Protein AF-A0A1Y3S0V5-F1 (afdb_monomer)

Secondary structure (DSSP, 8-state):
-TTHHHHHHHHHHHSSSSSSSS-------------------EEEEEEEEES------SSSSPPPEEEEE-TTS-EEEEEE-STTSBPBPSEEEEEEEEE-SSSEEEEE----EE-SGGGB-GGGHHHHHHH-SEEBPPEEEEEE--EEEEEEEEEES-HHHHTT-TT--STT-EEEEE-TTS-EEEEEE--TTSEEEEEEEESSSEEEEEEEEPPTTBPPPPPEEEE--TT-EEEEEEEEPBPEEE--EEEEEEETTS---TT-----TT--STT-EEEEEEES----SSHHHHHHHTPPPSEEEEEE--TTSEEESSTTTEEEESPPPB-TTS-BEEESEEEEEEEEEPPTTB---TT--EEEEESSS--TT-----PPEEEEPBP----EEE-B-TTT--B-TT-EEEEE-TTT--EEEEE--TTSEEE--TTTS-TTSSTTTTGGGGG--SPP-GGGS-TT------B-TTSPBPP-

Foldseek 3Di:
DVVVVVVVVVVVVPVVVVVPPPPPDDPPPPPPPPPDDFLDKDKDKWWKDWDACWDPDADDDDFTWIFIQDPVRDTDIWTFDPPPFAAFDTGIFMWIFHDPPPFTFIKTPRKDKDQDLVGGDPVCSVVCVVPPIGIHTIITDDTDFFKFKEKEAEAEPCCVQAPPQLQDFLWFFKKFKAFPVGHTQDIWTADRRNITDIRIDGAPGKIKIFRPGGGGQWDGFDIDIGHGHGHYYDYYYTYTYGFWAFQFWQAAEAAQLDDDDPPFSDDPFPFFLWFFKKKKFWASAPPDPDDVVVVVVVDGGPWMWIFTADRRNITTPDPVGTPDIDDADADPVRGGIGGFGKMKMATPGGGPQWDGPRVDMDIFGFPPPRDPPDGRDDHDYHHIYGDDDKDKDFDADPPPRQGDFLDWDWDARPRPRDTAIAGAHPRRMAIQDCVQANCPACNSVQRVCVPDPDDDDSVPDDNNHHYDDAQDPVRDRRDD

Structure (mmCIF, N/CA/C/O backbone):
data_AF-A0A1Y3S0V5-F1
#
_entry.id   AF-A0A1Y3S0V5-F1
#
loop_
_atom_site.group_PDB
_atom_site.id
_atom_site.type_symbol
_atom_site.label_atom_id
_atom_site.label_alt_id
_atom_site.label_comp_id
_atom_site.label_asym_id
_atom_site.label_entity_id
_atom_site.label_seq_id
_atom_site.pdbx_PDB_ins_code
_atom_site.Cartn_x
_atom_site.Cartn_y
_atom_site.Cartn_z
_atom_site.occupancy
_atom_site.B_iso_or_equiv
_atom_site.auth_seq_id
_atom_site.auth_comp_id
_atom_site.auth_asym_id
_atom_site.auth_atom_id
_atom_site.pdbx_PDB_model_num
ATOM 1 N N . MET A 1 1 ? 12.636 31.249 -19.283 1.00 47.34 1 MET A N 1
ATOM 2 C CA . MET A 1 1 ? 12.720 31.008 -17.821 1.00 47.34 1 MET A CA 1
ATOM 3 C C . MET A 1 1 ? 11.529 31.541 -16.997 1.00 47.34 1 MET A C 1
ATOM 5 O O . MET A 1 1 ? 11.170 30.883 -16.032 1.00 47.34 1 MET A O 1
ATOM 9 N N . ASN A 1 2 ? 10.843 32.640 -17.367 1.00 38.97 2 ASN A N 1
ATOM 10 C CA . ASN A 1 2 ? 9.655 33.131 -16.624 1.00 38.97 2 ASN A CA 1
ATOM 11 C C . ASN A 1 2 ? 8.289 32.594 -17.107 1.00 38.97 2 ASN A C 1
ATOM 13 O O . ASN A 1 2 ? 7.343 32.582 -16.328 1.00 38.97 2 ASN A O 1
ATOM 17 N N . HIS A 1 3 ? 8.180 32.067 -18.332 1.00 34.03 3 HIS A N 1
ATOM 18 C CA . HIS A 1 3 ? 6.920 31.490 -18.836 1.00 34.03 3 HIS A CA 1
ATOM 19 C C . HIS A 1 3 ? 6.656 30.033 -18.407 1.00 34.03 3 HIS A C 1
ATOM 21 O O . HIS A 1 3 ? 5.516 29.574 -18.457 1.00 34.03 3 HIS A O 1
ATOM 27 N N . PHE A 1 4 ? 7.680 29.318 -17.928 1.00 41.50 4 PHE A N 1
ATOM 28 C CA . PHE A 1 4 ? 7.567 27.918 -17.494 1.00 41.50 4 PHE A CA 1
ATOM 29 C C . PHE A 1 4 ? 7.048 27.791 -16.050 1.00 41.50 4 PHE A C 1
ATOM 31 O O . PHE A 1 4 ? 6.237 26.916 -15.750 1.00 41.50 4 PHE A O 1
ATOM 38 N N . ARG A 1 5 ? 7.386 28.755 -15.176 1.00 39.03 5 ARG A N 1
ATOM 39 C CA . ARG A 1 5 ? 6.804 28.852 -13.824 1.00 39.03 5 ARG A CA 1
ATOM 40 C C . ARG A 1 5 ? 5.299 29.145 -13.839 1.00 39.03 5 ARG A C 1
ATOM 42 O O . ARG A 1 5 ? 4.613 28.750 -12.904 1.00 39.03 5 ARG A O 1
ATOM 49 N N . GLU A 1 6 ? 4.766 29.779 -14.887 1.00 35.38 6 GLU A N 1
ATOM 50 C CA . GLU A 1 6 ? 3.321 30.022 -15.029 1.00 35.38 6 GLU A CA 1
ATOM 51 C C . GLU A 1 6 ? 2.559 28.855 -15.674 1.00 35.38 6 GLU A C 1
ATOM 53 O O . GLU A 1 6 ? 1.418 28.602 -15.285 1.00 35.38 6 GLU A O 1
ATOM 58 N N . ARG A 1 7 ? 3.164 28.101 -16.606 1.00 36.00 7 ARG A N 1
ATOM 59 C CA . ARG A 1 7 ? 2.504 26.941 -17.238 1.00 36.00 7 ARG A CA 1
ATOM 60 C C . ARG A 1 7 ? 2.435 25.713 -16.329 1.00 36.00 7 ARG A C 1
ATOM 62 O O . ARG A 1 7 ? 1.385 25.083 -16.291 1.00 36.00 7 ARG A O 1
ATOM 69 N N . ILE A 1 8 ? 3.452 25.458 -15.500 1.00 40.28 8 ILE A N 1
ATOM 70 C CA . ILE A 1 8 ? 3.377 24.428 -14.444 1.00 40.28 8 ILE A CA 1
ATOM 71 C C . ILE A 1 8 ? 2.360 24.824 -13.360 1.00 40.28 8 ILE A C 1
ATOM 73 O O . ILE A 1 8 ? 1.658 23.969 -12.827 1.00 40.28 8 ILE A O 1
ATOM 77 N N . ARG A 1 9 ? 2.184 26.126 -13.084 1.00 34.66 9 ARG A N 1
ATOM 78 C CA . ARG A 1 9 ? 1.112 26.607 -12.195 1.00 34.66 9 ARG A CA 1
ATOM 79 C C . ARG A 1 9 ? -0.282 26.408 -12.796 1.00 34.66 9 ARG A C 1
ATOM 81 O O . ARG A 1 9 ? -1.196 26.094 -12.042 1.00 34.66 9 ARG A O 1
ATOM 88 N N . ARG A 1 10 ? -0.438 26.556 -14.121 1.00 35.59 10 ARG A N 1
ATOM 89 C CA . ARG A 1 10 ? -1.715 26.386 -14.846 1.00 35.59 10 ARG A CA 1
ATOM 90 C C . ARG A 1 10 ? -2.087 24.923 -15.123 1.00 35.59 10 ARG A C 1
ATOM 92 O O . ARG A 1 10 ? -3.265 24.600 -15.043 1.00 35.59 10 ARG A O 1
ATOM 99 N N . LEU A 1 11 ? -1.122 24.022 -15.332 1.00 32.03 11 LEU A N 1
ATOM 100 C CA . LEU A 1 11 ? -1.386 22.573 -15.357 1.00 32.03 11 LEU A CA 1
ATOM 101 C C . LEU A 1 11 ? -1.684 22.009 -13.958 1.00 32.03 11 LEU A C 1
ATOM 103 O O . LEU A 1 11 ? -2.546 21.146 -13.829 1.00 32.03 11 LEU A O 1
ATOM 107 N N . ARG A 1 12 ? -1.099 22.589 -12.897 1.00 35.31 12 ARG A N 1
ATOM 108 C CA . ARG A 1 12 ? -1.493 22.312 -11.502 1.00 35.31 12 ARG A CA 1
ATOM 109 C C . ARG A 1 12 ? -2.873 22.858 -11.111 1.00 35.31 12 ARG A C 1
ATOM 111 O O . ARG A 1 12 ? -3.407 22.429 -10.102 1.00 35.31 12 ARG A O 1
ATOM 118 N N . THR A 1 13 ? -3.466 23.778 -11.880 1.00 31.78 13 THR A N 1
ATOM 119 C CA . THR A 1 13 ? -4.830 24.296 -11.620 1.00 31.78 13 THR A CA 1
ATOM 120 C C . THR A 1 13 ? -5.899 23.734 -12.563 1.00 31.78 13 THR A C 1
ATOM 122 O O . THR A 1 13 ? -7.074 23.789 -12.220 1.00 31.78 13 THR A O 1
ATOM 125 N N . GLY A 1 14 ? -5.524 23.160 -13.712 1.00 32.72 14 GLY A N 1
ATOM 126 C CA . GLY A 1 14 ? -6.469 22.595 -14.687 1.00 32.72 14 GLY A CA 1
ATOM 127 C C . GLY A 1 14 ? -6.912 21.157 -14.399 1.00 32.72 14 GLY A C 1
ATOM 128 O O . GLY A 1 14 ? -8.069 20.830 -14.638 1.00 32.72 14 GLY A O 1
ATOM 129 N N . LEU A 1 15 ? -6.037 20.316 -13.832 1.00 30.81 15 LEU A N 1
ATOM 130 C CA . LEU A 1 15 ? -6.380 18.933 -13.458 1.00 30.81 15 LEU A CA 1
ATOM 131 C C . LEU A 1 15 ? -6.899 18.810 -12.012 1.00 30.81 15 LEU A C 1
ATOM 133 O O . LEU A 1 15 ? -7.480 17.801 -11.638 1.00 30.81 15 LEU A O 1
ATOM 137 N N . MET A 1 16 ? -6.761 19.876 -11.219 1.00 30.72 16 MET A N 1
ATOM 138 C CA . MET A 1 16 ? -7.326 19.985 -9.868 1.00 30.72 16 MET A CA 1
ATOM 139 C C . MET A 1 16 ? -8.786 20.488 -9.881 1.00 30.72 16 MET A C 1
ATOM 141 O O . MET A 1 16 ? -9.453 20.482 -8.854 1.00 30.72 16 MET A O 1
ATOM 145 N N . ALA A 1 17 ? -9.306 20.912 -11.042 1.00 30.39 17 ALA A N 1
ATOM 146 C CA . ALA A 1 17 ? -10.642 21.497 -11.184 1.00 30.39 17 ALA A CA 1
ATOM 147 C C . ALA A 1 17 ? -11.727 20.519 -11.683 1.00 30.39 17 ALA A C 1
ATOM 149 O O . ALA A 1 17 ? -12.889 20.910 -11.760 1.00 30.39 17 ALA A O 1
ATOM 150 N N . PHE A 1 18 ? -11.390 19.255 -11.978 1.00 29.31 18 PHE A N 1
ATOM 151 C CA . PHE A 1 18 ? -12.373 18.224 -12.367 1.00 29.31 18 PHE A CA 1
ATOM 152 C C . PHE A 1 18 ? -12.554 17.102 -11.326 1.00 29.31 18 PHE A C 1
ATOM 154 O O . PHE A 1 18 ? -13.269 16.138 -11.565 1.00 29.31 18 PHE A O 1
ATOM 161 N N . LEU A 1 19 ? -11.969 17.272 -10.135 1.00 31.23 19 LEU A N 1
ATOM 162 C CA . LEU A 1 19 ? -12.160 16.406 -8.960 1.00 31.23 19 LEU A CA 1
ATOM 163 C C . LEU A 1 19 ? -12.604 17.194 -7.709 1.00 31.23 19 LEU A C 1
ATOM 165 O O . LEU A 1 19 ? -12.544 16.697 -6.593 1.00 31.23 19 LEU A O 1
ATOM 169 N N . LEU A 1 20 ? -13.096 18.427 -7.899 1.00 28.19 20 LEU A N 1
ATOM 170 C CA . LEU A 1 20 ? -13.577 19.322 -6.831 1.00 28.19 20 LEU A CA 1
ATOM 171 C C . LEU A 1 20 ? -15.035 19.793 -7.018 1.00 28.19 20 LEU A C 1
ATOM 173 O O . LEU A 1 20 ? -15.468 20.747 -6.377 1.00 28.19 20 LEU A O 1
ATOM 177 N N . MET A 1 21 ? -15.828 19.119 -7.860 1.00 29.47 21 MET A N 1
ATOM 178 C CA . MET A 1 21 ? -17.271 19.388 -8.012 1.00 29.47 21 MET A CA 1
ATOM 179 C C . MET A 1 21 ? -18.137 18.127 -7.889 1.00 29.47 21 MET A C 1
ATOM 181 O O . MET A 1 21 ? -19.023 17.885 -8.700 1.00 29.47 21 MET A O 1
ATOM 185 N N . LEU A 1 22 ? -17.901 17.342 -6.839 1.00 31.14 22 LEU A N 1
ATOM 186 C CA . LEU A 1 22 ? -18.881 16.404 -6.272 1.00 31.14 22 LEU A CA 1
ATOM 187 C C . LEU A 1 22 ? -18.573 16.180 -4.781 1.00 31.14 22 LEU A C 1
ATOM 189 O O . LEU A 1 22 ? -18.403 15.073 -4.298 1.00 31.14 22 LEU A O 1
ATOM 193 N N . GLY A 1 23 ? -18.476 17.292 -4.052 1.00 30.05 23 GLY A N 1
ATOM 194 C CA . GLY A 1 23 ? -18.442 17.351 -2.591 1.00 30.05 23 GLY A CA 1
ATOM 195 C C . GLY A 1 23 ? -19.484 18.363 -2.136 1.00 30.05 23 GLY A C 1
ATOM 196 O O . GLY A 1 23 ? -19.168 19.483 -1.747 1.00 30.05 23 GLY A O 1
ATOM 197 N N . SER A 1 24 ? -20.753 18.013 -2.320 1.00 28.77 24 SER A N 1
ATOM 198 C CA . SER A 1 24 ? -21.892 18.793 -1.855 1.00 28.77 24 SER A CA 1
ATOM 199 C C . SER A 1 24 ? -21.811 19.025 -0.347 1.00 28.77 24 SER A C 1
ATOM 201 O O . SER A 1 24 ? -21.759 18.070 0.419 1.00 28.77 24 SER A O 1
ATOM 203 N N . MET A 1 25 ? -21.876 20.299 0.042 1.00 29.70 25 MET A N 1
ATOM 204 C CA . MET A 1 25 ? -22.504 20.787 1.273 1.00 29.70 25 MET A CA 1
ATOM 205 C C . MET A 1 25 ? -22.259 19.947 2.538 1.00 29.70 25 MET A C 1
ATOM 207 O O . MET A 1 25 ? -23.175 19.308 3.042 1.00 29.70 25 MET A O 1
ATOM 211 N N . PHE A 1 26 ? -21.078 20.060 3.137 1.00 31.62 26 PHE A N 1
ATOM 212 C CA . PHE A 1 26 ? -20.977 19.924 4.589 1.00 31.62 26 PHE A CA 1
ATOM 213 C C . PHE A 1 26 ? -20.753 21.312 5.166 1.00 31.62 26 PHE A C 1
ATOM 215 O O . PHE A 1 26 ? -19.669 21.888 5.092 1.00 31.62 26 PHE A O 1
ATOM 222 N N . GLY A 1 27 ? -21.846 21.897 5.658 1.00 27.80 27 GLY A N 1
ATOM 223 C CA . GLY A 1 27 ? -21.779 23.104 6.461 1.00 27.80 27 GLY A CA 1
ATOM 224 C C . GLY A 1 27 ? -20.836 22.858 7.630 1.00 27.80 27 GLY A C 1
ATOM 225 O O . GLY A 1 27 ? -20.934 21.833 8.303 1.00 27.80 27 GLY A O 1
ATOM 226 N N . VAL A 1 28 ? -19.933 23.806 7.866 1.00 29.36 28 VAL A N 1
ATOM 227 C CA . VAL A 1 28 ? -19.189 23.898 9.119 1.00 29.36 28 VAL A CA 1
ATOM 228 C C . VAL A 1 28 ? -20.215 24.230 10.200 1.00 29.36 28 VAL A C 1
ATOM 230 O O . VAL A 1 28 ? -20.447 25.386 10.543 1.00 29.36 28 VAL A O 1
ATOM 233 N N . LEU A 1 29 ? -20.898 23.201 10.693 1.00 27.97 29 LEU A N 1
ATOM 234 C CA . LEU A 1 29 ? -21.467 23.220 12.021 1.00 27.97 29 LEU A CA 1
ATOM 235 C C . LEU A 1 29 ? -20.256 23.209 12.942 1.00 27.97 29 LEU A C 1
ATOM 237 O O . LEU A 1 29 ? -19.687 22.162 13.232 1.00 27.97 29 LEU A O 1
ATOM 241 N N . THR A 1 30 ? -19.840 24.392 13.392 1.00 30.64 30 THR A N 1
ATOM 242 C CA . THR A 1 30 ? -19.266 24.487 14.732 1.00 30.64 30 THR A CA 1
ATOM 243 C C . THR A 1 30 ? -20.182 23.658 15.628 1.00 30.64 30 THR A C 1
ATOM 245 O O . THR A 1 30 ? -21.371 24.004 15.686 1.00 30.64 30 THR A O 1
ATOM 248 N N . PRO A 1 31 ? -19.721 22.579 16.288 1.00 34.09 31 PRO A N 1
ATOM 249 C CA . PRO A 1 31 ? -20.495 22.068 17.392 1.00 34.09 31 PRO A CA 1
ATOM 250 C C . PRO A 1 31 ? -20.567 23.248 18.353 1.00 34.09 31 PRO A C 1
ATOM 252 O O . PRO A 1 31 ? -19.564 23.693 18.912 1.00 34.09 31 PRO A O 1
ATOM 255 N N . ALA A 1 32 ? -21.755 23.842 18.464 1.00 30.84 32 ALA A N 1
ATOM 256 C CA . ALA A 1 32 ? -22.090 24.545 19.678 1.00 30.84 32 ALA A CA 1
ATOM 257 C C . ALA A 1 32 ? -21.688 23.570 20.782 1.00 30.84 32 ALA A C 1
ATOM 259 O O . ALA A 1 32 ? -22.122 22.419 20.730 1.00 30.84 32 ALA A O 1
ATOM 260 N N . MET A 1 33 ? -20.794 23.985 21.686 1.00 35.00 33 MET A N 1
ATOM 261 C CA . MET A 1 33 ? -20.587 23.281 22.945 1.00 35.00 33 MET A CA 1
ATOM 262 C C . MET A 1 33 ? -21.982 23.067 23.511 1.00 35.00 33 MET A C 1
ATOM 264 O O . MET A 1 33 ? -22.621 24.006 23.995 1.00 35.00 33 MET A O 1
ATOM 268 N N . GLN A 1 34 ? -22.501 21.863 23.309 1.00 32.28 34 GLN A N 1
ATOM 269 C CA . GLN A 1 34 ? -23.811 21.507 23.772 1.00 32.28 34 GLN A CA 1
ATOM 270 C C . GLN A 1 34 ? -23.614 21.426 25.269 1.00 32.28 34 GLN A C 1
ATOM 272 O O . GLN A 1 34 ? -22.854 20.593 25.758 1.00 32.28 34 GLN A O 1
ATOM 277 N N . ALA A 1 35 ? -24.179 22.416 25.959 1.00 32.06 35 ALA A N 1
ATOM 278 C CA . ALA A 1 35 ? -24.199 22.478 27.402 1.00 32.06 35 ALA A CA 1
ATOM 279 C C . ALA A 1 35 ? -24.529 21.076 27.918 1.00 32.06 35 ALA A C 1
ATOM 281 O O . ALA A 1 35 ? -25.547 20.503 27.526 1.00 32.06 35 ALA A O 1
ATOM 282 N N . TYR A 1 36 ? -23.595 20.542 28.703 1.00 38.03 36 TYR A N 1
ATOM 283 C CA . TYR A 1 36 ? -23.599 19.210 29.286 1.00 38.03 36 TYR A CA 1
ATOM 284 C C . TYR A 1 36 ? -25.019 18.863 29.756 1.00 38.03 36 TYR A C 1
ATOM 286 O O . TYR A 1 36 ? -25.548 19.482 30.684 1.00 38.03 36 TYR A O 1
ATOM 294 N N . ALA A 1 37 ? -25.675 17.946 29.042 1.00 42.47 37 ALA A N 1
ATOM 295 C CA . ALA A 1 37 ? -26.938 17.385 29.488 1.00 42.47 37 ALA A CA 1
ATOM 296 C C . ALA A 1 37 ? -26.608 16.555 30.729 1.00 42.47 37 ALA A C 1
ATOM 298 O O . ALA A 1 37 ? -25.752 15.680 30.656 1.00 42.47 37 ALA A O 1
ATOM 299 N N . ALA A 1 38 ? -27.214 16.911 31.864 1.00 40.31 38 ALA A N 1
ATOM 300 C CA . ALA A 1 38 ? -26.984 16.280 33.158 1.00 40.31 38 ALA A CA 1
ATOM 301 C C . ALA A 1 38 ? -26.905 14.755 33.017 1.00 40.31 38 ALA A C 1
ATOM 303 O O . ALA A 1 38 ? -27.818 14.175 32.428 1.00 40.31 38 ALA A O 1
ATOM 304 N N . GLU A 1 39 ? -25.841 14.136 33.540 1.00 58.38 39 GLU A N 1
ATOM 305 C CA . GLU A 1 39 ? -25.720 12.676 33.588 1.00 58.38 39 GLU A CA 1
ATOM 306 C C . GLU A 1 39 ? -26.996 12.102 34.218 1.00 58.38 39 GLU A C 1
ATOM 308 O O . GLU A 1 39 ? -27.267 12.357 35.400 1.00 58.38 39 GLU A O 1
ATOM 313 N N . PRO A 1 40 ? -27.852 11.433 33.427 1.00 70.56 40 PRO A N 1
ATOM 314 C CA . PRO A 1 40 ? -29.165 11.054 33.888 1.00 70.56 40 PRO A CA 1
ATOM 315 C C . PRO A 1 40 ? -28.989 9.863 34.815 1.00 70.56 40 PRO A C 1
ATOM 317 O O . PRO A 1 40 ? -28.179 8.972 34.575 1.00 70.56 40 PRO A O 1
ATOM 320 N N . THR A 1 41 ? -29.754 9.869 35.894 1.00 84.06 41 THR A N 1
ATOM 321 C CA . THR A 1 41 ? -29.843 8.762 36.839 1.00 84.06 41 THR A CA 1
ATOM 322 C C . THR A 1 41 ? -29.814 7.399 36.142 1.00 84.06 41 THR A C 1
ATOM 324 O O . THR A 1 41 ? -30.601 7.180 35.216 1.00 84.06 41 THR A O 1
ATOM 327 N N . ILE A 1 42 ? -28.975 6.471 36.599 1.00 89.31 42 ILE A N 1
ATOM 328 C CA . ILE A 1 42 ? -29.029 5.083 36.126 1.00 89.31 42 ILE A CA 1
ATOM 329 C C . ILE A 1 42 ? -30.158 4.342 36.838 1.00 89.31 42 ILE A C 1
ATOM 331 O O . ILE A 1 42 ? -30.484 4.645 37.984 1.00 89.31 42 ILE A O 1
ATOM 335 N N . THR A 1 43 ? -30.766 3.366 36.171 1.00 92.38 43 THR A N 1
ATOM 336 C CA . THR A 1 43 ? -31.769 2.491 36.789 1.00 92.38 43 THR A CA 1
ATOM 337 C C . THR A 1 43 ? -31.518 1.049 36.390 1.00 92.38 43 THR A C 1
ATOM 339 O O . THR A 1 43 ? -30.947 0.781 35.334 1.00 92.38 43 THR A O 1
ATOM 342 N N . GLY A 1 44 ? -31.929 0.114 37.235 1.00 92.81 44 GLY A N 1
ATOM 343 C CA . GLY A 1 44 ? -31.766 -1.309 36.972 1.00 92.81 44 GLY A CA 1
ATOM 344 C C . GLY A 1 44 ? -32.410 -2.146 38.060 1.00 92.81 44 GLY A C 1
ATOM 345 O O . GLY A 1 44 ? -33.230 -1.652 38.828 1.00 92.81 44 GLY A O 1
ATOM 346 N N . THR A 1 45 ? -32.052 -3.423 38.121 1.00 96.31 45 THR A N 1
ATOM 347 C CA . THR A 1 45 ? -32.487 -4.342 39.176 1.00 96.31 45 THR A CA 1
ATOM 348 C C . THR A 1 45 ? -31.259 -4.954 39.830 1.00 96.31 45 THR A C 1
ATOM 350 O O . THR A 1 45 ? -30.376 -5.433 39.127 1.00 96.31 45 THR A O 1
ATOM 353 N N . CYS A 1 46 ? -31.201 -4.933 41.156 1.00 97.12 46 CYS A N 1
ATOM 354 C CA . CYS A 1 46 ? -30.165 -5.590 41.948 1.00 97.12 46 CYS A CA 1
ATOM 355 C C . CYS A 1 46 ? -30.808 -6.621 42.877 1.00 97.12 46 CYS A C 1
ATOM 357 O O . CYS A 1 46 ? -32.007 -6.550 43.159 1.00 97.12 46 CYS A O 1
ATOM 359 N N . HIS A 1 47 ? -30.013 -7.566 43.361 1.00 97.88 47 HIS A N 1
ATOM 360 C CA . HIS A 1 47 ? -30.431 -8.497 44.401 1.00 97.88 47 HIS A CA 1
ATOM 361 C C . HIS A 1 47 ? -29.941 -7.999 45.759 1.00 97.88 47 HIS A C 1
ATOM 363 O O . HIS A 1 47 ? -28.793 -7.571 45.853 1.00 97.88 47 HIS A O 1
ATOM 369 N N . ILE A 1 48 ? -30.780 -8.054 46.793 1.00 96.88 48 ILE A N 1
ATOM 370 C CA . ILE A 1 48 ? -30.350 -7.787 48.170 1.00 96.88 48 ILE A CA 1
ATOM 371 C C . ILE A 1 48 ? -30.572 -9.010 49.056 1.00 96.88 48 ILE A C 1
ATOM 373 O O . ILE A 1 48 ? -31.622 -9.651 48.981 1.00 96.88 48 ILE A O 1
ATOM 377 N N . GLU A 1 49 ? -29.614 -9.274 49.935 1.00 94.69 49 GLU A N 1
ATOM 378 C CA . GLU A 1 49 ? -29.716 -10.216 51.050 1.00 94.69 49 GLU A CA 1
ATOM 379 C C . GLU A 1 49 ? -29.257 -9.518 52.331 1.00 94.69 49 GLU A C 1
ATOM 381 O O . GLU A 1 49 ? -28.415 -8.622 52.287 1.00 94.69 49 GLU A O 1
ATOM 386 N N . VAL A 1 50 ? -29.813 -9.900 53.480 1.00 91.50 50 VAL A N 1
ATOM 387 C CA . VAL A 1 50 ? -29.371 -9.352 54.769 1.00 91.50 50 VAL A CA 1
ATOM 388 C C . VAL A 1 50 ? -27.958 -9.853 55.073 1.00 91.50 50 VAL A C 1
ATOM 390 O O . VAL A 1 50 ? -27.702 -11.053 54.995 1.00 91.50 50 VAL A O 1
ATOM 393 N N . ASP A 1 51 ? -27.064 -8.928 55.421 1.00 88.44 51 ASP A N 1
ATOM 394 C CA . ASP A 1 51 ? -25.676 -9.201 55.814 1.00 88.44 51 ASP A CA 1
ATOM 395 C C . ASP A 1 51 ? -25.562 -9.238 57.348 1.00 88.44 51 ASP A C 1
ATOM 397 O O . ASP A 1 51 ? -25.401 -10.310 57.936 1.00 88.44 51 ASP A O 1
ATOM 401 N N . ASP A 1 52 ? -25.772 -8.095 58.010 1.00 83.69 52 ASP A N 1
ATOM 402 C CA . ASP A 1 52 ? -25.857 -7.973 59.467 1.00 83.69 52 ASP A CA 1
ATOM 403 C C . ASP A 1 52 ? -27.169 -7.280 59.860 1.00 83.69 52 ASP A C 1
ATOM 405 O O . ASP A 1 52 ? -27.557 -6.252 59.306 1.00 83.69 52 ASP A O 1
ATOM 409 N N . LEU A 1 53 ? -27.869 -7.830 60.851 1.00 75.00 53 LEU A N 1
ATOM 410 C CA . LEU A 1 53 ? -29.103 -7.247 61.383 1.00 75.00 53 LEU A CA 1
ATOM 411 C C . LEU A 1 53 ? -28.837 -5.940 62.145 1.00 75.00 53 LEU A C 1
ATOM 413 O O . LEU A 1 53 ? -29.762 -5.142 62.319 1.00 75.00 53 LEU A O 1
ATOM 417 N N . GLY A 1 54 ? -27.593 -5.716 62.581 1.00 68.06 54 GLY A N 1
ATOM 418 C CA . GLY A 1 54 ? -27.227 -4.643 63.496 1.00 68.06 54 GLY A CA 1
ATOM 419 C C . GLY A 1 54 ? -27.761 -4.892 64.913 1.00 68.06 54 GLY A C 1
ATOM 420 O O . GLY A 1 54 ? -28.608 -5.758 65.159 1.00 68.06 54 GLY A O 1
ATOM 421 N N . ALA A 1 55 ? -27.275 -4.135 65.903 1.00 56.16 55 ALA A N 1
ATOM 422 C CA . ALA A 1 55 ? -27.907 -4.145 67.221 1.00 56.16 55 ALA A CA 1
ATOM 423 C C . ALA A 1 55 ? -29.187 -3.307 67.126 1.00 56.16 55 ALA A C 1
ATOM 425 O O . ALA A 1 55 ? -29.140 -2.085 67.039 1.00 56.16 55 ALA A O 1
ATOM 426 N N . ASN A 1 56 ? -30.336 -3.979 67.122 1.00 50.78 56 ASN A N 1
ATOM 427 C CA . ASN A 1 56 ? -31.670 -3.390 67.015 1.00 50.78 56 ASN A CA 1
ATOM 428 C C . ASN A 1 56 ? -32.012 -2.562 68.288 1.00 50.78 56 ASN A C 1
ATOM 430 O O . ASN A 1 56 ? -32.830 -2.964 69.113 1.00 50.78 56 ASN A O 1
ATOM 434 N N . THR A 1 57 ? -31.316 -1.438 68.524 1.00 46.22 57 THR A N 1
ATOM 435 C CA . THR A 1 57 ? -31.391 -0.621 69.756 1.00 46.22 57 THR A CA 1
ATOM 436 C C . THR A 1 57 ? -32.017 0.758 69.559 1.00 46.22 57 THR A C 1
ATOM 438 O O . THR A 1 57 ? -31.690 1.697 70.279 1.00 46.22 57 THR A O 1
ATOM 441 N N . GLY A 1 58 ? -32.966 0.896 68.630 1.00 46.03 58 GLY A N 1
ATOM 442 C CA . GLY A 1 58 ? -33.872 2.048 68.629 1.00 46.03 58 GLY A CA 1
ATOM 443 C C . GLY A 1 58 ? -33.195 3.410 68.425 1.00 46.03 58 GLY A C 1
ATOM 444 O O . GLY A 1 58 ? -33.395 4.321 69.227 1.00 46.03 58 GLY A O 1
ATOM 445 N N . GLY A 1 59 ? -32.459 3.570 67.320 1.00 45.66 59 GLY A N 1
ATOM 446 C CA . GLY A 1 59 ? -32.186 4.895 66.740 1.00 45.66 59 GLY A CA 1
ATOM 447 C C . GLY A 1 59 ? -30.735 5.383 66.728 1.00 45.66 59 GLY A C 1
ATOM 448 O O . GLY A 1 59 ? -30.496 6.506 66.295 1.00 45.66 59 GLY A O 1
ATOM 449 N N . SER A 1 60 ? -29.763 4.577 67.145 1.00 51.16 60 SER A N 1
ATOM 450 C CA . SER A 1 60 ? -28.334 4.846 66.928 1.00 51.16 60 SER A CA 1
ATOM 451 C C . SER A 1 60 ? -27.619 3.535 66.624 1.00 51.16 60 SER A C 1
ATOM 453 O O . SER A 1 60 ? -28.021 2.527 67.201 1.00 51.16 60 SER A O 1
ATOM 455 N N . GLU A 1 61 ? -26.616 3.579 65.737 1.00 56.00 61 GLU A N 1
ATOM 456 C CA . GLU A 1 61 ? -25.739 2.473 65.304 1.00 56.00 61 GLU A CA 1
ATOM 457 C C . GLU A 1 61 ? -25.653 1.270 66.265 1.00 56.00 61 GLU A C 1
ATOM 459 O O . GLU A 1 61 ? -25.504 1.468 67.478 1.00 56.00 61 GLU A O 1
ATOM 464 N N . PRO A 1 62 ? -25.657 0.026 65.740 1.00 57.16 62 PRO A N 1
ATOM 465 C CA . PRO A 1 62 ? -25.390 -0.361 64.346 1.00 57.16 62 PRO A CA 1
ATOM 466 C C . PRO A 1 62 ? -26.650 -0.483 63.472 1.00 57.16 62 PRO A C 1
ATOM 468 O O . PRO A 1 62 ? -27.677 -0.991 63.919 1.00 57.16 62 PRO A O 1
ATOM 471 N N . TYR A 1 63 ? -26.546 -0.037 62.218 1.00 71.88 63 TYR A N 1
ATOM 472 C CA . TYR A 1 63 ? -27.578 -0.181 61.185 1.00 71.88 63 TYR A CA 1
ATOM 473 C C . TYR A 1 63 ? -27.653 -1.621 60.659 1.00 71.88 63 TYR A C 1
ATOM 475 O O . TYR A 1 63 ? -26.672 -2.357 60.732 1.00 71.88 63 TYR A O 1
ATOM 483 N N . THR A 1 64 ? -28.801 -2.007 60.097 1.00 85.00 64 THR A N 1
ATOM 484 C CA . THR A 1 64 ? -28.901 -3.233 59.295 1.00 85.00 64 THR A CA 1
ATOM 485 C C . THR A 1 64 ? -28.132 -3.038 57.987 1.00 85.00 64 THR A C 1
ATOM 487 O O . THR A 1 64 ? -28.361 -2.046 57.285 1.00 85.00 64 THR A O 1
ATOM 490 N N . THR A 1 65 ? -27.251 -3.979 57.653 1.00 90.25 65 THR A N 1
ATOM 491 C CA . THR A 1 65 ? -26.497 -4.012 56.396 1.00 90.25 65 THR A CA 1
ATOM 492 C C . THR A 1 65 ? -27.021 -5.101 55.465 1.00 90.25 65 THR A C 1
ATOM 494 O O . THR A 1 65 ? -27.631 -6.088 55.886 1.00 90.25 65 THR A O 1
ATOM 497 N N . PHE A 1 66 ? -26.785 -4.915 54.170 1.00 93.38 66 PHE A N 1
ATOM 498 C CA . PHE A 1 66 ? -27.230 -5.808 53.110 1.00 93.38 66 PHE A CA 1
ATOM 499 C C . PHE A 1 66 ? -26.080 -6.104 52.153 1.00 93.38 66 PHE A C 1
ATOM 501 O O . PHE A 1 66 ? -25.372 -5.187 51.734 1.00 93.38 66 PHE A O 1
ATOM 508 N N . PHE A 1 67 ? -25.957 -7.359 51.732 1.00 96.06 67 PHE A N 1
ATOM 509 C CA . PHE A 1 67 ? -25.251 -7.692 50.503 1.00 96.06 67 PHE A CA 1
ATOM 510 C C . PHE A 1 67 ? -26.116 -7.254 49.325 1.00 96.06 67 PHE A C 1
ATOM 512 O O . PHE A 1 67 ? -27.253 -7.700 49.195 1.00 96.06 67 PHE A O 1
ATOM 519 N N . VAL A 1 68 ? -25.586 -6.384 48.470 1.00 97.56 68 VAL A N 1
ATOM 520 C CA . VAL A 1 68 ? -26.255 -5.886 47.268 1.00 97.56 68 VAL A CA 1
ATOM 521 C C . VAL A 1 68 ? -25.500 -6.376 46.041 1.00 97.56 68 VAL A C 1
ATOM 523 O O . VAL A 1 68 ? -24.440 -5.851 45.712 1.00 97.56 68 VAL A O 1
ATOM 526 N N . THR A 1 69 ? -26.037 -7.379 45.353 1.00 97.25 69 THR A N 1
ATOM 527 C CA . THR A 1 69 ? -25.485 -7.871 44.087 1.00 97.25 69 THR A CA 1
ATOM 528 C C . THR A 1 69 ? -26.047 -7.051 42.929 1.00 97.25 69 THR A C 1
ATOM 530 O O . THR A 1 69 ? -27.243 -7.105 42.625 1.00 97.25 69 THR A O 1
ATOM 533 N N . MET A 1 70 ? -25.177 -6.270 42.292 1.00 95.44 70 MET A N 1
ATOM 534 C CA . MET A 1 70 ? -25.497 -5.411 41.152 1.00 95.44 70 MET A CA 1
ATOM 535 C C . MET A 1 70 ? -25.637 -6.229 39.855 1.00 95.44 70 MET A C 1
ATOM 537 O O . MET A 1 70 ? -25.293 -7.413 39.837 1.00 95.44 70 MET A O 1
ATOM 541 N N . PRO A 1 71 ? -26.164 -5.645 38.756 1.00 91.62 71 PRO A N 1
ATOM 542 C CA . PRO A 1 71 ? -26.406 -6.382 37.514 1.00 91.62 71 PRO A CA 1
ATOM 543 C C . PRO A 1 71 ? -25.191 -7.114 36.938 1.00 91.62 71 PRO A C 1
ATOM 545 O O . PRO A 1 71 ? -25.376 -8.086 36.213 1.00 91.62 71 PRO A O 1
ATOM 548 N N . ASP A 1 72 ? -23.975 -6.645 37.216 1.00 89.25 72 ASP A N 1
ATOM 549 C CA . ASP A 1 72 ? -22.709 -7.257 36.784 1.00 89.25 72 ASP A CA 1
ATOM 550 C C . ASP A 1 72 ? -22.211 -8.379 37.705 1.00 89.25 72 ASP A C 1
ATOM 552 O O . ASP A 1 72 ? -21.122 -8.918 37.509 1.00 89.25 72 ASP A O 1
ATOM 556 N N . GLY A 1 73 ? -23.010 -8.751 38.706 1.00 91.00 73 GLY A N 1
ATOM 557 C CA . GLY A 1 73 ? -22.690 -9.796 39.668 1.00 91.00 73 GLY A CA 1
ATOM 558 C C . GLY A 1 73 ? -21.728 -9.355 40.771 1.00 91.00 73 GLY A C 1
ATOM 559 O O . GLY A 1 73 ? -21.440 -10.161 41.656 1.00 91.00 73 GLY A O 1
ATOM 560 N N . GLN A 1 74 ? -21.245 -8.107 40.762 1.00 92.00 74 GLN A N 1
ATOM 561 C CA . GLN A 1 74 ? -20.457 -7.565 41.866 1.00 92.00 74 GLN A CA 1
ATOM 562 C C . GLN A 1 74 ? -21.357 -7.354 43.083 1.00 92.00 74 GLN A C 1
ATOM 564 O O . GLN A 1 74 ? -22.454 -6.801 42.976 1.00 92.00 74 GLN A O 1
ATOM 569 N N . THR A 1 75 ? -20.881 -7.782 44.250 1.00 95.50 75 THR A N 1
ATOM 570 C CA . THR A 1 75 ? -21.595 -7.610 45.516 1.00 95.50 75 THR A CA 1
ATOM 571 C C . THR A 1 75 ? -20.979 -6.470 46.314 1.00 95.50 75 THR A C 1
ATOM 573 O O . THR A 1 75 ? -19.773 -6.441 46.553 1.00 95.50 75 THR A O 1
ATOM 576 N N . TYR A 1 76 ? -21.831 -5.553 46.755 1.00 95.44 76 TYR A N 1
ATOM 577 C CA . TYR A 1 76 ? -21.502 -4.399 47.582 1.00 95.44 76 TYR A CA 1
ATOM 578 C C . TYR A 1 76 ? -22.169 -4.533 48.952 1.00 95.44 76 TYR A C 1
ATOM 580 O O . TYR A 1 76 ? -23.102 -5.316 49.113 1.00 95.44 76 TYR A O 1
ATOM 588 N N . HIS A 1 77 ? -21.717 -3.758 49.935 1.00 93.94 77 HIS A N 1
ATOM 589 C CA . HIS A 1 77 ? -22.412 -3.625 51.215 1.00 93.94 77 HIS A CA 1
ATOM 590 C C . HIS A 1 77 ? -23.231 -2.338 51.198 1.00 93.94 77 HIS A C 1
ATOM 592 O O . HIS A 1 77 ? -22.667 -1.259 51.037 1.00 93.94 77 HIS A O 1
ATOM 598 N N . GLY A 1 78 ? -24.547 -2.464 51.337 1.00 92.88 78 GLY A N 1
ATOM 599 C CA . GLY A 1 78 ? -25.461 -1.342 51.517 1.00 92.88 78 GLY A CA 1
ATOM 600 C C . GLY A 1 78 ? -25.982 -1.271 52.948 1.00 92.88 78 GLY A C 1
ATOM 601 O O . GLY A 1 78 ? -25.994 -2.265 53.670 1.00 92.88 78 GLY A O 1
ATOM 602 N N . GLU A 1 79 ? -26.451 -0.101 53.353 1.00 91.62 79 GLU A N 1
ATOM 603 C CA . GLU A 1 79 ? -27.014 0.153 54.679 1.00 91.62 79 GLU A CA 1
ATOM 604 C C . GLU A 1 79 ? -28.477 0.576 54.579 1.00 91.62 79 GLU A C 1
ATOM 606 O O . GLU A 1 79 ? -28.925 1.115 53.559 1.00 91.62 79 GLU A O 1
ATOM 611 N N . CYS A 1 80 ? -29.231 0.373 55.657 1.00 88.50 80 CYS A N 1
ATOM 612 C CA . CYS A 1 80 ? -30.573 0.918 55.745 1.00 88.50 80 CYS A CA 1
ATOM 613 C C . CYS A 1 80 ? -30.579 2.444 55.871 1.00 88.50 80 CYS A C 1
ATOM 615 O O . CYS A 1 80 ? -29.897 3.022 56.716 1.00 88.50 80 CYS A O 1
ATOM 617 N N . ILE A 1 81 ? -31.413 3.102 55.064 1.00 90.50 81 ILE A N 1
ATOM 618 C CA . ILE A 1 81 ? -31.512 4.574 55.053 1.00 90.50 81 ILE A CA 1
ATOM 619 C C . ILE A 1 81 ? -32.861 5.105 55.563 1.00 90.50 81 ILE A C 1
ATOM 621 O O . ILE A 1 81 ? -32.995 6.294 55.841 1.00 90.50 81 ILE A O 1
ATOM 625 N N . ASP A 1 82 ? -33.862 4.234 55.730 1.00 88.06 82 ASP A N 1
ATOM 626 C CA . ASP A 1 82 ? -35.189 4.581 56.258 1.00 88.06 82 ASP A CA 1
ATOM 627 C C . ASP A 1 82 ? -35.368 4.035 57.687 1.00 88.06 82 ASP A C 1
ATOM 629 O O . ASP A 1 82 ? -36.151 3.110 57.935 1.00 88.06 82 ASP A O 1
ATOM 633 N N . HIS A 1 83 ? -34.613 4.591 58.637 1.00 78.69 83 HIS A N 1
ATOM 634 C CA . HIS A 1 83 ? -34.598 4.127 60.028 1.00 78.69 83 HIS A CA 1
ATOM 635 C C . HIS A 1 83 ? -36.009 4.029 60.641 1.00 78.69 83 HIS A C 1
ATOM 637 O O . HIS A 1 83 ? -36.825 4.944 60.519 1.00 78.69 83 HIS A O 1
ATOM 643 N N . GLY A 1 84 ? -36.283 2.918 61.334 1.00 78.56 84 GLY A N 1
ATOM 644 C CA . GLY A 1 84 ? -37.582 2.635 61.960 1.00 78.56 84 GLY A CA 1
ATOM 645 C C . GLY A 1 84 ? -38.606 1.933 61.057 1.00 78.56 84 GLY A C 1
ATOM 646 O O . GLY A 1 84 ? -39.708 1.650 61.519 1.00 78.56 84 GLY A O 1
ATOM 647 N N . SER A 1 85 ? -38.258 1.641 59.801 1.00 87.75 85 SER A N 1
ATOM 648 C CA . SER A 1 85 ? -39.038 0.773 58.900 1.00 87.75 85 SER A CA 1
ATOM 649 C C . SER A 1 85 ? -38.632 -0.702 59.063 1.00 87.75 85 SER A C 1
ATOM 651 O O . SER A 1 85 ? -37.570 -0.986 59.611 1.00 87.75 85 SER A O 1
ATOM 653 N N . TYR A 1 86 ? -39.429 -1.655 58.573 1.00 91.19 86 TYR A N 1
ATOM 654 C CA . TYR A 1 86 ? -39.093 -3.088 58.639 1.00 91.19 86 TYR A CA 1
ATOM 655 C C . TYR A 1 86 ? -38.016 -3.493 57.632 1.00 91.19 86 TYR A C 1
ATOM 657 O O . TYR A 1 86 ? -37.996 -2.990 56.513 1.00 91.19 86 TYR A O 1
ATOM 665 N N . ILE A 1 87 ? -37.162 -4.454 57.978 1.00 91.50 87 ILE A N 1
ATOM 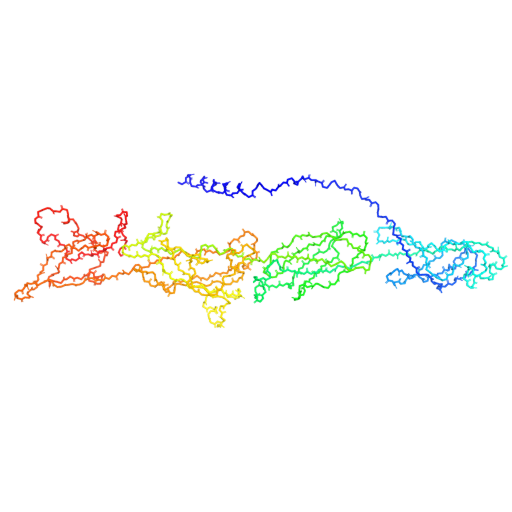666 C CA . ILE A 1 87 ? -36.177 -5.025 57.048 1.00 91.50 87 ILE A CA 1
ATOM 667 C C . ILE A 1 87 ? -36.924 -5.711 55.878 1.00 91.50 87 ILE A C 1
ATOM 669 O O . ILE A 1 87 ? -37.786 -6.564 56.136 1.00 91.50 87 ILE A O 1
ATOM 673 N N . PRO A 1 88 ? -36.646 -5.345 54.608 1.00 93.88 88 PRO A N 1
ATOM 674 C CA . PRO A 1 88 ? -37.271 -5.977 53.447 1.00 93.88 88 PRO A CA 1
ATOM 675 C C . PRO A 1 88 ? -36.868 -7.450 53.322 1.00 93.88 88 PRO A C 1
ATOM 677 O O . PRO A 1 88 ? -35.843 -7.880 53.849 1.00 93.88 88 PRO A O 1
ATOM 680 N N . LEU A 1 89 ? -37.666 -8.233 52.597 1.00 94.88 89 LEU A N 1
ATOM 681 C CA . LEU A 1 89 ? -37.287 -9.596 52.225 1.00 94.88 89 LEU A CA 1
ATOM 682 C C . LEU A 1 89 ? -36.058 -9.589 51.308 1.00 94.88 89 LEU A C 1
ATOM 684 O O . LEU A 1 89 ? -35.902 -8.684 50.486 1.00 94.88 89 LEU A O 1
ATOM 688 N N . ALA A 1 90 ? -35.242 -10.641 51.380 1.00 95.31 90 ALA A N 1
ATOM 689 C CA . ALA A 1 90 ? -34.237 -10.898 50.355 1.00 95.31 90 ALA A CA 1
ATOM 690 C C . ALA A 1 90 ? -34.910 -11.050 48.982 1.00 95.31 90 ALA A C 1
ATOM 692 O O . ALA A 1 90 ? -35.964 -11.686 48.863 1.00 95.31 90 ALA A O 1
ATOM 693 N N . GLY A 1 91 ? -34.332 -10.453 47.944 1.00 96.25 91 GLY A N 1
ATOM 694 C CA . GLY A 1 91 ? -34.981 -10.430 46.640 1.00 96.25 91 GLY A CA 1
ATOM 695 C C . GLY A 1 91 ? -34.406 -9.428 45.655 1.00 96.25 91 GLY A C 1
ATOM 696 O O . GLY A 1 91 ? -33.453 -8.708 45.935 1.00 96.25 91 GLY A O 1
ATOM 697 N N . ASN A 1 92 ? -35.014 -9.407 44.471 1.00 98.00 92 ASN A N 1
ATOM 698 C CA . ASN A 1 92 ? -34.654 -8.492 43.398 1.00 98.00 92 ASN A CA 1
ATOM 699 C C . ASN A 1 92 ? -35.480 -7.212 43.503 1.00 98.00 92 ASN A C 1
ATOM 701 O O . ASN A 1 92 ? -36.710 -7.272 43.479 1.00 98.00 92 ASN A O 1
ATOM 705 N N . TYR A 1 93 ? -34.807 -6.069 43.560 1.00 97.88 93 TYR A N 1
ATOM 706 C CA . TYR A 1 93 ? -35.436 -4.759 43.684 1.00 97.88 93 TYR A CA 1
ATOM 707 C C . TYR A 1 93 ? -34.904 -3.799 42.624 1.00 97.88 93 TYR A C 1
ATOM 709 O O . TYR A 1 93 ? -33.740 -3.904 42.221 1.00 97.88 93 TYR A O 1
ATOM 717 N N . PRO A 1 94 ? -35.737 -2.856 42.151 1.00 97.62 94 PRO A N 1
ATOM 718 C CA . PRO A 1 94 ? -35.245 -1.787 41.309 1.00 97.62 94 PRO A CA 1
ATOM 719 C C . PRO A 1 94 ? -34.279 -0.898 42.097 1.00 97.62 94 PRO A C 1
ATOM 721 O O . PRO A 1 94 ? -34.451 -0.701 43.297 1.00 97.62 94 PRO A O 1
ATOM 724 N N . PHE A 1 95 ? -33.289 -0.326 41.424 1.00 96.75 95 PHE A N 1
ATOM 725 C CA . PHE A 1 95 ? -32.441 0.715 41.996 1.00 96.75 95 PHE A CA 1
ATOM 726 C C . PHE A 1 95 ? -32.430 1.954 41.109 1.00 96.75 95 PHE A C 1
ATOM 728 O O . PHE A 1 95 ? -32.646 1.875 39.896 1.00 96.75 95 PHE A O 1
ATOM 735 N N . THR A 1 96 ? -32.133 3.093 41.724 1.00 95.44 96 THR A N 1
ATOM 736 C CA . THR A 1 96 ? -31.796 4.345 41.048 1.00 95.44 96 THR A CA 1
ATOM 737 C C . THR A 1 96 ? -30.406 4.781 41.489 1.00 95.44 96 THR A C 1
ATOM 739 O O . THR A 1 96 ? -30.115 4.761 42.683 1.00 95.44 96 THR A O 1
ATOM 742 N N . GLY A 1 97 ? -29.557 5.176 40.548 1.00 93.81 97 GLY A N 1
ATOM 743 C CA . GLY A 1 97 ? -28.233 5.721 40.817 1.00 93.81 97 GLY A CA 1
ATOM 744 C C . GLY A 1 97 ? -28.136 7.179 40.400 1.00 93.81 97 GLY A C 1
ATOM 745 O O . GLY A 1 97 ? -28.604 7.523 39.321 1.00 93.81 97 GLY A O 1
ATOM 746 N N . THR A 1 98 ? -27.521 8.033 41.216 1.00 92.44 98 THR A N 1
ATOM 747 C CA . THR A 1 98 ? -27.302 9.456 40.894 1.00 92.44 98 THR A CA 1
ATOM 748 C C . THR A 1 98 ? -25.812 9.749 40.793 1.00 92.44 98 THR A C 1
ATOM 750 O O . THR A 1 98 ? -25.060 9.380 41.688 1.00 92.44 98 THR A O 1
ATOM 753 N N . TRP A 1 99 ? -25.376 10.398 39.712 1.00 88.75 99 TRP A N 1
ATOM 754 C CA . TRP A 1 99 ? -23.962 10.708 39.499 1.00 88.75 99 TRP A CA 1
ATOM 755 C C . TRP A 1 99 ? -23.430 11.671 40.567 1.00 88.75 99 TRP A C 1
ATOM 757 O O . TRP A 1 99 ? -23.991 12.751 40.766 1.00 88.75 99 TRP A O 1
ATOM 767 N N . ASN A 1 100 ? -22.328 11.301 41.221 1.00 87.50 100 ASN A N 1
ATOM 768 C CA . ASN A 1 100 ? -21.683 12.099 42.270 1.00 87.50 100 ASN A CA 1
ATOM 769 C C . ASN A 1 100 ? -20.374 12.778 41.812 1.00 87.50 100 ASN A C 1
ATOM 771 O O . ASN A 1 100 ? -19.721 13.465 42.598 1.00 87.50 100 ASN A O 1
ATOM 775 N N . GLY A 1 101 ? -19.987 12.601 40.542 1.00 81.38 101 GLY A N 1
ATOM 776 C CA . GLY A 1 101 ? -18.736 13.104 39.963 1.00 81.38 101 GLY A CA 1
ATOM 777 C C . GLY A 1 101 ? -17.665 12.035 39.736 1.00 81.38 101 GLY A C 1
ATOM 778 O O . GLY A 1 101 ? -16.731 12.289 38.982 1.00 81.38 101 GLY A O 1
ATOM 779 N N . THR A 1 102 ? -17.775 10.863 40.371 1.00 82.50 102 THR A N 1
ATOM 780 C CA . THR A 1 102 ? -16.829 9.737 40.203 1.00 82.50 102 THR A CA 1
ATOM 781 C C . THR A 1 102 ? -17.538 8.398 39.979 1.00 82.50 102 THR A C 1
ATOM 783 O O . THR A 1 102 ? -17.025 7.546 39.260 1.00 82.50 102 THR A O 1
ATOM 786 N N . SER A 1 103 ? -18.706 8.204 40.589 1.00 89.88 103 SER A N 1
ATOM 787 C CA . SER A 1 103 ? -19.548 7.009 40.480 1.00 89.88 103 SER A CA 1
ATOM 788 C C . SER A 1 103 ? -21.026 7.382 40.666 1.00 89.88 103 SER A C 1
ATOM 790 O O . SER A 1 103 ? -21.370 8.562 40.800 1.00 89.88 103 SER A O 1
ATOM 792 N N . TYR A 1 104 ? -21.922 6.392 40.668 1.00 92.19 104 TYR A N 1
ATOM 793 C CA . TYR A 1 104 ? -23.333 6.599 40.989 1.00 92.19 104 TYR A CA 1
ATOM 794 C C . TYR A 1 104 ? -23.617 6.230 42.445 1.00 92.19 104 TYR A C 1
ATOM 796 O O . TYR A 1 104 ? -23.380 5.093 42.851 1.00 92.19 104 TYR A O 1
ATOM 804 N N . ASP A 1 105 ? -24.175 7.166 43.211 1.00 95.06 105 ASP A N 1
ATOM 805 C CA . ASP A 1 105 ? -24.758 6.898 44.527 1.00 95.06 105 ASP A CA 1
ATOM 806 C C . ASP A 1 105 ? -26.043 6.093 44.338 1.00 95.06 105 ASP A C 1
ATOM 808 O O . ASP A 1 105 ? -26.971 6.571 43.676 1.00 95.06 105 ASP A O 1
ATOM 812 N N . ILE A 1 106 ? -26.103 4.879 44.888 1.00 97.00 106 ILE A N 1
ATOM 813 C CA . ILE A 1 106 ? -27.217 3.956 44.650 1.00 97.00 106 ILE A CA 1
ATOM 814 C C . ILE A 1 106 ? -28.237 4.001 45.785 1.00 97.00 106 ILE A C 1
ATOM 816 O O . ILE A 1 106 ? -27.899 3.931 46.966 1.00 97.00 106 ILE A O 1
ATOM 820 N N . ILE A 1 107 ? -29.509 4.051 45.395 1.00 97.06 107 ILE A N 1
ATOM 821 C CA . ILE A 1 107 ? -30.661 3.777 46.250 1.00 97.06 107 ILE A CA 1
ATOM 822 C C . ILE A 1 107 ? -31.394 2.577 45.662 1.00 97.06 107 ILE A C 1
ATOM 824 O O . ILE A 1 107 ? -31.882 2.627 44.532 1.00 97.06 107 ILE A O 1
ATOM 828 N N . VAL A 1 108 ? -31.485 1.505 46.440 1.00 97.81 108 VAL A N 1
ATOM 829 C CA . VAL A 1 108 ? -32.318 0.345 46.139 1.00 97.81 108 VAL A CA 1
ATOM 830 C C . VAL A 1 108 ? -33.727 0.623 46.651 1.00 97.81 108 VAL A C 1
ATOM 832 O O . VAL A 1 108 ? -33.949 0.833 47.845 1.00 97.81 108 VAL A O 1
ATOM 835 N N . GLU A 1 109 ? -34.696 0.607 45.745 1.00 96.44 109 GLU A N 1
ATOM 836 C CA . GLU A 1 109 ? -36.108 0.877 46.008 1.00 96.44 109 GLU A CA 1
ATOM 837 C C . GLU A 1 109 ? -36.809 -0.374 46.568 1.00 96.44 109 GLU A C 1
ATOM 839 O O . GLU A 1 109 ? -37.771 -0.902 46.009 1.00 96.44 109 GLU A O 1
ATOM 844 N N . SER A 1 110 ? -36.312 -0.857 47.710 1.00 95.25 110 SER A N 1
ATOM 845 C CA . SER A 1 110 ? -36.857 -1.990 48.473 1.00 95.25 110 SER A CA 1
ATOM 846 C C . SER A 1 110 ? -37.954 -1.598 49.463 1.00 95.25 110 SER A C 1
ATOM 848 O O . SER A 1 110 ? -38.344 -2.400 50.313 1.00 95.25 110 SER A O 1
ATOM 850 N N . ARG A 1 111 ? -38.476 -0.371 49.360 1.00 94.75 111 ARG A N 1
ATOM 851 C CA . ARG A 1 111 ? -39.579 0.123 50.187 1.00 94.75 111 ARG A CA 1
ATOM 852 C C . ARG A 1 111 ? -40.923 -0.229 49.572 1.00 94.75 111 ARG A C 1
ATOM 854 O O . ARG A 1 111 ? -41.345 0.344 48.571 1.00 94.75 111 ARG A O 1
ATOM 861 N N . TYR A 1 112 ? -41.637 -1.113 50.246 1.00 95.00 112 TYR A N 1
ATOM 862 C CA . TYR A 1 112 ? -43.015 -1.479 49.956 1.00 95.00 112 TYR A CA 1
ATOM 863 C C . TYR A 1 112 ? -43.816 -1.532 51.259 1.00 95.00 112 TYR A C 1
ATOM 865 O O . TYR A 1 112 ? -43.265 -1.468 52.359 1.00 95.00 112 TYR A O 1
ATOM 873 N N . PHE A 1 113 ? -45.139 -1.563 51.138 1.00 96.25 113 PHE A N 1
ATOM 874 C CA . PHE A 1 113 ? -46.021 -1.705 52.291 1.00 96.25 113 PHE A CA 1
ATOM 875 C C . PHE A 1 113 ? -46.129 -3.187 52.664 1.00 96.25 113 PHE A C 1
ATOM 877 O O . PHE A 1 113 ? -46.558 -3.990 51.838 1.00 96.25 113 PHE A O 1
ATOM 884 N N . ALA A 1 114 ? -45.730 -3.535 53.885 1.00 95.25 114 ALA A N 1
ATOM 885 C CA . ALA A 1 114 ? -45.869 -4.867 54.458 1.00 95.25 114 ALA A CA 1
ATOM 886 C C . ALA A 1 114 ? -47.258 -5.000 55.104 1.00 95.25 114 ALA A C 1
ATOM 888 O O . ALA A 1 114 ? -47.535 -4.392 56.144 1.00 95.25 114 ALA A O 1
ATOM 889 N N . ASP A 1 115 ? -48.134 -5.776 54.466 1.00 95.19 115 ASP A N 1
ATOM 890 C CA . ASP A 1 115 ? -49.531 -5.974 54.876 1.00 95.19 115 ASP A CA 1
ATOM 891 C C . ASP A 1 115 ? -49.663 -7.150 55.859 1.00 95.19 115 ASP A C 1
ATOM 893 O O . ASP A 1 115 ? -50.519 -7.152 56.751 1.00 95.19 115 ASP A O 1
ATOM 897 N N . THR A 1 116 ? -48.763 -8.127 55.730 1.00 95.44 116 THR A N 1
ATOM 898 C CA . THR A 1 116 ? -48.691 -9.366 56.504 1.00 95.44 116 THR A CA 1
ATOM 899 C C . THR A 1 116 ? -47.299 -9.574 57.100 1.00 95.44 116 THR A C 1
ATOM 901 O O . THR A 1 116 ? -46.303 -9.031 56.622 1.00 95.44 116 THR A O 1
ATOM 904 N N . ARG A 1 117 ? -47.204 -10.410 58.142 1.00 93.88 117 ARG A N 1
ATOM 905 C CA . ARG A 1 117 ? -45.912 -10.736 58.773 1.00 93.88 117 ARG A CA 1
ATOM 906 C C . ARG A 1 117 ? -44.960 -11.456 57.812 1.00 93.88 117 ARG A C 1
ATOM 908 O O . ARG A 1 117 ? -43.755 -11.480 58.034 1.00 93.88 117 ARG A O 1
ATOM 915 N N . GLU A 1 118 ? -45.481 -12.091 56.767 1.00 95.75 118 GLU A N 1
ATOM 916 C CA . GLU A 1 118 ? -44.679 -12.762 55.750 1.00 95.75 118 GLU A CA 1
ATOM 917 C C . GLU A 1 118 ? -43.992 -11.782 54.788 1.00 95.75 118 GLU A C 1
ATOM 919 O O . GLU A 1 118 ? -43.028 -12.188 54.144 1.00 95.75 118 GLU A O 1
ATOM 924 N N . ASP A 1 119 ? -44.423 -10.515 54.744 1.00 93.94 119 ASP A N 1
ATOM 925 C CA . ASP A 1 119 ? -43.881 -9.477 53.857 1.00 93.94 119 ASP A CA 1
ATOM 926 C C . ASP A 1 119 ? -42.570 -8.854 54.369 1.00 93.94 119 ASP A C 1
ATOM 928 O O . ASP A 1 119 ? -41.933 -8.085 53.651 1.00 93.94 119 ASP A O 1
ATOM 932 N N . VAL A 1 120 ? -42.148 -9.165 55.596 1.00 92.75 120 VAL A N 1
ATOM 933 C CA . VAL A 1 120 ? -40.893 -8.676 56.189 1.00 92.75 120 VAL A CA 1
ATOM 934 C C . VAL A 1 120 ? -39.883 -9.807 56.344 1.00 92.75 120 VAL A C 1
ATOM 936 O O . VAL A 1 120 ? -40.248 -10.987 56.418 1.00 92.75 120 VAL A O 1
ATOM 939 N N . CYS A 1 121 ? -38.604 -9.438 56.427 1.00 91.69 121 CYS A N 1
ATOM 940 C CA . CYS A 1 121 ? -37.517 -10.358 56.749 1.00 91.69 121 CYS A CA 1
ATOM 941 C C . CYS A 1 121 ? -37.886 -11.255 57.956 1.00 91.69 121 CYS A C 1
ATOM 943 O O . CYS A 1 121 ? -38.470 -10.742 58.920 1.00 91.69 121 CYS A O 1
ATOM 945 N N . PRO A 1 122 ? -37.605 -12.578 57.942 1.00 91.75 122 PRO A N 1
ATOM 946 C CA . PRO A 1 122 ? -37.986 -13.493 59.025 1.00 91.75 122 PRO A CA 1
ATOM 947 C C . PRO A 1 122 ? -37.619 -13.007 60.434 1.00 91.75 122 PRO A C 1
ATOM 949 O O . PRO A 1 122 ? -38.376 -13.226 61.381 1.00 91.75 122 PRO A O 1
ATOM 952 N N . GLU A 1 123 ? -36.495 -12.312 60.547 1.00 87.38 123 GLU A N 1
ATOM 953 C CA . GLU A 1 123 ? -35.930 -11.749 61.767 1.00 87.38 123 GLU A CA 1
ATOM 954 C C . GLU A 1 123 ? -36.733 -10.551 62.311 1.00 87.38 123 GLU A C 1
ATOM 956 O O . GLU A 1 123 ? -36.720 -10.308 63.515 1.00 87.38 123 GLU A O 1
ATOM 961 N N . GLU A 1 124 ? -37.499 -9.852 61.465 1.00 87.75 124 GLU A N 1
ATOM 962 C CA . GLU A 1 124 ? -38.353 -8.708 61.836 1.00 87.75 124 GLU A CA 1
ATOM 963 C C . GLU A 1 124 ? -39.806 -9.091 62.144 1.00 87.75 124 GLU A C 1
ATOM 965 O O . GLU A 1 124 ? -40.594 -8.275 62.628 1.00 87.75 124 GLU A O 1
ATOM 970 N N . ARG A 1 125 ? -40.185 -10.356 61.939 1.00 91.56 125 ARG A N 1
ATOM 971 C CA . ARG A 1 125 ? -41.543 -10.842 62.237 1.00 91.56 125 ARG A CA 1
ATOM 972 C C . ARG A 1 125 ? -41.991 -10.605 63.683 1.00 91.56 125 ARG A C 1
ATOM 974 O O . ARG A 1 125 ? -43.150 -10.238 63.858 1.00 91.56 125 ARG A O 1
ATOM 981 N N . PRO A 1 126 ? -41.140 -10.762 64.720 1.00 90.50 126 PRO A N 1
ATOM 982 C CA . PRO A 1 126 ? -41.537 -10.439 66.090 1.00 90.50 126 PRO A CA 1
ATOM 983 C C . PRO A 1 126 ? -41.909 -8.963 66.273 1.00 90.50 126 PRO A C 1
ATOM 985 O O . PRO A 1 126 ? -42.849 -8.661 67.002 1.00 90.50 126 PRO A O 1
ATOM 988 N N . ASN A 1 127 ? -41.206 -8.049 65.598 1.00 86.81 127 ASN A N 1
ATOM 989 C CA . ASN A 1 127 ? -41.527 -6.624 65.630 1.00 86.81 127 ASN A CA 1
ATOM 990 C C . ASN A 1 127 ? -42.817 -6.342 64.855 1.00 86.81 127 ASN A C 1
ATOM 992 O O . ASN A 1 127 ? -43.654 -5.581 65.335 1.00 86.81 127 ASN A O 1
ATOM 996 N N . PHE A 1 128 ? -43.036 -7.011 63.720 1.00 91.38 128 PHE A N 1
ATOM 997 C CA . PHE A 1 128 ? -44.306 -6.928 62.997 1.00 91.38 128 PHE A CA 1
ATOM 998 C C . PHE A 1 128 ? -45.492 -7.374 63.861 1.00 91.38 128 PHE A C 1
ATOM 1000 O O . PHE A 1 128 ? -46.509 -6.685 63.927 1.00 91.38 128 PHE A O 1
ATOM 1007 N N . ASP A 1 129 ? -45.349 -8.488 64.583 1.00 92.50 129 ASP A N 1
ATOM 1008 C CA . ASP A 1 129 ? -46.385 -9.015 65.477 1.00 92.50 129 ASP A CA 1
ATOM 1009 C C . ASP A 1 129 ? -46.710 -8.032 66.637 1.00 92.50 129 ASP A C 1
ATOM 1011 O O . ASP A 1 129 ? -47.801 -8.092 67.210 1.00 92.50 129 ASP A O 1
ATOM 1015 N N . LEU A 1 130 ? -45.796 -7.104 66.968 1.00 92.25 130 LEU A N 1
ATOM 1016 C CA . LEU A 1 130 ? -45.970 -6.068 67.997 1.00 92.25 130 LEU A CA 1
ATOM 1017 C C . LEU A 1 130 ? -46.531 -4.745 67.459 1.00 92.25 130 LEU A C 1
ATOM 1019 O O . LEU A 1 130 ? -47.399 -4.145 68.097 1.00 92.25 130 LEU A O 1
ATOM 1023 N N . TYR A 1 131 ? -46.010 -4.262 66.331 1.00 90.12 131 TYR A N 1
ATOM 1024 C CA . TYR A 1 131 ? -46.282 -2.915 65.819 1.00 90.12 131 TYR A CA 1
ATOM 1025 C C . TYR A 1 131 ? -47.270 -2.895 64.644 1.00 90.12 131 TYR A C 1
ATOM 1027 O O . TYR A 1 131 ? -47.831 -1.843 64.337 1.00 90.12 131 TYR A O 1
ATOM 1035 N N . GLY A 1 132 ? -47.559 -4.052 64.044 1.00 92.81 132 GLY A N 1
ATOM 1036 C CA . GLY A 1 132 ? -48.513 -4.206 62.951 1.00 92.81 132 GLY A CA 1
ATOM 1037 C C . GLY A 1 132 ? -47.966 -3.753 61.597 1.00 92.81 132 GLY A C 1
ATOM 1038 O O . GLY A 1 132 ? -46.763 -3.731 61.359 1.00 92.81 132 GLY A O 1
ATOM 1039 N N . GLN A 1 133 ? -48.868 -3.406 60.685 1.00 95.44 133 GLN A N 1
ATOM 1040 C CA . GLN A 1 133 ? -48.536 -3.062 59.300 1.00 95.44 133 GLN A CA 1
ATOM 1041 C C . GLN A 1 133 ? -47.642 -1.820 59.201 1.00 95.44 133 GLN A C 1
ATOM 1043 O O . GLN A 1 133 ? -47.793 -0.864 59.964 1.00 95.44 133 GLN A O 1
ATOM 1048 N N . GLY A 1 134 ? -46.739 -1.805 58.223 1.00 93.88 134 GLY A N 1
ATOM 1049 C CA . GLY A 1 134 ? -45.767 -0.726 58.060 1.00 93.88 134 GLY A CA 1
ATOM 1050 C C . GLY A 1 134 ? -45.047 -0.776 56.719 1.00 93.88 134 GLY A C 1
ATOM 1051 O O . GLY A 1 134 ? -45.370 -1.587 55.859 1.00 93.88 134 GLY A O 1
ATOM 1052 N N . TYR A 1 135 ? -44.075 0.111 56.526 1.00 94.69 135 TYR A N 1
ATOM 1053 C CA . TYR A 1 135 ? -43.228 0.101 55.332 1.00 94.69 135 TYR A CA 1
ATOM 1054 C C . TYR A 1 135 ? -41.920 -0.633 55.597 1.00 94.69 135 TYR A C 1
ATOM 1056 O O . TYR A 1 135 ? -41.436 -0.643 56.731 1.00 94.69 135 TYR A O 1
ATOM 1064 N N . THR A 1 136 ? -41.336 -1.191 54.541 1.00 93.38 136 THR A N 1
ATOM 1065 C CA . THR A 1 136 ? -39.957 -1.672 54.558 1.00 93.38 136 THR A CA 1
ATOM 1066 C C . THR A 1 136 ? -38.952 -0.561 54.246 1.00 93.38 136 THR A C 1
ATOM 1068 O O . THR A 1 136 ? -39.311 0.504 53.735 1.00 93.38 136 THR A O 1
ATOM 1071 N N . GLN A 1 137 ? -37.690 -0.794 54.595 1.00 91.50 137 GLN A N 1
ATOM 1072 C CA . GLN A 1 137 ? -36.583 0.154 54.412 1.00 91.50 137 GLN A CA 1
ATOM 1073 C C . GLN A 1 137 ? -36.001 0.070 52.991 1.00 91.50 137 GLN A C 1
ATOM 1075 O O . GLN A 1 137 ? -35.910 -1.017 52.414 1.00 91.50 137 GLN A O 1
ATOM 1080 N N . ARG A 1 138 ? -35.565 1.212 52.442 1.00 95.31 138 ARG A N 1
ATOM 1081 C CA . ARG A 1 138 ? -34.625 1.258 51.308 1.00 95.31 138 ARG A CA 1
ATOM 1082 C C . ARG A 1 138 ? -33.200 0.966 51.764 1.00 95.31 138 ARG A C 1
ATOM 1084 O O . ARG A 1 138 ? -32.847 1.220 52.921 1.00 95.31 138 ARG A O 1
ATOM 1091 N N . VAL A 1 139 ? -32.388 0.506 50.818 1.00 95.00 139 VAL A N 1
ATOM 1092 C CA . VAL A 1 139 ? -30.954 0.250 51.002 1.00 95.00 139 VAL A CA 1
ATOM 1093 C C . VAL A 1 139 ? -30.151 1.275 50.201 1.00 95.00 139 VAL A C 1
ATOM 1095 O O . VAL A 1 139 ? -30.498 1.576 49.061 1.00 95.00 139 VAL A O 1
ATOM 1098 N N . GLY A 1 140 ? -29.089 1.826 50.781 1.00 94.69 140 GLY A N 1
ATOM 1099 C CA . GLY A 1 140 ? -28.213 2.803 50.131 1.00 94.69 140 GLY A CA 1
ATOM 1100 C C . GLY A 1 140 ? -26.835 2.867 50.787 1.00 94.69 140 GLY A C 1
ATOM 1101 O O . GLY A 1 140 ? -26.355 1.865 51.305 1.00 94.69 140 GLY A O 1
ATOM 1102 N N . ASN A 1 141 ? -26.204 4.044 50.769 1.00 93.31 141 ASN A N 1
ATOM 1103 C CA . ASN A 1 141 ? -24.861 4.297 51.322 1.00 93.31 141 ASN A CA 1
ATOM 1104 C C . ASN A 1 141 ? -23.723 3.468 50.684 1.00 93.31 141 ASN A C 1
ATOM 1106 O O . ASN A 1 141 ? -22.742 3.113 51.329 1.00 93.31 141 ASN A O 1
ATOM 1110 N N . PHE A 1 142 ? -23.840 3.183 49.389 1.00 94.62 142 PHE A N 1
ATOM 1111 C CA . PHE A 1 142 ? -22.764 2.623 48.574 1.00 94.62 142 PHE A CA 1
ATOM 1112 C C . PHE A 1 142 ? -22.805 3.241 47.177 1.00 94.62 142 PHE A C 1
ATOM 1114 O O . PHE A 1 142 ? -23.786 3.887 46.794 1.00 94.62 142 PHE A O 1
ATOM 1121 N N . THR A 1 143 ? -21.734 3.040 46.410 1.00 94.88 143 THR A N 1
ATOM 1122 C CA . THR A 1 143 ? -21.659 3.537 45.034 1.00 94.88 143 THR A CA 1
ATOM 1123 C C . THR A 1 143 ? -21.405 2.415 44.045 1.00 94.88 143 THR A C 1
ATOM 1125 O O . THR A 1 143 ? -20.809 1.394 44.389 1.00 94.88 143 THR A O 1
ATOM 1128 N N . TYR A 1 144 ? -21.852 2.624 42.813 1.00 93.50 144 TYR A N 1
ATOM 1129 C CA . TYR A 1 144 ? -21.733 1.677 41.717 1.00 93.50 144 TYR A CA 1
ATOM 1130 C C . TYR A 1 144 ? -21.279 2.394 40.448 1.00 93.50 144 TYR A C 1
ATOM 1132 O O . TYR A 1 144 ? -21.700 3.519 40.176 1.00 93.50 144 TYR A O 1
ATOM 1140 N N . MET A 1 145 ? -20.427 1.740 39.664 1.00 91.69 145 MET A N 1
ATOM 1141 C CA . MET A 1 145 ? -20.014 2.218 38.350 1.00 91.69 145 MET A CA 1
ATOM 1142 C C . MET A 1 145 ? -20.134 1.056 37.366 1.00 91.69 145 MET A C 1
ATOM 1144 O O . MET A 1 145 ? -19.359 0.107 37.483 1.00 91.69 145 MET A O 1
ATOM 1148 N N . PRO A 1 146 ? -21.100 1.085 36.433 1.00 91.50 146 PRO A N 1
ATOM 1149 C CA . PRO A 1 146 ? -21.214 0.040 35.433 1.00 91.50 146 PRO A CA 1
ATOM 1150 C C . PRO A 1 146 ? -20.098 0.171 34.396 1.00 91.50 146 PRO A C 1
ATOM 1152 O O . PRO A 1 146 ? -19.781 1.272 33.945 1.00 91.50 146 PRO A O 1
ATOM 1155 N N . TYR A 1 147 ? -19.563 -0.962 33.953 1.00 92.25 147 TYR A N 1
ATOM 1156 C CA . TYR A 1 147 ? -18.567 -1.023 32.886 1.00 92.25 147 TYR A CA 1
ATOM 1157 C C . TYR A 1 147 ? -19.090 -1.807 31.684 1.00 92.25 147 TYR A C 1
ATOM 1159 O O . TYR A 1 147 ? -19.963 -2.667 31.809 1.00 92.25 147 TYR A O 1
ATOM 1167 N N . GLY A 1 148 ? -18.564 -1.477 30.511 1.00 95.12 148 GLY A N 1
ATOM 1168 C CA . GLY A 1 148 ? -18.641 -2.273 29.293 1.00 95.12 148 GLY A CA 1
ATOM 1169 C C . GLY A 1 148 ? -17.236 -2.499 28.744 1.00 95.12 148 GLY A C 1
ATOM 1170 O O . GLY A 1 148 ? -16.244 -2.092 29.351 1.00 95.12 148 GLY A O 1
ATOM 1171 N N . TYR A 1 149 ? -17.144 -3.134 27.582 1.00 97.56 149 TYR A N 1
ATOM 1172 C CA . TYR A 1 149 ? -15.867 -3.526 26.997 1.00 97.56 149 TYR A CA 1
ATOM 1173 C C . TYR A 1 149 ? -15.733 -3.030 25.561 1.00 97.56 149 TYR A C 1
ATOM 1175 O O . TYR A 1 149 ? -16.700 -3.019 24.806 1.00 97.56 149 TYR A O 1
ATOM 1183 N N . VAL A 1 150 ? -14.522 -2.659 25.158 1.00 98.38 150 VAL A N 1
ATOM 1184 C CA . VAL A 1 150 ? -14.180 -2.330 23.768 1.00 98.38 150 VAL A CA 1
ATOM 1185 C C . VAL A 1 150 ? -13.231 -3.385 23.227 1.00 98.38 150 VAL A C 1
ATOM 1187 O O . VAL A 1 150 ? -12.230 -3.699 23.869 1.00 98.38 150 VAL A O 1
ATOM 1190 N N . ARG A 1 151 ? -13.517 -3.895 22.031 1.00 98.56 151 ARG A N 1
ATOM 1191 C CA . ARG A 1 151 ? -12.621 -4.744 21.241 1.00 98.56 151 ARG A CA 1
ATOM 1192 C C . ARG A 1 151 ? -12.505 -4.171 19.837 1.00 98.56 151 ARG A C 1
ATOM 1194 O O . ARG A 1 151 ? -13.497 -3.723 19.268 1.00 98.56 151 ARG A O 1
ATOM 1201 N N . ILE A 1 152 ? -11.311 -4.226 19.264 1.00 98.69 152 ILE A N 1
ATOM 1202 C CA . ILE A 1 152 ? -11.058 -3.762 17.904 1.00 98.69 152 ILE A CA 1
ATOM 1203 C C . ILE A 1 152 ? -10.722 -4.958 17.017 1.00 98.69 152 ILE A C 1
ATOM 1205 O O . ILE A 1 152 ? -10.031 -5.892 17.436 1.00 98.69 152 ILE A O 1
ATOM 1209 N N . VAL A 1 153 ? -11.251 -4.921 15.799 1.00 98.31 153 VAL A N 1
ATOM 1210 C CA . VAL A 1 153 ? -10.919 -5.820 14.696 1.00 98.31 153 VAL A CA 1
ATOM 1211 C C . VAL A 1 153 ? -10.340 -4.971 13.576 1.00 98.31 153 VAL A C 1
ATOM 1213 O O . VAL A 1 153 ? -10.918 -3.959 13.184 1.00 98.31 153 VAL A O 1
ATOM 1216 N N . LYS A 1 154 ? -9.173 -5.366 13.089 1.00 97.31 154 LYS A N 1
ATOM 1217 C CA . LYS A 1 154 ? -8.436 -4.682 12.043 1.00 97.31 154 LYS A CA 1
ATOM 1218 C C . LYS A 1 154 ? -8.536 -5.470 10.752 1.00 97.31 154 LYS A C 1
ATOM 1220 O O . LYS A 1 154 ? -8.285 -6.669 10.743 1.00 97.31 154 LYS A O 1
ATOM 1225 N N . GLU A 1 155 ? -8.852 -4.776 9.669 1.00 96.25 155 GLU A N 1
ATOM 1226 C CA . GLU A 1 155 ? -8.963 -5.360 8.334 1.00 96.25 155 GLU A CA 1
ATOM 1227 C C . GLU A 1 155 ? -8.156 -4.549 7.312 1.00 96.25 155 GLU A C 1
ATOM 1229 O O . GLU A 1 155 ? -7.897 -3.352 7.499 1.00 96.25 155 GLU A O 1
ATOM 1234 N N . SER A 1 156 ? -7.765 -5.217 6.226 1.00 95.88 156 SER A N 1
ATOM 1235 C CA . SER A 1 156 ? -7.213 -4.584 5.026 1.00 95.88 156 SER A CA 1
ATOM 1236 C C . SER A 1 156 ? -8.353 -4.136 4.113 1.00 95.88 156 SER A C 1
ATOM 1238 O O . SER A 1 156 ? -9.302 -4.889 3.890 1.00 95.88 156 SER A O 1
ATOM 1240 N N . ALA A 1 157 ? -8.257 -2.929 3.555 1.00 95.25 157 ALA A N 1
ATOM 1241 C CA . ALA A 1 157 ? -9.172 -2.457 2.516 1.00 95.25 157 ALA A CA 1
ATOM 1242 C C . ALA A 1 157 ? -8.974 -3.188 1.177 1.00 95.25 157 ALA A C 1
ATOM 1244 O O . ALA A 1 157 ? -9.877 -3.173 0.343 1.00 95.25 157 ALA A O 1
ATOM 1245 N N . ASP A 1 158 ? -7.808 -3.813 0.972 1.00 95.00 158 ASP A N 1
ATOM 1246 C CA . ASP A 1 158 ? -7.476 -4.557 -0.244 1.00 95.00 158 ASP A CA 1
ATOM 1247 C C . ASP A 1 158 ? -6.700 -5.849 0.086 1.00 95.00 158 ASP A C 1
ATOM 1249 O O . ASP A 1 158 ? -5.469 -5.902 -0.020 1.00 95.00 158 ASP A O 1
ATOM 1253 N N . PRO A 1 159 ? -7.408 -6.916 0.507 1.00 94.00 159 PRO A N 1
ATOM 1254 C CA . PRO A 1 159 ? -6.790 -8.202 0.819 1.00 94.00 159 PRO A CA 1
ATOM 1255 C C . PRO A 1 159 ? -6.060 -8.837 -0.369 1.00 94.00 159 PRO A C 1
ATOM 1257 O O . PRO A 1 159 ? -5.086 -9.552 -0.173 1.00 94.00 159 PRO A O 1
ATOM 1260 N N . ALA A 1 160 ? -6.466 -8.557 -1.613 1.00 92.31 160 ALA A N 1
ATOM 1261 C CA . ALA A 1 160 ? -5.807 -9.126 -2.790 1.00 92.31 160 ALA A CA 1
ATOM 1262 C C . ALA A 1 160 ? -4.362 -8.621 -2.955 1.00 92.31 160 ALA A C 1
ATOM 1264 O O . ALA A 1 160 ? -3.525 -9.319 -3.531 1.00 92.31 160 ALA A O 1
ATOM 1265 N N . LEU A 1 161 ? -4.073 -7.421 -2.446 1.00 92.94 161 LEU A N 1
ATOM 1266 C CA . LEU A 1 161 ? -2.738 -6.834 -2.433 1.00 92.94 161 LEU A CA 1
ATOM 1267 C C . LEU A 1 161 ? -1.924 -7.258 -1.201 1.00 92.94 161 LEU A C 1
ATOM 1269 O O . LEU A 1 161 ? -0.707 -7.437 -1.307 1.00 92.94 161 LEU A O 1
ATOM 1273 N N . THR A 1 162 ? -2.579 -7.416 -0.048 1.00 95.25 162 THR A N 1
ATOM 1274 C CA . THR A 1 162 ? -1.902 -7.642 1.240 1.00 95.25 162 THR A CA 1
ATOM 1275 C C . THR A 1 162 ? -1.752 -9.109 1.628 1.00 95.25 162 THR A C 1
ATOM 1277 O O . THR A 1 162 ? -0.786 -9.461 2.303 1.00 95.25 162 THR A O 1
ATOM 1280 N N . ASP A 1 163 ? -2.676 -9.980 1.225 1.00 93.19 163 ASP A N 1
ATOM 1281 C CA . ASP A 1 163 ? -2.674 -11.379 1.648 1.00 93.19 163 ASP A CA 1
ATOM 1282 C C . ASP A 1 163 ? -1.469 -12.123 1.062 1.00 93.19 163 ASP A C 1
ATOM 1284 O O . ASP A 1 163 ? -1.252 -12.171 -0.149 1.00 93.19 163 ASP A O 1
ATOM 1288 N N . GLY A 1 164 ? -0.675 -12.730 1.947 1.00 91.31 164 GLY A N 1
ATOM 1289 C CA . GLY A 1 164 ? 0.538 -13.455 1.569 1.00 91.31 164 GLY A CA 1
ATOM 1290 C C . GLY A 1 164 ? 1.727 -12.566 1.193 1.00 91.31 164 GLY A C 1
ATOM 1291 O O . GLY A 1 164 ? 2.742 -13.105 0.765 1.00 91.31 164 GLY A O 1
ATOM 1292 N N . ASN A 1 165 ? 1.630 -11.244 1.364 1.00 94.62 165 ASN A N 1
ATOM 1293 C CA . ASN A 1 165 ? 2.732 -10.311 1.150 1.00 94.62 165 ASN A CA 1
ATOM 1294 C C . ASN A 1 165 ? 3.361 -9.920 2.496 1.00 94.62 165 ASN A C 1
ATOM 1296 O O . ASN A 1 165 ? 2.704 -9.313 3.342 1.00 94.62 165 ASN A O 1
ATOM 1300 N N . ALA A 1 166 ? 4.646 -10.237 2.685 1.00 94.94 166 ALA A N 1
ATOM 1301 C CA . ALA A 1 166 ? 5.348 -10.014 3.951 1.00 94.94 166 ALA A CA 1
ATOM 1302 C C . ALA A 1 166 ? 5.502 -8.531 4.343 1.00 94.94 166 ALA A C 1
ATOM 1304 O O . ALA A 1 166 ? 5.865 -8.233 5.481 1.00 94.94 166 ALA A O 1
ATOM 1305 N N . MET A 1 167 ? 5.213 -7.597 3.432 1.00 97.12 167 MET A N 1
ATOM 1306 C CA . MET A 1 167 ? 5.313 -6.158 3.687 1.00 97.12 167 MET A CA 1
ATOM 1307 C C . MET A 1 167 ? 4.099 -5.555 4.396 1.00 97.12 167 MET A C 1
ATOM 1309 O O . MET A 1 167 ? 4.133 -4.355 4.698 1.00 97.12 167 MET A O 1
ATOM 1313 N N . TYR A 1 168 ? 3.068 -6.364 4.657 1.00 97.25 168 TYR A N 1
ATOM 1314 C CA . TYR A 1 168 ? 1.833 -5.968 5.324 1.00 97.25 168 TYR A CA 1
ATOM 1315 C C . TYR A 1 168 ? 1.555 -6.874 6.520 1.00 97.25 168 TYR A C 1
ATOM 1317 O O . TYR A 1 168 ? 1.627 -8.098 6.436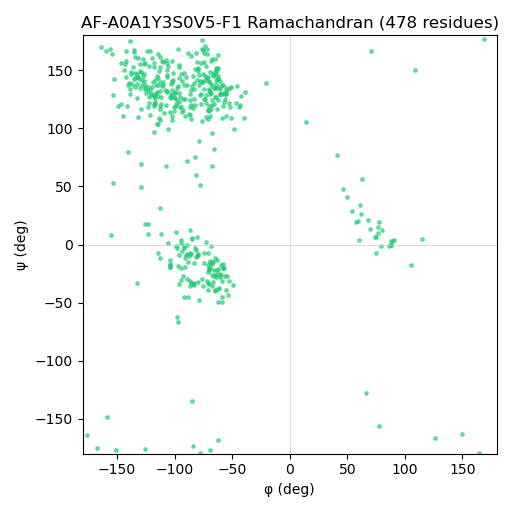 1.00 97.25 168 TYR A O 1
ATOM 1325 N N . SER A 1 169 ? 1.190 -6.266 7.642 1.00 97.12 169 SER A N 1
ATOM 1326 C CA . SER A 1 169 ? 0.748 -6.981 8.836 1.00 97.12 169 SER A CA 1
ATOM 1327 C C . SER A 1 169 ? -0.446 -6.264 9.435 1.00 97.12 169 SER A C 1
ATOM 1329 O O . SER A 1 169 ? -0.526 -5.046 9.360 1.00 97.12 169 SER A O 1
ATOM 1331 N N . LEU A 1 170 ? -1.373 -7.002 10.042 1.00 97.06 170 LEU A N 1
ATOM 1332 C CA . LEU A 1 170 ? -2.446 -6.410 10.847 1.00 97.06 170 LEU A CA 1
ATOM 1333 C C . LEU A 1 170 ? -2.043 -6.269 12.322 1.00 97.06 170 LEU A C 1
ATOM 1335 O O . LEU A 1 170 ? -2.766 -5.638 13.092 1.00 97.06 170 LEU A O 1
ATOM 1339 N N . ALA A 1 171 ? -0.901 -6.838 12.720 1.00 98.00 171 ALA A N 1
ATOM 1340 C CA . ALA A 1 171 ? -0.402 -6.799 14.087 1.00 98.00 171 ALA A CA 1
ATOM 1341 C C . ALA A 1 171 ? 0.274 -5.469 14.423 1.00 98.00 171 ALA A C 1
ATOM 1343 O O . ALA A 1 171 ? 0.892 -4.818 13.580 1.00 98.00 171 ALA A O 1
ATOM 1344 N N . GLY A 1 172 ? 0.230 -5.109 15.704 1.00 97.69 172 GLY A N 1
ATOM 1345 C CA . GLY A 1 172 ? 0.977 -3.972 16.232 1.00 97.69 172 GLY A CA 1
ATOM 1346 C C . GLY A 1 172 ? 0.381 -2.600 15.911 1.00 97.69 172 GLY A C 1
ATOM 1347 O O . GLY A 1 172 ? 1.041 -1.601 16.211 1.00 97.69 172 GLY A O 1
ATOM 1348 N N . ALA A 1 173 ? -0.840 -2.541 15.363 1.00 98.19 173 ALA A N 1
ATOM 1349 C CA . ALA A 1 173 ? -1.620 -1.308 15.319 1.00 98.19 173 ALA A CA 1
ATOM 1350 C C . ALA A 1 173 ? -1.959 -0.893 16.753 1.00 98.19 173 ALA A C 1
ATOM 1352 O O . ALA A 1 173 ? -2.362 -1.738 17.554 1.00 98.19 173 ALA A O 1
ATOM 1353 N N . GLU A 1 174 ? -1.805 0.386 17.089 1.00 98.38 174 GLU A N 1
ATOM 1354 C CA . GLU A 1 174 ? -2.127 0.910 18.420 1.00 98.38 174 GLU A CA 1
ATOM 1355 C C . GLU A 1 174 ? -3.296 1.885 18.338 1.00 98.38 174 GLU A C 1
ATOM 1357 O O . GLU A 1 174 ? -3.259 2.868 17.592 1.00 98.38 174 GLU A O 1
ATOM 1362 N N . PHE A 1 175 ? -4.306 1.634 19.166 1.00 98.56 175 PHE A N 1
ATOM 1363 C CA . PHE A 1 175 ? -5.528 2.417 19.255 1.00 98.56 175 PHE A CA 1
ATOM 1364 C C . PHE A 1 175 ? -5.654 3.043 20.631 1.00 98.56 175 PHE A C 1
ATOM 1366 O O . PHE A 1 175 ? -5.708 2.334 21.633 1.00 98.56 175 PHE A O 1
ATOM 1373 N N . THR A 1 176 ? -5.762 4.365 20.678 1.00 98.50 176 THR A N 1
ATOM 1374 C CA . THR A 1 176 ? -6.040 5.097 21.913 1.00 98.50 176 THR A CA 1
ATOM 1375 C C . THR A 1 176 ? -7.547 5.300 22.052 1.00 98.50 176 THR A C 1
ATOM 1377 O O . THR A 1 176 ? -8.185 5.847 21.150 1.00 98.50 176 THR A O 1
ATOM 1380 N N . VAL A 1 177 ? -8.109 4.868 23.183 1.00 98.50 177 VAL A N 1
ATOM 1381 C CA . VAL A 1 177 ? -9.522 5.058 23.541 1.00 98.50 177 VAL A CA 1
ATOM 1382 C C . VAL A 1 177 ? -9.634 6.238 24.502 1.00 98.50 177 VAL A C 1
ATOM 1384 O O . VAL A 1 177 ? -8.980 6.2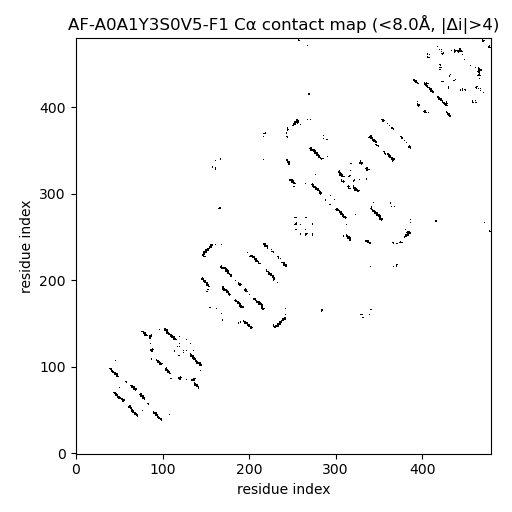53 25.545 1.00 98.50 177 VAL A O 1
ATOM 1387 N N . THR A 1 178 ? -10.475 7.212 24.164 1.00 98.06 178 THR A N 1
ATOM 1388 C CA . THR A 1 178 ? -10.616 8.483 24.886 1.00 98.06 178 THR A CA 1
ATOM 1389 C C . THR A 1 178 ? -12.084 8.739 25.230 1.00 98.06 178 THR A C 1
ATOM 1391 O O . THR A 1 178 ? -12.961 8.534 24.391 1.00 98.06 178 THR A O 1
ATOM 1394 N N . SER A 1 179 ? -12.375 9.197 26.447 1.00 92.81 179 SER A N 1
ATOM 1395 C CA . SER A 1 179 ? -13.720 9.634 26.855 1.00 92.81 179 SER A CA 1
ATOM 1396 C C . SER A 1 179 ? -14.103 10.985 26.239 1.00 92.81 179 SER A C 1
ATOM 1398 O O . SER A 1 179 ? -13.283 11.682 25.639 1.00 92.81 179 SER A O 1
ATOM 1400 N N . GLN A 1 180 ? -15.369 11.384 26.396 1.00 86.94 180 GLN A N 1
ATOM 1401 C CA . GLN A 1 180 ? -15.901 12.636 25.831 1.00 86.94 180 GLN A CA 1
ATOM 1402 C C . GLN A 1 180 ? -15.205 13.905 26.345 1.00 86.94 180 GLN A C 1
ATOM 1404 O O . GLN A 1 180 ? -15.203 14.929 25.666 1.00 86.94 180 GLN A O 1
ATOM 1409 N N . ASP A 1 181 ? -14.624 13.849 27.542 1.00 86.38 181 ASP A N 1
ATOM 1410 C CA . ASP A 1 181 ? -13.866 14.940 28.161 1.00 86.38 181 ASP A CA 1
ATOM 1411 C C . ASP A 1 181 ? -12.411 15.036 27.657 1.00 86.38 181 ASP A C 1
ATOM 1413 O O . ASP A 1 181 ? -11.698 15.976 28.011 1.00 86.38 181 ASP A O 1
ATOM 1417 N N . GLY A 1 182 ? -11.969 14.091 26.820 1.00 89.38 182 GLY A N 1
ATOM 1418 C CA . GLY A 1 182 ? -10.605 14.018 26.304 1.00 89.38 182 GLY A CA 1
ATOM 1419 C C . GLY A 1 182 ? -9.637 13.191 27.159 1.00 89.38 182 GLY A C 1
ATOM 1420 O O . GLY A 1 182 ? -8.452 13.136 26.825 1.00 89.38 182 GLY A O 1
ATOM 1421 N N . SER A 1 183 ? -10.101 12.542 28.231 1.00 92.44 183 SER A N 1
ATOM 1422 C CA . SER A 1 183 ? -9.261 11.676 29.067 1.00 92.44 183 SER A CA 1
ATOM 1423 C C . SER A 1 183 ? -8.961 10.344 28.370 1.00 92.44 183 SER A C 1
ATOM 1425 O O . SER A 1 183 ? -9.850 9.692 27.826 1.00 92.44 183 SER A O 1
ATOM 1427 N N . VAL A 1 184 ? -7.696 9.913 28.388 1.00 97.31 184 VAL A N 1
ATOM 1428 C CA . VAL A 1 184 ? -7.288 8.616 27.821 1.00 97.31 184 VAL A CA 1
ATOM 1429 C C . VAL A 1 184 ? -7.686 7.495 28.777 1.00 97.31 184 VAL A C 1
ATOM 1431 O O . VAL A 1 184 ? -7.233 7.461 29.919 1.00 97.31 184 VAL A O 1
ATOM 1434 N N . LEU A 1 185 ? -8.508 6.567 28.291 1.00 96.62 185 LEU A N 1
ATOM 1435 C CA . LEU A 1 185 ? -9.031 5.425 29.047 1.00 96.62 185 LEU A CA 1
ATOM 1436 C C . LEU A 1 185 ? -8.152 4.181 28.893 1.00 96.62 185 LEU A C 1
ATOM 1438 O O . LEU A 1 185 ? -8.108 3.336 29.782 1.00 96.62 185 LEU A O 1
ATOM 1442 N N . GLY A 1 186 ? -7.429 4.068 27.778 1.00 98.06 186 GLY A N 1
ATOM 1443 C CA . GLY A 1 186 ? -6.492 2.975 27.550 1.00 98.06 186 GLY A CA 1
ATOM 1444 C C . GLY A 1 186 ? -5.986 2.906 26.116 1.00 98.06 186 GLY A C 1
ATOM 1445 O O . GLY A 1 186 ? -6.411 3.672 25.247 1.00 98.06 186 GLY A O 1
ATOM 1446 N N . VAL A 1 187 ? -5.071 1.964 25.885 1.00 98.31 187 VAL A N 1
ATOM 1447 C CA . VAL A 1 187 ? -4.529 1.645 24.562 1.00 98.31 187 VAL A CA 1
ATOM 1448 C C . VAL A 1 187 ? -4.766 0.168 24.274 1.00 98.31 187 VAL A C 1
ATOM 1450 O O . VAL A 1 187 ? -4.492 -0.683 25.120 1.00 98.31 187 VAL A O 1
ATOM 1453 N N . LEU A 1 188 ? -5.278 -0.129 23.085 1.00 98.56 188 LEU A N 1
ATOM 1454 C CA . LEU A 1 188 ? -5.438 -1.482 22.567 1.00 98.56 188 LEU A CA 1
ATOM 1455 C C . LEU A 1 188 ? -4.444 -1.707 21.427 1.00 98.56 188 LEU A C 1
ATOM 1457 O O . LEU A 1 188 ? -4.246 -0.826 20.593 1.00 98.56 188 LEU A O 1
ATOM 1461 N N . THR A 1 189 ? -3.847 -2.896 21.386 1.00 98.62 189 THR A N 1
ATOM 1462 C CA . THR A 1 189 ? -2.898 -3.288 20.338 1.00 98.62 189 THR A CA 1
ATOM 1463 C C . THR A 1 189 ? -3.371 -4.557 19.651 1.00 98.62 189 THR A C 1
ATOM 1465 O O . THR A 1 189 ? -3.815 -5.492 20.324 1.00 98.62 189 THR A O 1
ATOM 1468 N N . THR A 1 190 ? -3.309 -4.585 18.323 1.00 98.62 190 THR A N 1
ATOM 1469 C CA . THR A 1 190 ? -3.739 -5.740 17.526 1.00 98.62 190 THR A CA 1
ATOM 1470 C C . THR A 1 190 ? -2.699 -6.858 17.545 1.00 98.62 190 THR A C 1
ATOM 1472 O O . THR A 1 190 ? -1.490 -6.612 17.502 1.00 98.62 190 THR A O 1
ATOM 1475 N N . GLY A 1 191 ? -3.175 -8.101 17.613 1.00 98.19 191 GLY A N 1
ATOM 1476 C CA . GLY A 1 191 ? -2.379 -9.305 17.389 1.00 98.19 191 GLY A CA 1
ATOM 1477 C C . GLY A 1 191 ? -2.260 -9.664 15.905 1.00 98.19 191 GLY A C 1
ATOM 1478 O O . GLY A 1 191 ? -2.716 -8.929 15.033 1.00 98.19 191 GLY A O 1
ATOM 1479 N N . GLU A 1 192 ? -1.663 -10.824 15.624 1.00 95.69 192 GLU A N 1
ATOM 1480 C CA . GLU A 1 192 ? -1.468 -11.350 14.259 1.00 95.69 192 GLU A CA 1
ATOM 1481 C C . GLU A 1 192 ? -2.776 -11.548 13.485 1.00 95.69 192 GLU A C 1
ATOM 1483 O O . GLU A 1 192 ? -2.805 -11.358 12.275 1.00 95.69 192 GLU A O 1
ATOM 1488 N N . ASP A 1 193 ? -3.870 -11.872 14.179 1.00 95.56 193 ASP A N 1
ATOM 1489 C CA . ASP A 1 193 ? -5.201 -12.028 13.582 1.00 95.56 193 ASP A CA 1
ATOM 1490 C C . ASP A 1 193 ? -5.931 -10.692 13.350 1.00 95.56 193 ASP A C 1
ATOM 1492 O O . ASP A 1 193 ? -7.110 -10.680 13.003 1.00 95.56 193 ASP A O 1
ATOM 1496 N N . GLY A 1 194 ? -5.251 -9.563 13.580 1.00 97.06 194 GLY A N 1
ATOM 1497 C CA . GLY A 1 194 ? -5.825 -8.226 13.479 1.00 97.06 194 GLY A CA 1
ATOM 1498 C C . GLY A 1 194 ? -6.765 -7.869 14.628 1.00 97.06 194 GLY A C 1
ATOM 1499 O O . GLY A 1 194 ? -7.387 -6.812 14.598 1.00 97.06 194 GLY A O 1
ATOM 1500 N N . THR A 1 195 ? -6.891 -8.696 15.667 1.00 98.12 195 THR A N 1
ATOM 1501 C CA . THR A 1 195 ? -7.799 -8.418 16.781 1.00 98.12 195 THR A CA 1
ATOM 1502 C C . THR A 1 195 ? -7.066 -8.001 18.046 1.00 98.12 195 THR A C 1
ATOM 1504 O O . THR A 1 195 ? -5.927 -8.389 18.300 1.00 98.12 195 THR A O 1
ATOM 1507 N N . THR A 1 196 ? -7.720 -7.184 18.866 1.00 98.56 196 THR A N 1
ATOM 1508 C CA . THR A 1 196 ? -7.193 -6.769 20.173 1.00 98.56 196 THR A CA 1
ATOM 1509 C C . THR A 1 196 ? -7.768 -7.629 21.292 1.00 98.56 196 THR A C 1
ATOM 1511 O O . THR A 1 196 ? -8.790 -8.291 21.123 1.00 98.56 196 THR A O 1
ATOM 1514 N N . GLY A 1 197 ? -7.204 -7.540 22.498 1.00 97.62 197 GLY A N 1
ATOM 1515 C CA . GLY A 1 197 ? -7.952 -7.885 23.713 1.00 97.62 197 GLY A CA 1
ATOM 1516 C C . GLY A 1 197 ? -9.169 -6.970 23.929 1.00 97.62 197 GLY A C 1
ATOM 1517 O O . GLY A 1 197 ? -9.551 -6.191 23.052 1.00 97.62 197 GLY A O 1
ATOM 1518 N N . THR A 1 198 ? -9.771 -7.044 25.111 1.00 97.94 198 THR A N 1
ATOM 1519 C CA . THR A 1 198 ? -10.834 -6.121 25.530 1.00 97.94 198 THR A CA 1
ATOM 1520 C C . THR A 1 198 ? -10.290 -5.063 26.485 1.00 97.94 198 THR A C 1
ATOM 1522 O O . THR A 1 198 ? -9.518 -5.395 27.383 1.00 97.94 198 THR A O 1
ATOM 1525 N N . LEU A 1 199 ? -10.731 -3.815 26.335 1.00 98.25 199 LEU A N 1
ATOM 1526 C CA . LEU A 1 199 ? -10.530 -2.750 27.321 1.00 98.25 199 LEU A CA 1
ATOM 1527 C C . LEU A 1 199 ? -11.831 -2.536 28.094 1.00 98.25 199 LEU A C 1
ATOM 1529 O O . LEU A 1 199 ? -12.867 -2.311 27.473 1.00 98.25 199 LEU A O 1
ATOM 1533 N N . GLU A 1 200 ? -11.776 -2.603 29.421 1.00 96.38 200 GLU A N 1
ATOM 1534 C CA . GLU A 1 200 ? -12.901 -2.257 30.293 1.00 96.38 200 GLU A CA 1
ATOM 1535 C C . GLU A 1 200 ? -13.037 -0.732 30.397 1.00 96.38 200 GLU A C 1
ATOM 1537 O O . GLU A 1 200 ? -12.056 -0.025 30.627 1.00 96.38 200 GLU A O 1
ATOM 1542 N N . VAL A 1 201 ? -14.247 -0.217 30.182 1.00 94.88 201 VAL A N 1
ATOM 1543 C CA . VAL A 1 201 ? -14.536 1.216 30.051 1.00 94.88 201 VAL A CA 1
ATOM 1544 C C . VAL A 1 201 ? -15.840 1.541 30.783 1.00 94.88 201 VAL A C 1
ATOM 1546 O O . VAL A 1 201 ? -16.786 0.758 30.663 1.00 94.88 201 VAL A O 1
ATOM 1549 N N . PRO A 1 202 ? -15.948 2.667 31.520 1.00 91.50 202 PRO A N 1
ATOM 1550 C CA . PRO A 1 202 ? -17.212 3.044 32.145 1.00 91.50 202 PRO A CA 1
ATOM 1551 C C . PRO A 1 202 ? -18.336 3.132 31.110 1.00 91.50 202 PRO A C 1
ATOM 1553 O O . PRO A 1 202 ? -18.173 3.770 30.066 1.00 91.50 202 PRO A O 1
ATOM 1556 N N . ALA A 1 203 ? -19.453 2.467 31.388 1.00 90.19 203 ALA A N 1
ATOM 1557 C CA . ALA A 1 203 ? -20.607 2.391 30.502 1.00 90.19 203 ALA A CA 1
ATOM 1558 C C . ALA A 1 203 ? -21.508 3.630 30.616 1.00 90.19 203 ALA A C 1
ATOM 1560 O O . ALA A 1 203 ? -21.421 4.395 31.570 1.00 90.19 203 ALA A O 1
ATOM 1561 N N . GLY A 1 204 ? -22.400 3.814 29.639 1.00 84.81 204 GLY A N 1
ATOM 1562 C CA . GLY A 1 204 ? -23.333 4.945 29.586 1.00 84.81 204 GLY A CA 1
ATOM 1563 C C . GLY A 1 204 ? -22.790 6.181 28.863 1.00 84.81 204 GLY A C 1
ATOM 1564 O O . GLY A 1 204 ? -23.492 7.184 28.760 1.00 84.81 204 GLY A O 1
ATOM 1565 N N . GLN A 1 205 ? -21.579 6.099 28.307 1.00 86.75 205 GLN A N 1
ATOM 1566 C CA . GLN A 1 205 ? -20.946 7.162 27.525 1.00 86.75 205 GLN A CA 1
ATOM 1567 C C . GLN A 1 205 ? -20.594 6.702 26.106 1.00 86.75 205 GLN A C 1
ATOM 1569 O O . GLN A 1 205 ? -20.551 5.508 25.801 1.00 86.75 205 GLN A O 1
ATOM 1574 N N . THR A 1 206 ? -20.281 7.672 25.250 1.00 93.44 206 THR A N 1
ATOM 1575 C CA . THR A 1 206 ? -19.629 7.433 23.955 1.00 93.44 206 THR A CA 1
ATOM 1576 C C . THR A 1 206 ? -18.142 7.717 24.086 1.00 93.44 206 THR A C 1
ATOM 1578 O O . THR A 1 206 ? -17.777 8.783 24.573 1.00 93.44 206 THR A O 1
ATOM 1581 N N . VAL A 1 207 ? -17.293 6.812 23.615 1.00 96.31 207 VAL A N 1
ATOM 1582 C CA . VAL A 1 207 ? -15.840 7.011 23.538 1.00 96.31 207 VAL A CA 1
ATOM 1583 C C . VAL A 1 207 ? -15.394 7.256 22.103 1.00 96.31 207 VAL A C 1
ATOM 1585 O O . VAL A 1 207 ? -16.039 6.790 21.163 1.00 96.31 207 VAL A O 1
ATOM 1588 N N . THR A 1 208 ? -14.274 7.952 21.939 1.00 98.19 208 THR A N 1
ATOM 1589 C CA . THR A 1 208 ? -13.569 8.097 20.662 1.00 98.19 208 THR A CA 1
ATOM 1590 C C . THR A 1 208 ? -12.393 7.133 20.627 1.00 98.19 208 THR A C 1
ATOM 1592 O O . THR A 1 208 ? -11.587 7.091 21.555 1.00 98.19 208 THR A O 1
ATOM 1595 N N . ILE A 1 209 ? -12.277 6.370 19.546 1.00 98.44 209 ILE A N 1
ATOM 1596 C CA . ILE A 1 209 ? -11.193 5.424 19.299 1.00 98.44 209 ILE A CA 1
ATOM 1597 C C . ILE A 1 209 ? -10.388 5.951 18.120 1.00 98.44 209 ILE A C 1
ATOM 1599 O O . ILE A 1 209 ? -10.914 6.095 17.015 1.00 98.44 209 ILE A O 1
ATOM 1603 N N . ARG A 1 210 ? -9.109 6.235 18.355 1.00 97.94 210 ARG A N 1
ATOM 1604 C CA . ARG A 1 210 ? -8.194 6.746 17.337 1.00 97.94 210 ARG A CA 1
ATOM 1605 C C . ARG A 1 210 ? -7.053 5.769 17.121 1.00 97.94 210 ARG A C 1
ATOM 1607 O O . ARG A 1 210 ? -6.364 5.417 18.077 1.00 97.94 210 ARG A O 1
ATOM 1614 N N . GLU A 1 211 ? -6.808 5.405 15.868 1.00 97.81 211 GLU A N 1
ATOM 1615 C CA . GLU A 1 211 ? -5.575 4.724 15.489 1.00 97.81 211 GLU A CA 1
ATOM 1616 C C . GLU A 1 211 ? -4.408 5.709 15.609 1.00 97.81 211 GLU A C 1
ATOM 1618 O O . GLU A 1 211 ? -4.318 6.713 14.900 1.00 97.81 211 GLU A O 1
ATOM 1623 N N . THR A 1 212 ? -3.547 5.479 16.591 1.00 96.88 212 THR A N 1
ATOM 1624 C CA . THR A 1 212 ? -2.393 6.339 16.873 1.00 96.88 212 THR A CA 1
ATOM 1625 C C . THR A 1 212 ? -1.122 5.843 16.204 1.00 96.88 212 THR A C 1
ATOM 1627 O O . THR A 1 212 ? -0.195 6.628 16.000 1.00 96.88 212 THR A O 1
ATOM 1630 N N . LYS A 1 213 ? -1.092 4.563 15.836 1.00 96.50 213 LYS A N 1
ATOM 1631 C CA . LYS A 1 213 ? -0.019 3.937 15.072 1.00 96.50 213 LYS A CA 1
ATOM 1632 C C . LYS A 1 213 ? -0.642 2.888 14.150 1.00 96.50 213 LYS A C 1
ATOM 1634 O O . LYS A 1 213 ?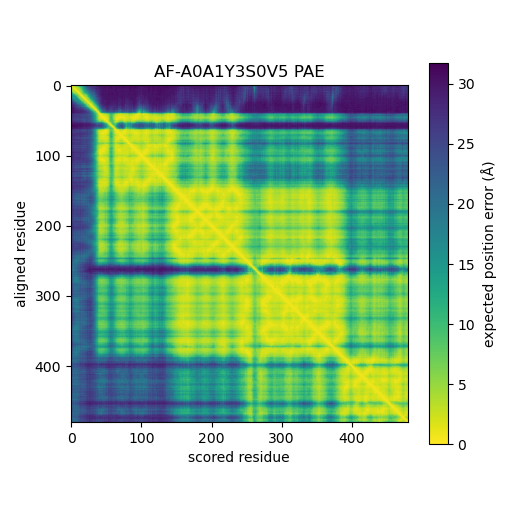 -1.119 1.878 14.670 1.00 96.50 213 LYS A O 1
ATOM 1639 N N . PRO A 1 214 ? -0.636 3.116 12.829 1.00 95.81 214 PRO A N 1
ATOM 1640 C CA . PRO A 1 214 ? -1.064 2.114 11.861 1.00 95.81 214 PRO A CA 1
ATOM 1641 C C . PRO A 1 214 ? -0.161 0.885 11.938 1.00 95.81 214 PRO A C 1
ATOM 1643 O O . PRO A 1 214 ? 1.017 1.011 12.310 1.00 95.81 214 PRO A O 1
ATOM 1646 N N . PRO A 1 215 ? -0.672 -0.300 11.591 1.00 96.75 215 PRO A N 1
ATOM 1647 C CA . PRO A 1 215 ? 0.166 -1.474 11.505 1.00 96.75 215 PRO A CA 1
ATOM 1648 C C . PRO A 1 215 ? 1.087 -1.395 10.277 1.00 96.75 215 PRO A C 1
ATOM 1650 O O . PRO A 1 215 ? 0.968 -0.519 9.414 1.00 96.75 215 PRO A O 1
ATOM 1653 N N . GLU A 1 216 ? 2.067 -2.294 10.218 1.00 96.12 216 GLU A N 1
ATOM 1654 C CA . GLU A 1 216 ? 3.087 -2.245 9.175 1.00 96.12 216 GLU A CA 1
ATOM 1655 C C . GLU A 1 216 ? 2.482 -2.353 7.767 1.00 96.12 216 GLU A C 1
ATOM 1657 O O . GLU A 1 216 ? 1.725 -3.274 7.469 1.00 96.12 216 GLU A O 1
ATOM 1662 N N . GLY A 1 217 ? 2.867 -1.417 6.894 1.00 96.56 217 GLY A N 1
ATOM 1663 C CA . GLY A 1 217 ? 2.452 -1.387 5.492 1.00 96.56 217 GLY A CA 1
ATOM 1664 C C . GLY A 1 217 ? 1.123 -0.678 5.235 1.00 96.56 217 GLY A C 1
ATOM 1665 O O . GLY A 1 217 ? 0.742 -0.543 4.077 1.00 96.56 217 GLY A O 1
ATOM 1666 N N . PHE A 1 218 ? 0.438 -0.178 6.263 1.00 97.00 218 PHE A N 1
ATOM 1667 C CA . PHE A 1 218 ? -0.868 0.466 6.125 1.00 97.00 218 PHE A CA 1
ATOM 1668 C C . PHE A 1 218 ? -0.827 1.976 6.372 1.00 97.00 218 PHE A C 1
ATOM 1670 O O . PHE A 1 218 ? 0.073 2.513 7.023 1.00 97.00 218 PHE A O 1
ATOM 1677 N N . LEU A 1 219 ? -1.820 2.665 5.814 1.00 94.94 219 LEU A N 1
ATOM 1678 C CA . LEU A 1 219 ? -2.106 4.074 6.059 1.00 94.94 219 LEU A CA 1
ATOM 1679 C C . LEU A 1 219 ? -3.122 4.208 7.207 1.00 94.94 219 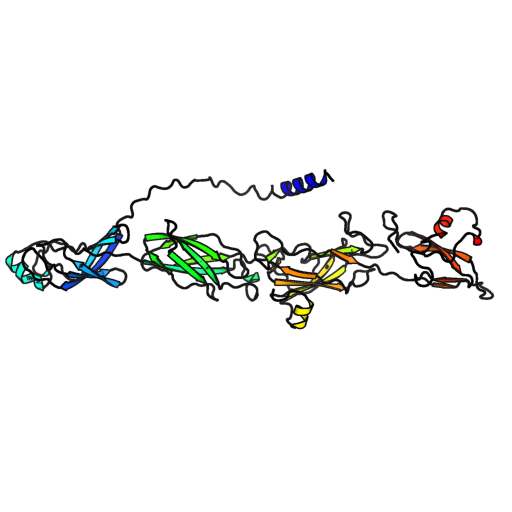LEU A C 1
ATOM 1681 O O . LEU A 1 219 ? -3.995 3.352 7.327 1.00 94.94 219 LEU A O 1
ATOM 1685 N N . PRO A 1 220 ? -3.052 5.281 8.018 1.00 89.94 220 PRO A N 1
ATOM 1686 C CA . PRO A 1 220 ? -3.928 5.455 9.175 1.00 89.94 220 PRO A CA 1
A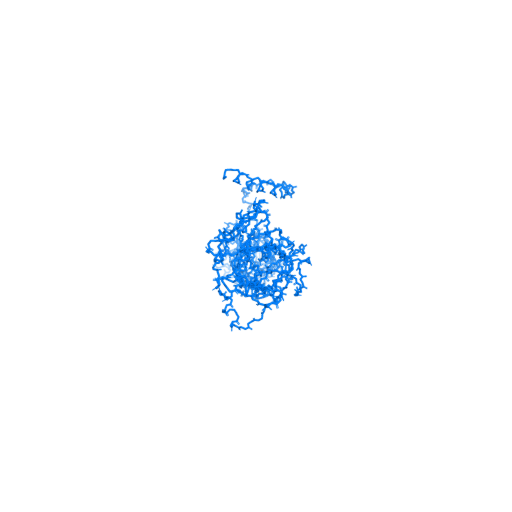TOM 1687 C C . PRO A 1 220 ? -5.410 5.533 8.800 1.00 89.94 220 PRO A C 1
ATOM 1689 O O . PRO A 1 220 ? -5.791 6.291 7.905 1.00 89.94 220 PRO A O 1
ATOM 1692 N N . ALA A 1 221 ? -6.254 4.834 9.555 1.00 93.94 221 ALA A N 1
ATOM 1693 C CA . ALA A 1 221 ? -7.701 4.971 9.473 1.00 93.94 221 ALA A CA 1
ATOM 1694 C C . ALA A 1 221 ? -8.238 6.188 10.246 1.00 93.94 221 ALA A C 1
ATOM 1696 O O . ALA A 1 221 ? -7.647 6.700 11.202 1.00 93.94 221 ALA A O 1
ATOM 1697 N N . ALA A 1 222 ? -9.422 6.644 9.832 1.00 95.38 222 ALA A N 1
ATOM 1698 C CA . ALA A 1 222 ? -10.157 7.692 10.529 1.00 95.38 222 ALA A CA 1
ATOM 1699 C C . ALA A 1 222 ? -10.641 7.215 11.909 1.00 95.38 222 ALA A C 1
ATOM 1701 O O . ALA A 1 222 ? -11.039 6.062 12.075 1.00 95.38 222 ALA A O 1
ATOM 1702 N N . GLU A 1 223 ? -10.652 8.121 12.888 1.00 96.81 223 GLU A N 1
ATOM 1703 C CA . GLU A 1 223 ? -11.188 7.837 14.222 1.00 96.81 223 GLU A CA 1
ATOM 1704 C C . GLU A 1 223 ? -12.691 7.516 14.192 1.00 96.81 223 GLU A C 1
ATOM 1706 O O . GLU A 1 223 ? -13.438 8.003 13.340 1.00 96.81 223 GLU A O 1
ATOM 1711 N N . GLN A 1 224 ? -13.139 6.702 15.148 1.00 97.94 224 GLN A N 1
ATOM 1712 C CA . GLN A 1 224 ? -14.534 6.274 15.268 1.00 97.94 224 GLN A CA 1
ATOM 1713 C C . GLN A 1 224 ? -15.080 6.555 16.670 1.00 97.94 224 GLN A C 1
ATOM 1715 O O . GLN A 1 224 ? -14.353 6.464 17.658 1.00 97.94 224 GLN A O 1
ATOM 1720 N N . ALA A 1 225 ? -16.374 6.868 16.760 1.00 96.81 225 ALA A N 1
ATOM 1721 C CA . ALA A 1 225 ? -17.079 7.092 18.022 1.00 96.81 225 ALA A CA 1
ATOM 1722 C C . ALA A 1 225 ? -18.033 5.929 18.324 1.00 96.81 225 ALA A C 1
ATOM 1724 O O . ALA A 1 225 ? -18.792 5.506 17.452 1.00 96.81 225 ALA A O 1
ATOM 1725 N N . VAL A 1 226 ? -17.999 5.414 19.555 1.00 96.75 226 VAL A N 1
ATOM 1726 C CA . VAL A 1 226 ? -18.666 4.159 19.935 1.00 96.75 226 VAL A CA 1
ATOM 1727 C C . VAL A 1 226 ? -19.329 4.298 21.302 1.00 96.75 226 VAL A C 1
ATOM 1729 O O . VAL A 1 226 ? -18.700 4.750 22.255 1.00 96.75 226 VAL A O 1
ATOM 1732 N N . ALA A 1 227 ? -20.605 3.922 21.402 1.00 94.38 227 ALA A N 1
ATOM 1733 C CA . ALA A 1 227 ? -21.335 3.899 22.669 1.00 94.38 227 ALA A CA 1
ATOM 1734 C C . ALA A 1 227 ? -20.978 2.648 23.485 1.00 94.38 227 ALA A C 1
ATOM 1736 O O . ALA A 1 227 ? -20.913 1.549 22.933 1.00 94.38 227 ALA A O 1
ATOM 1737 N N . ILE A 1 228 ? -20.773 2.816 24.792 1.00 94.19 228 ILE A N 1
ATOM 1738 C CA . ILE A 1 228 ? -20.428 1.730 25.714 1.00 94.19 228 ILE A CA 1
ATOM 1739 C C . ILE A 1 228 ? -21.654 1.350 26.538 1.00 94.19 228 ILE A C 1
ATOM 1741 O O . ILE A 1 228 ? -22.127 2.129 27.368 1.00 94.19 228 ILE A O 1
ATOM 1745 N N . THR A 1 229 ? -22.147 0.133 26.329 1.00 90.69 229 THR A N 1
ATOM 1746 C CA . THR A 1 229 ? -23.264 -0.444 27.084 1.00 90.69 229 THR A CA 1
ATOM 1747 C C . THR A 1 229 ? -22.743 -1.325 28.216 1.00 90.69 229 THR A C 1
ATOM 1749 O O . THR A 1 229 ? -21.739 -2.022 28.072 1.00 90.69 229 THR A O 1
ATOM 1752 N N . THR A 1 230 ? -23.435 -1.307 29.353 1.00 88.06 230 THR A N 1
ATOM 1753 C CA . THR A 1 230 ? -23.099 -2.111 30.532 1.00 88.06 230 THR A CA 1
ATOM 1754 C C . THR A 1 230 ? -23.032 -3.600 30.196 1.00 88.06 230 THR A C 1
ATOM 1756 O O . THR A 1 230 ? -23.972 -4.137 29.620 1.00 88.06 230 THR A O 1
ATOM 1759 N N . GLN A 1 231 ? -21.941 -4.260 30.594 1.00 89.50 231 GLN A N 1
ATOM 1760 C CA . GLN A 1 231 ? -21.648 -5.687 30.393 1.00 89.50 231 GLN A CA 1
ATOM 1761 C C . GLN A 1 231 ? -21.575 -6.171 28.938 1.00 89.50 231 GLN A C 1
ATOM 1763 O O . GLN A 1 231 ? -21.368 -7.360 28.693 1.00 89.50 231 GLN A O 1
ATOM 1768 N N . GLU A 1 232 ? -21.693 -5.278 27.960 1.00 94.06 232 GLU A N 1
ATOM 1769 C CA . GLU A 1 232 ? -21.554 -5.632 26.552 1.00 94.06 232 GLU A CA 1
ATOM 1770 C C . GLU A 1 232 ? -20.138 -5.347 26.054 1.00 94.06 232 GLU A C 1
ATOM 1772 O O . GLU A 1 232 ? -19.429 -4.483 26.570 1.00 94.06 232 GLU A O 1
ATOM 1777 N N . THR A 1 233 ? -19.726 -6.075 25.016 1.00 97.69 233 THR A N 1
ATOM 1778 C CA . THR A 1 233 ? -18.496 -5.776 24.277 1.00 97.69 233 THR A CA 1
ATOM 1779 C C . THR A 1 233 ? -18.841 -5.077 22.970 1.00 97.69 233 THR A C 1
ATOM 1781 O O . THR A 1 233 ? -19.360 -5.700 22.043 1.00 97.69 233 THR A O 1
ATOM 1784 N N . ALA A 1 234 ? -18.503 -3.797 22.867 1.00 97.69 234 ALA A N 1
ATOM 1785 C CA . ALA A 1 234 ? -18.520 -3.068 21.613 1.00 97.69 234 ALA A CA 1
ATOM 1786 C C . ALA A 1 234 ? -17.337 -3.529 20.747 1.00 97.69 234 ALA A C 1
ATOM 1788 O O . ALA A 1 234 ? -16.176 -3.256 21.061 1.00 97.69 234 ALA A O 1
ATOM 1789 N N . THR A 1 235 ? -17.635 -4.253 19.666 1.00 98.12 235 THR A N 1
ATOM 1790 C CA . THR A 1 235 ? -16.632 -4.667 18.676 1.00 98.12 235 THR A CA 1
ATOM 1791 C C . THR A 1 235 ? -16.628 -3.687 17.513 1.00 98.12 235 THR A C 1
ATOM 1793 O O . THR A 1 235 ? -17.656 -3.480 16.872 1.00 98.12 235 THR A O 1
ATOM 1796 N N . VAL A 1 236 ? -15.472 -3.086 17.248 1.00 98.00 236 VAL A N 1
ATOM 1797 C CA . VAL A 1 236 ? -15.312 -1.978 16.302 1.00 98.00 236 VAL A CA 1
ATOM 1798 C C . VAL A 1 236 ? -14.336 -2.400 15.220 1.00 98.00 236 VAL A C 1
ATOM 1800 O O . VAL A 1 236 ? -13.250 -2.884 15.532 1.00 98.00 236 VAL A O 1
ATOM 1803 N N . THR A 1 237 ? -14.721 -2.237 13.957 1.00 98.12 237 THR A N 1
ATOM 1804 C CA . THR A 1 237 ? -13.869 -2.623 12.825 1.00 98.12 237 THR A CA 1
ATOM 1805 C C . THR A 1 237 ? -13.178 -1.399 12.240 1.00 98.12 237 THR A C 1
ATOM 1807 O O . THR A 1 237 ? -13.839 -0.415 11.907 1.00 98.12 237 THR A O 1
ATOM 1810 N N . PHE A 1 238 ? -11.854 -1.462 12.119 1.00 98.00 238 PHE A N 1
ATOM 1811 C CA . PHE A 1 238 ? -11.030 -0.468 11.437 1.00 98.00 238 PHE A CA 1
ATOM 1812 C C . PHE A 1 238 ? -10.434 -1.082 10.172 1.00 98.00 238 PHE A C 1
ATOM 1814 O O . PHE A 1 238 ? -9.703 -2.073 10.228 1.00 98.00 238 PHE A O 1
ATOM 1821 N N . THR A 1 239 ? -10.737 -0.474 9.031 1.00 96.19 239 THR A N 1
ATOM 1822 C CA . THR A 1 239 ? -10.262 -0.908 7.716 1.00 96.19 239 THR A CA 1
ATOM 1823 C C . THR A 1 239 ? -9.215 0.085 7.221 1.00 96.19 239 THR A C 1
ATOM 1825 O O . THR A 1 239 ? -9.545 1.258 7.051 1.00 96.19 239 THR A O 1
ATOM 1828 N N . ASP A 1 240 ? -7.985 -0.373 6.965 1.00 95.06 240 ASP A N 1
ATOM 1829 C CA . ASP A 1 240 ? -6.919 0.514 6.466 1.00 95.06 240 ASP A CA 1
ATOM 1830 C C . ASP A 1 240 ? -6.630 0.260 5.000 1.00 95.06 240 ASP A C 1
ATOM 1832 O O . ASP A 1 240 ? -6.591 -0.883 4.539 1.00 95.06 240 ASP A O 1
ATOM 1836 N N . ALA A 1 241 ? -6.327 1.341 4.289 1.00 94.94 241 ALA A N 1
ATOM 1837 C CA . ALA A 1 241 ? -5.753 1.253 2.962 1.00 94.94 241 ALA A CA 1
ATOM 1838 C C . ALA A 1 241 ? -4.285 0.794 3.055 1.00 94.94 241 ALA A C 1
ATOM 1840 O O . ALA A 1 241 ? -3.508 1.398 3.805 1.00 94.94 241 ALA A O 1
ATOM 1841 N N . PRO A 1 242 ? -3.873 -0.243 2.307 1.00 96.00 242 PRO A N 1
ATOM 1842 C CA . PRO A 1 242 ? -2.463 -0.580 2.204 1.00 96.00 242 PRO A CA 1
ATOM 1843 C C . PRO A 1 242 ? -1.699 0.525 1.475 1.00 96.00 242 PRO A C 1
ATOM 1845 O O . PRO A 1 242 ? -2.210 1.154 0.549 1.00 96.00 242 PRO A O 1
ATOM 1848 N N . ALA A 1 243 ? -0.449 0.741 1.866 1.00 96.81 243 ALA A N 1
ATOM 1849 C CA . ALA A 1 243 ? 0.452 1.633 1.158 1.00 96.81 243 ALA A CA 1
ATOM 1850 C C . ALA A 1 243 ? 1.002 0.951 -0.098 1.00 96.81 243 ALA A C 1
ATOM 1852 O O . ALA A 1 243 ? 1.544 -0.151 -0.029 1.00 96.81 243 ALA A O 1
ATOM 1853 N N . TYR A 1 244 ? 0.894 1.619 -1.239 1.00 96.31 244 TYR A N 1
ATOM 1854 C CA . TYR A 1 244 ? 1.443 1.203 -2.527 1.00 96.31 244 TYR A CA 1
ATOM 1855 C C . TYR A 1 244 ? 1.683 2.448 -3.387 1.00 96.31 244 TYR A C 1
ATOM 1857 O O . TYR A 1 244 ? 1.132 3.514 -3.111 1.00 96.31 244 TYR A O 1
ATOM 1865 N N . ASP A 1 245 ? 2.469 2.309 -4.450 1.00 96.88 245 ASP A N 1
ATOM 1866 C CA . ASP A 1 245 ? 2.591 3.330 -5.489 1.00 96.88 245 ASP A CA 1
ATOM 1867 C C . ASP A 1 245 ? 1.765 2.958 -6.727 1.00 96.88 245 ASP A C 1
ATOM 1869 O O . ASP A 1 245 ? 1.649 1.779 -7.061 1.00 96.88 245 ASP A O 1
ATOM 1873 N N . PRO A 1 246 ? 1.207 3.929 -7.467 1.00 94.06 246 PRO A N 1
ATOM 1874 C CA . PRO A 1 246 ? 0.662 3.653 -8.790 1.00 94.06 246 PRO A CA 1
ATOM 1875 C C . PRO A 1 246 ? 1.782 3.204 -9.740 1.00 94.06 246 PRO A C 1
ATOM 1877 O O . PRO A 1 246 ? 2.836 3.841 -9.808 1.00 94.06 246 PRO A O 1
ATOM 1880 N N . ALA A 1 247 ? 1.544 2.148 -10.523 1.00 91.38 247 ALA A N 1
ATOM 1881 C CA . ALA A 1 247 ? 2.472 1.734 -11.570 1.00 91.38 247 ALA A CA 1
ATOM 1882 C C . ALA A 1 247 ? 2.282 2.653 -12.788 1.00 91.38 247 ALA A C 1
ATOM 1884 O O . ALA A 1 247 ? 1.421 2.433 -13.641 1.00 91.38 247 ALA A O 1
ATOM 1885 N N . GLY A 1 248 ? 3.022 3.764 -12.792 1.00 86.12 248 GLY A N 1
ATOM 1886 C CA . GLY A 1 248 ? 3.026 4.749 -13.870 1.00 86.12 248 GLY A CA 1
ATOM 1887 C C . GLY A 1 248 ? 3.986 4.372 -15.001 1.00 86.12 248 GLY A C 1
ATOM 1888 O O . GLY A 1 248 ? 4.036 3.232 -15.460 1.00 86.12 248 GLY A O 1
ATOM 1889 N N . LEU A 1 249 ? 4.763 5.356 -15.457 1.00 94.69 249 LEU A N 1
ATOM 1890 C CA . LEU A 1 249 ? 5.854 5.131 -16.401 1.00 94.69 249 LEU A CA 1
ATOM 1891 C C . LEU A 1 249 ? 6.992 4.380 -15.698 1.00 94.69 249 LEU A C 1
ATOM 1893 O O . LEU A 1 249 ? 7.616 4.932 -14.790 1.00 94.69 249 LEU A O 1
ATOM 1897 N N . MET A 1 250 ? 7.266 3.150 -16.129 1.00 97.25 250 MET A N 1
ATOM 1898 C CA . MET A 1 250 ? 8.284 2.288 -15.523 1.00 97.25 250 MET A CA 1
ATOM 1899 C C . MET A 1 250 ? 9.682 2.601 -16.046 1.00 97.25 250 MET A C 1
ATOM 1901 O O . MET A 1 250 ? 10.646 2.537 -15.304 1.00 97.25 250 MET A O 1
ATOM 1905 N N . VAL A 1 251 ? 9.842 2.972 -17.311 1.00 96.38 251 VAL A N 1
ATOM 1906 C CA . VAL A 1 251 ? 11.172 3.314 -17.833 1.00 96.38 251 VAL A CA 1
ATOM 1907 C C . VAL A 1 251 ? 11.067 4.298 -18.982 1.00 96.38 251 VAL A C 1
ATOM 1909 O O . VAL A 1 251 ? 10.144 4.220 -19.792 1.00 96.38 251 VAL A O 1
ATOM 1912 N N . ALA A 1 252 ? 12.018 5.230 -19.033 1.00 93.56 252 ALA A N 1
ATOM 1913 C CA . ALA A 1 252 ? 12.209 6.154 -20.141 1.00 93.56 252 ALA A CA 1
ATOM 1914 C C . ALA A 1 252 ? 13.587 5.927 -20.774 1.00 93.56 252 ALA A C 1
ATOM 1916 O O . ALA A 1 252 ? 14.601 6.428 -20.290 1.00 93.56 252 ALA A O 1
ATOM 1917 N N . LYS A 1 253 ? 13.616 5.156 -21.858 1.00 91.31 253 LYS A N 1
ATOM 1918 C CA . LYS A 1 253 ? 14.800 4.866 -22.668 1.00 91.31 253 LYS A CA 1
ATOM 1919 C C . LYS A 1 253 ? 15.048 5.996 -23.665 1.00 91.31 253 LYS A C 1
ATOM 1921 O O . LYS A 1 253 ? 14.117 6.415 -24.353 1.00 91.31 253 LYS A O 1
ATOM 1926 N N . TYR A 1 254 ? 16.289 6.461 -23.781 1.00 88.31 254 TYR A N 1
ATOM 1927 C CA . TYR A 1 254 ? 16.666 7.512 -24.724 1.00 88.31 254 TYR A CA 1
ATOM 1928 C C . TYR A 1 254 ? 18.042 7.290 -25.344 1.00 88.31 254 TYR A C 1
ATOM 1930 O O . TYR A 1 254 ? 18.887 6.594 -24.788 1.00 88.31 254 TYR A O 1
ATOM 1938 N N . ASP A 1 255 ? 18.275 7.904 -26.503 1.00 84.62 255 ASP A N 1
ATOM 1939 C CA . ASP A 1 255 ? 19.578 7.856 -27.162 1.00 84.62 255 ASP A CA 1
ATOM 1940 C C . ASP A 1 255 ? 20.658 8.536 -26.299 1.00 84.62 255 ASP A C 1
ATOM 1942 O O . ASP A 1 255 ? 20.593 9.736 -26.025 1.00 84.62 255 ASP A O 1
ATOM 1946 N N . GLY A 1 256 ? 21.653 7.767 -25.855 1.00 81.31 256 GLY A N 1
ATOM 1947 C CA . GLY A 1 256 ? 2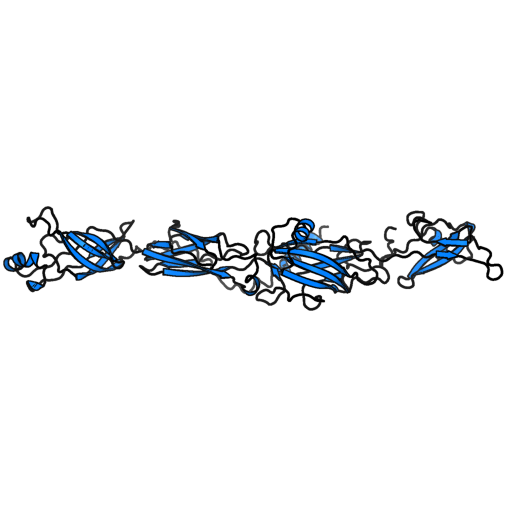2.684 8.198 -24.910 1.00 81.31 256 GLY A CA 1
ATOM 1948 C C . GLY A 1 256 ? 23.664 9.227 -25.473 1.00 81.31 256 GLY A C 1
ATOM 1949 O O . GLY A 1 256 ? 24.352 9.895 -24.701 1.00 81.31 256 GLY A O 1
ATOM 1950 N N . GLU A 1 257 ? 23.699 9.417 -26.794 1.00 74.94 257 GLU A N 1
ATOM 1951 C CA . GLU A 1 257 ? 24.458 10.493 -27.439 1.00 74.94 257 GLU A CA 1
ATOM 1952 C C . GLU A 1 257 ? 23.663 11.813 -27.490 1.00 74.94 257 GLU A C 1
ATOM 1954 O O . GLU A 1 257 ? 24.123 12.812 -28.056 1.00 74.94 257 GLU A O 1
ATOM 1959 N N . ARG A 1 258 ? 22.468 11.843 -26.880 1.00 66.81 258 ARG A N 1
ATOM 1960 C CA . ARG A 1 258 ? 21.587 13.010 -26.756 1.00 66.81 258 ARG A CA 1
ATOM 1961 C C . ARG A 1 258 ? 21.244 13.310 -25.298 1.00 66.81 258 ARG A C 1
ATOM 1963 O O . ARG A 1 258 ? 21.459 12.518 -24.386 1.00 66.81 258 ARG A O 1
ATOM 1970 N N . THR A 1 259 ? 20.694 14.499 -25.061 1.00 59.84 259 THR A N 1
ATOM 1971 C CA . THR A 1 259 ? 20.072 14.838 -23.777 1.00 59.84 259 THR A CA 1
ATOM 1972 C C . THR A 1 259 ? 18.615 14.401 -23.790 1.00 59.84 259 THR A C 1
ATOM 1974 O O . THR A 1 259 ? 17.889 14.805 -24.696 1.00 59.84 259 THR A O 1
ATOM 1977 N N . CYS A 1 260 ? 18.172 13.669 -22.766 1.00 55.22 260 CYS A N 1
ATOM 1978 C CA . CYS A 1 260 ? 16.752 13.404 -22.533 1.00 55.22 260 CYS A CA 1
ATOM 1979 C C . CYS A 1 260 ? 15.998 14.747 -22.440 1.00 55.22 260 CYS A C 1
ATOM 1981 O O . CYS A 1 260 ? 16.220 15.521 -21.504 1.00 55.22 260 CYS A O 1
ATOM 1983 N N . ASN A 1 261 ? 15.165 15.071 -23.432 1.00 55.38 261 ASN A N 1
ATOM 1984 C CA . ASN A 1 261 ? 14.411 16.324 -23.499 1.00 55.38 261 ASN A CA 1
ATOM 1985 C C . ASN A 1 261 ? 12.946 16.080 -23.914 1.00 55.38 261 ASN A C 1
ATOM 1987 O O . ASN A 1 261 ? 12.570 14.996 -24.353 1.00 55.38 261 ASN A O 1
ATOM 1991 N N . ASP A 1 262 ? 12.106 17.105 -23.752 1.00 49.38 262 ASP A N 1
ATOM 1992 C CA . ASP A 1 262 ? 10.653 17.040 -23.984 1.00 49.38 262 ASP A CA 1
ATOM 1993 C C . ASP A 1 262 ? 10.260 16.869 -25.475 1.00 49.38 262 ASP A C 1
ATOM 1995 O O . ASP A 1 262 ? 9.072 16.808 -25.796 1.00 49.38 262 ASP A O 1
ATOM 1999 N N . GLU A 1 263 ? 11.228 16.829 -26.398 1.00 50.62 263 GLU A N 1
ATOM 2000 C CA . GLU A 1 263 ? 11.016 16.785 -27.857 1.00 50.62 263 GLU A CA 1
ATOM 2001 C C . GLU A 1 263 ? 11.020 15.349 -28.418 1.00 50.62 263 GLU A C 1
ATOM 2003 O O . GLU A 1 263 ? 10.838 15.139 -29.619 1.00 50.62 263 GLU A O 1
ATOM 2008 N N . GLY A 1 264 ? 11.126 14.361 -27.524 1.00 51.06 264 GLY A N 1
ATOM 2009 C CA . GLY A 1 264 ? 11.108 12.935 -27.818 1.00 51.06 264 GLY A CA 1
ATOM 2010 C C . GLY A 1 264 ? 12.484 12.311 -27.623 1.00 51.06 264 GLY A C 1
ATOM 2011 O O . GLY A 1 264 ? 13.515 12.939 -27.840 1.00 51.06 264 GLY A O 1
ATOM 2012 N N . ASN A 1 265 ? 12.510 11.032 -27.262 1.00 56.72 265 ASN A N 1
ATOM 2013 C CA . ASN A 1 265 ? 13.758 10.305 -27.025 1.00 56.72 265 ASN A CA 1
ATOM 2014 C C . ASN A 1 265 ? 14.538 9.966 -28.320 1.00 56.72 265 ASN A C 1
ATOM 2016 O O . ASN A 1 265 ? 15.594 9.350 -28.246 1.00 56.72 265 ASN A O 1
ATOM 2020 N N . LEU A 1 266 ? 14.021 10.409 -29.478 1.00 62.94 266 LEU A N 1
ATOM 2021 C CA . LEU A 1 266 ? 14.543 10.377 -30.851 1.00 62.94 266 LEU A CA 1
ATOM 2022 C C . LEU A 1 266 ? 15.745 9.436 -31.088 1.00 62.94 266 LEU A C 1
ATOM 2024 O O . LEU A 1 266 ? 16.879 9.826 -30.791 1.00 62.94 266 LEU A O 1
ATOM 2028 N N . PRO A 1 267 ? 15.547 8.275 -31.734 1.00 62.91 267 PRO A N 1
ATOM 2029 C CA . PRO A 1 267 ? 16.661 7.414 -32.110 1.00 62.91 267 PRO A CA 1
ATOM 2030 C C . PRO A 1 267 ? 17.566 8.042 -33.187 1.00 62.91 267 PRO A C 1
ATOM 2032 O O . PRO A 1 267 ? 17.163 8.959 -33.918 1.00 62.91 267 PRO A O 1
ATOM 2035 N N . GLN A 1 268 ? 18.807 7.556 -33.296 1.00 65.94 268 GLN A N 1
ATOM 2036 C CA . GLN A 1 268 ? 19.754 7.954 -34.341 1.00 65.94 268 GLN A CA 1
ATOM 2037 C C . GLN A 1 268 ? 19.849 6.914 -35.466 1.00 65.94 268 GLN A C 1
ATOM 2039 O O . GLN A 1 268 ? 19.879 5.703 -35.250 1.00 65.94 268 GLN A O 1
ATOM 2044 N N . GLY A 1 269 ? 19.967 7.389 -36.706 1.00 68.38 269 GLY A N 1
ATOM 2045 C CA . GLY A 1 269 ? 20.202 6.507 -37.843 1.00 68.38 269 GLY A CA 1
ATOM 2046 C C . GLY A 1 269 ? 19.026 5.579 -38.133 1.00 68.38 269 GLY A C 1
ATOM 2047 O O . GLY A 1 269 ? 17.906 6.040 -38.329 1.00 68.38 269 GLY A O 1
ATOM 2048 N N . ALA A 1 270 ? 19.319 4.280 -38.227 1.00 71.75 270 ALA A N 1
ATOM 2049 C CA . ALA A 1 270 ? 18.318 3.227 -38.423 1.00 71.75 270 ALA A CA 1
ATOM 2050 C C . ALA A 1 270 ? 17.825 2.637 -37.097 1.00 71.75 270 ALA A C 1
ATOM 2052 O O . ALA A 1 270 ? 17.018 1.712 -37.123 1.00 71.75 270 ALA A O 1
ATOM 2053 N N . ALA A 1 271 ? 18.359 3.103 -35.964 1.00 83.69 271 ALA A N 1
ATOM 2054 C CA . ALA A 1 271 ? 18.009 2.556 -34.669 1.00 83.69 271 ALA A CA 1
ATOM 2055 C C . ALA A 1 271 ? 16.558 2.897 -34.307 1.00 83.69 271 ALA A C 1
ATOM 2057 O O . ALA A 1 271 ? 15.971 3.856 -34.815 1.00 83.69 271 ALA A O 1
ATOM 2058 N N . THR A 1 272 ? 15.987 2.111 -33.406 1.00 87.75 272 THR A N 1
ATOM 2059 C CA . THR A 1 272 ? 14.668 2.354 -32.824 1.00 87.75 272 THR A CA 1
ATOM 2060 C C . THR A 1 272 ? 14.748 2.201 -31.316 1.00 87.75 272 THR A C 1
ATOM 2062 O O . THR A 1 272 ? 15.526 1.401 -30.802 1.00 87.75 272 THR A O 1
ATOM 2065 N N . LEU A 1 273 ? 13.956 2.991 -30.595 1.00 89.62 273 LEU A N 1
ATOM 2066 C CA . LEU A 1 273 ? 13.778 2.827 -29.155 1.00 89.62 273 LEU A CA 1
ATOM 2067 C C . LEU A 1 273 ? 12.668 1.834 -28.816 1.00 89.62 273 LEU A C 1
ATOM 2069 O O . LEU A 1 273 ? 12.547 1.464 -27.655 1.00 89.62 273 LEU A O 1
ATOM 2073 N N . GLU A 1 274 ? 11.878 1.407 -29.802 1.00 94.19 274 GLU A N 1
ATOM 2074 C CA . GLU A 1 274 ? 10.789 0.446 -29.640 1.00 94.19 274 GLU A CA 1
ATOM 2075 C C . GLU A 1 274 ? 11.323 -0.978 -29.471 1.00 94.19 274 GLU A C 1
ATOM 2077 O O . GLU A 1 274 ? 12.254 -1.401 -30.162 1.00 94.19 274 GLU A O 1
ATOM 2082 N N . GLY A 1 275 ? 10.691 -1.741 -28.582 1.00 96.69 275 GLY A N 1
ATOM 2083 C CA . GLY A 1 275 ? 10.932 -3.171 -28.428 1.00 96.69 275 GLY A CA 1
ATOM 2084 C C . GLY A 1 275 ? 12.172 -3.544 -27.615 1.00 96.69 275 GLY A C 1
ATOM 2085 O O . GLY A 1 275 ? 12.551 -4.718 -27.637 1.00 96.69 275 GLY A O 1
ATOM 2086 N N . ALA A 1 276 ? 12.793 -2.595 -26.903 1.00 97.81 276 ALA A N 1
ATOM 2087 C CA . ALA A 1 276 ? 13.748 -2.929 -25.849 1.00 97.81 276 ALA A CA 1
ATOM 2088 C C . ALA A 1 276 ? 12.980 -3.538 -24.677 1.00 97.81 276 ALA A C 1
ATOM 2090 O O . ALA A 1 276 ? 11.959 -2.988 -24.267 1.00 97.81 276 ALA A O 1
ATOM 2091 N N . GLU A 1 277 ? 13.455 -4.661 -24.147 1.00 98.62 277 GLU A N 1
ATOM 2092 C CA . GLU A 1 277 ? 12.804 -5.352 -23.037 1.00 98.62 277 GLU A CA 1
ATOM 2093 C C . GLU A 1 277 ? 13.543 -5.055 -21.731 1.00 98.62 277 GLU A C 1
ATOM 2095 O O . GLU A 1 277 ? 14.764 -5.213 -21.634 1.00 98.62 277 GLU A O 1
ATOM 2100 N N . PHE A 1 278 ? 12.785 -4.639 -20.720 1.00 98.75 278 PHE A N 1
ATOM 2101 C CA . PHE A 1 278 ? 13.258 -4.428 -19.358 1.00 98.75 278 PHE A CA 1
ATOM 2102 C C . PHE A 1 278 ? 12.638 -5.475 -18.447 1.00 98.75 278 PHE A C 1
ATOM 2104 O O . PHE A 1 278 ? 11.413 -5.620 -18.398 1.00 98.75 278 PHE A O 1
ATOM 2111 N N . THR A 1 279 ? 13.487 -6.183 -17.707 1.00 98.69 279 THR A N 1
ATOM 2112 C CA . THR A 1 279 ? 13.042 -7.078 -16.643 1.00 98.69 279 THR A CA 1
ATOM 2113 C C . THR A 1 279 ? 12.864 -6.274 -15.364 1.00 98.69 279 THR A C 1
ATOM 2115 O O . THR A 1 279 ? 13.725 -5.476 -14.996 1.00 98.69 279 THR A O 1
ATOM 2118 N N . ILE A 1 280 ? 11.737 -6.495 -14.699 1.00 98.69 280 ILE A N 1
ATOM 2119 C CA . ILE A 1 280 ? 11.327 -5.867 -13.453 1.00 98.69 280 ILE A CA 1
ATOM 2120 C C . ILE A 1 280 ? 11.083 -6.974 -12.435 1.00 98.69 280 ILE A C 1
ATOM 2122 O O . ILE A 1 280 ? 10.238 -7.837 -12.651 1.00 98.69 280 ILE A O 1
ATOM 2126 N N . GLU A 1 281 ? 11.789 -6.932 -11.316 1.00 98.56 281 GLU A N 1
ATOM 2127 C CA . GLU A 1 281 ? 11.693 -7.908 -10.235 1.00 98.56 281 GLU A CA 1
ATOM 2128 C C . GLU A 1 281 ? 11.209 -7.199 -8.967 1.00 98.56 281 GLU A C 1
ATOM 2130 O O . GLU A 1 281 ? 11.831 -6.245 -8.493 1.00 98.56 281 GLU A O 1
ATOM 2135 N N . TYR A 1 282 ? 10.078 -7.648 -8.426 1.00 98.25 282 TYR A N 1
ATOM 2136 C CA . TYR A 1 282 ? 9.521 -7.161 -7.169 1.00 98.25 282 TYR A CA 1
ATOM 2137 C C . TYR A 1 282 ? 9.802 -8.155 -6.045 1.00 98.25 282 TYR A C 1
ATOM 2139 O O . TYR A 1 282 ? 9.536 -9.351 -6.168 1.00 98.25 282 TYR A O 1
ATOM 2147 N N . TYR A 1 283 ? 10.281 -7.631 -4.925 1.00 98.31 283 TYR A N 1
ATOM 2148 C CA . TYR A 1 283 ? 10.547 -8.372 -3.705 1.00 98.31 283 TYR A CA 1
ATOM 2149 C C . TYR A 1 283 ? 9.717 -7.785 -2.566 1.00 98.31 283 TYR A C 1
ATOM 2151 O O . TYR A 1 283 ? 9.769 -6.580 -2.301 1.00 98.31 283 TYR A O 1
ATOM 2159 N N . ASP A 1 284 ? 9.019 -8.644 -1.834 1.00 97.06 284 ASP A N 1
ATOM 2160 C CA . ASP A 1 284 ? 8.301 -8.317 -0.602 1.00 97.06 284 ASP A CA 1
ATOM 2161 C C . ASP A 1 284 ? 9.269 -8.207 0.592 1.00 97.06 284 ASP A C 1
ATOM 2163 O O . ASP A 1 284 ? 9.096 -8.806 1.650 1.00 97.06 284 ASP A O 1
ATOM 2167 N N . THR A 1 285 ? 10.328 -7.410 0.416 1.00 97.12 285 THR A N 1
ATOM 2168 C CA . THR A 1 285 ? 11.283 -7.044 1.466 1.00 97.12 285 THR A CA 1
ATOM 2169 C C . THR A 1 285 ? 11.748 -5.598 1.305 1.00 97.12 285 THR A C 1
ATOM 2171 O O . THR A 1 285 ? 11.770 -5.051 0.204 1.00 97.12 285 THR A O 1
ATOM 2174 N N . LEU A 1 286 ? 12.186 -4.984 2.403 1.00 97.06 286 LEU A N 1
ATOM 2175 C CA . LEU A 1 286 ? 12.916 -3.707 2.430 1.00 97.06 286 LEU A CA 1
ATOM 2176 C C . LEU A 1 286 ? 14.276 -3.832 3.136 1.00 97.06 286 LEU A C 1
ATOM 2178 O O . LEU A 1 286 ? 14.937 -2.830 3.414 1.00 97.06 286 LEU A O 1
ATOM 2182 N N . SER A 1 287 ? 14.699 -5.059 3.454 1.00 97.00 287 SER A N 1
ATOM 2183 C CA . SER A 1 287 ? 15.833 -5.328 4.345 1.00 97.00 287 SER A CA 1
ATOM 2184 C C . SER A 1 287 ? 17.211 -5.069 3.728 1.00 97.00 287 SER A C 1
ATOM 2186 O O . SER A 1 287 ? 18.209 -5.148 4.440 1.00 97.00 287 SER A O 1
ATOM 2188 N N . TYR A 1 288 ? 17.283 -4.770 2.429 1.00 97.31 288 TYR A N 1
ATOM 2189 C CA . TYR A 1 288 ? 18.534 -4.608 1.690 1.00 97.31 288 TYR A CA 1
ATOM 2190 C C . TYR A 1 288 ? 18.676 -3.186 1.154 1.00 97.31 288 TYR A C 1
ATOM 2192 O O . TYR A 1 288 ? 17.710 -2.589 0.683 1.00 97.31 288 TYR A O 1
ATOM 2200 N N . ASP A 1 289 ? 19.897 -2.655 1.188 1.00 95.88 289 ASP A N 1
ATOM 2201 C CA . ASP A 1 289 ? 20.186 -1.280 0.756 1.00 95.88 289 ASP A CA 1
ATOM 2202 C C . ASP A 1 289 ? 20.679 -1.185 -0.695 1.00 95.88 289 ASP A C 1
ATOM 2204 O O . ASP A 1 289 ? 20.836 -0.088 -1.227 1.00 95.88 289 ASP A O 1
ATOM 2208 N N . ASN A 1 290 ? 20.970 -2.320 -1.335 1.00 96.50 290 ASN A N 1
ATOM 2209 C CA . ASN A 1 290 ? 21.390 -2.388 -2.731 1.00 96.50 290 ASN A CA 1
ATOM 2210 C C . ASN A 1 290 ? 21.175 -3.788 -3.320 1.00 96.50 290 ASN A C 1
ATOM 2212 O O . ASN A 1 290 ? 21.002 -4.775 -2.599 1.00 96.50 290 ASN A O 1
ATOM 2216 N N . TYR A 1 291 ? 21.258 -3.860 -4.649 1.00 95.81 291 TYR A N 1
ATOM 2217 C CA . TYR A 1 291 ? 21.072 -5.093 -5.405 1.00 95.81 291 TYR A CA 1
ATOM 2218 C C . TYR A 1 291 ? 22.109 -6.174 -5.091 1.00 95.81 291 TYR A C 1
ATOM 2220 O O . TYR A 1 291 ? 21.743 -7.338 -5.014 1.00 95.81 291 TYR A O 1
ATOM 2228 N N . THR A 1 292 ? 23.382 -5.827 -4.870 1.00 96.56 292 THR A N 1
ATOM 2229 C CA . THR A 1 292 ? 24.421 -6.826 -4.566 1.00 96.56 292 THR A CA 1
ATOM 2230 C C . THR A 1 292 ? 24.061 -7.626 -3.317 1.00 96.56 292 THR A C 1
ATOM 2232 O O . THR A 1 292 ? 24.041 -8.852 -3.367 1.00 96.56 292 THR A O 1
ATOM 2235 N N . ALA A 1 293 ? 23.702 -6.944 -2.225 1.00 97.44 293 ALA A N 1
ATOM 2236 C CA . ALA A 1 293 ? 23.313 -7.594 -0.974 1.00 97.44 293 ALA A CA 1
ATOM 2237 C C . ALA A 1 293 ? 22.019 -8.416 -1.117 1.00 97.44 293 ALA A C 1
ATOM 2239 O O . ALA A 1 293 ? 21.916 -9.510 -0.562 1.00 97.44 293 ALA A O 1
ATOM 2240 N N . LEU A 1 294 ? 21.046 -7.901 -1.878 1.00 97.50 294 LEU A N 1
ATOM 2241 C CA . LEU A 1 294 ? 19.808 -8.614 -2.190 1.00 97.50 294 LEU A CA 1
ATOM 2242 C C . LEU A 1 294 ? 20.095 -9.901 -2.980 1.00 97.50 294 LEU A C 1
ATOM 2244 O O . LEU A 1 294 ? 19.653 -10.976 -2.585 1.00 97.50 294 LEU A O 1
ATOM 2248 N N . ASN A 1 295 ? 20.887 -9.822 -4.046 1.00 94.94 295 ASN A N 1
ATOM 2249 C CA . ASN A 1 295 ? 21.235 -10.962 -4.889 1.00 94.94 295 ASN A CA 1
ATOM 2250 C C . ASN A 1 295 ? 22.063 -12.016 -4.128 1.00 94.94 295 ASN A C 1
ATOM 2252 O O . ASN A 1 295 ? 21.809 -13.212 -4.245 1.00 94.94 295 ASN A O 1
ATOM 2256 N N . GLU A 1 296 ? 23.009 -11.590 -3.285 1.00 96.75 296 GLU A N 1
ATOM 2257 C CA . GLU A 1 296 ? 23.795 -12.489 -2.424 1.00 96.75 296 GLU A CA 1
ATOM 2258 C C . GLU A 1 296 ? 22.942 -13.236 -1.387 1.00 96.75 296 GLU A C 1
ATOM 2260 O O . GLU A 1 296 ? 23.322 -14.325 -0.953 1.00 96.75 296 GLU A O 1
ATOM 2265 N N . SER A 1 297 ? 21.783 -12.688 -1.002 1.00 96.56 297 SER A N 1
ATOM 2266 C CA . SER A 1 297 ? 20.858 -13.362 -0.084 1.00 96.56 297 SER A CA 1
ATOM 2267 C C . SER A 1 297 ? 20.164 -14.581 -0.700 1.00 96.56 297 SER A C 1
ATOM 2269 O O . SER A 1 297 ? 19.711 -15.461 0.033 1.00 96.56 297 SER A O 1
ATOM 2271 N N . GLY A 1 298 ? 20.090 -14.646 -2.035 1.00 96.00 298 GLY A N 1
ATOM 2272 C CA . GLY A 1 298 ? 19.470 -15.746 -2.769 1.00 96.00 298 GLY A CA 1
ATOM 2273 C C . GLY A 1 298 ? 17.946 -15.826 -2.651 1.00 96.00 298 GLY A C 1
ATOM 2274 O O . GLY A 1 298 ? 17.380 -16.862 -3.005 1.00 96.00 298 GLY A O 1
ATOM 2275 N N . ILE A 1 299 ? 17.272 -14.782 -2.154 1.00 96.00 299 ILE A N 1
ATOM 2276 C CA . ILE A 1 299 ? 15.807 -14.734 -2.180 1.00 96.00 299 ILE A CA 1
ATOM 2277 C C . ILE A 1 299 ? 15.312 -14.558 -3.620 1.00 96.00 299 ILE A C 1
ATOM 2279 O O . ILE A 1 299 ? 15.906 -13.825 -4.411 1.00 96.00 299 ILE A O 1
ATOM 2283 N N . ALA A 1 300 ? 14.230 -15.248 -3.968 1.00 96.44 300 ALA A N 1
ATOM 2284 C CA . ALA A 1 300 ? 13.581 -15.090 -5.264 1.00 96.44 300 ALA A CA 1
ATOM 2285 C C . ALA A 1 300 ? 12.651 -13.864 -5.249 1.00 96.44 300 ALA A C 1
ATOM 2287 O O . ALA A 1 300 ? 12.115 -13.537 -4.186 1.00 96.44 300 ALA A O 1
ATOM 2288 N N . PRO A 1 301 ? 12.431 -13.202 -6.398 1.00 97.69 301 PRO A N 1
ATOM 2289 C CA . PRO A 1 301 ? 11.401 -12.179 -6.496 1.00 97.69 301 PRO A CA 1
ATOM 2290 C C . PRO A 1 301 ? 10.018 -12.790 -6.245 1.00 97.69 301 PRO A C 1
ATOM 2292 O O . PRO A 1 301 ? 9.731 -13.908 -6.675 1.00 97.69 301 PRO A O 1
ATOM 2295 N N . ALA A 1 302 ? 9.159 -12.039 -5.560 1.00 97.25 302 ALA A N 1
ATOM 2296 C CA . ALA A 1 302 ? 7.765 -12.404 -5.335 1.00 97.25 302 ALA A CA 1
ATOM 2297 C C . ALA A 1 302 ? 6.944 -12.304 -6.630 1.00 97.25 302 ALA A C 1
ATOM 2299 O O . ALA A 1 302 ? 6.024 -13.095 -6.832 1.00 97.25 302 ALA A O 1
ATOM 2300 N N . ARG A 1 303 ? 7.291 -11.349 -7.507 1.00 97.31 303 ARG A N 1
ATOM 2301 C CA . ARG A 1 303 ? 6.794 -11.257 -8.887 1.00 97.31 303 ARG A CA 1
ATOM 2302 C C . ARG A 1 303 ? 7.869 -10.742 -9.829 1.00 97.31 303 ARG A C 1
ATOM 2304 O O . ARG A 1 303 ? 8.710 -9.938 -9.425 1.00 97.31 303 ARG A O 1
ATOM 2311 N N . ALA A 1 304 ? 7.800 -11.157 -11.085 1.00 98.25 304 ALA A N 1
ATOM 2312 C CA . ALA A 1 304 ? 8.652 -10.642 -12.144 1.00 98.25 304 ALA A CA 1
ATOM 2313 C C . ALA A 1 304 ? 7.850 -10.325 -13.409 1.00 98.25 304 ALA A C 1
ATOM 2315 O O . ALA A 1 304 ? 6.930 -11.052 -13.788 1.00 98.25 304 ALA A O 1
ATOM 2316 N N . TRP A 1 305 ? 8.239 -9.249 -14.087 1.00 98.56 305 TRP A N 1
ATOM 2317 C CA . TRP A 1 305 ? 7.630 -8.783 -15.329 1.00 98.56 305 TRP A CA 1
ATOM 2318 C C . TRP A 1 305 ? 8.701 -8.430 -16.347 1.00 98.56 305 TRP A C 1
ATOM 2320 O O . TRP A 1 305 ? 9.765 -7.929 -15.996 1.00 98.56 305 TRP A O 1
ATOM 2330 N N . VAL A 1 306 ? 8.397 -8.643 -17.618 1.00 98.75 306 VAL A N 1
ATOM 2331 C CA . VAL A 1 306 ? 9.182 -8.132 -18.738 1.00 98.75 306 VAL A CA 1
ATOM 2332 C C . VAL A 1 306 ? 8.292 -7.179 -19.513 1.00 98.75 306 VAL A C 1
ATOM 2334 O O . VAL A 1 306 ? 7.233 -7.586 -19.990 1.00 98.75 306 VAL A O 1
ATOM 2337 N N . VAL A 1 307 ? 8.714 -5.923 -19.633 1.00 98.62 307 VAL A N 1
ATOM 2338 C CA . VAL A 1 307 ? 7.998 -4.890 -20.393 1.00 98.62 307 VAL A CA 1
ATOM 2339 C C . VAL A 1 307 ? 8.824 -4.442 -21.592 1.00 98.62 307 VAL A C 1
ATOM 2341 O O . VAL A 1 307 ? 10.045 -4.351 -21.492 1.00 98.62 307 VAL A O 1
ATOM 2344 N N . ALA A 1 308 ? 8.167 -4.155 -22.712 1.00 98.56 308 ALA A N 1
ATOM 2345 C CA . ALA A 1 308 ? 8.790 -3.612 -23.911 1.00 98.56 308 ALA A CA 1
ATOM 2346 C C . ALA A 1 308 ? 8.525 -2.111 -24.043 1.00 98.56 308 ALA A C 1
ATOM 2348 O O . ALA A 1 308 ? 7.419 -1.645 -23.774 1.00 98.56 308 ALA A O 1
ATOM 2349 N N . THR A 1 309 ? 9.528 -1.360 -24.486 1.00 97.44 309 THR A N 1
ATOM 2350 C CA . THR A 1 309 ? 9.384 0.063 -24.806 1.00 97.44 309 THR A CA 1
ATOM 2351 C C . THR A 1 309 ? 8.561 0.293 -26.074 1.00 97.44 309 THR A C 1
ATOM 2353 O O . THR A 1 309 ? 8.669 -0.454 -27.048 1.00 97.44 309 THR A O 1
ATOM 2356 N N . ASP A 1 310 ? 7.772 1.364 -26.085 1.00 94.88 310 ASP A N 1
ATOM 2357 C CA . ASP A 1 310 ? 7.061 1.870 -27.258 1.00 94.88 310 ASP A CA 1
ATOM 2358 C C . ASP A 1 310 ? 7.987 2.665 -28.203 1.00 94.88 310 ASP A C 1
ATOM 2360 O O . ASP A 1 310 ? 9.179 2.859 -27.947 1.00 94.88 310 ASP A O 1
ATOM 2364 N N . ALA A 1 311 ? 7.427 3.182 -29.300 1.00 90.75 311 ALA A N 1
ATOM 2365 C CA . ALA A 1 311 ? 8.149 4.015 -30.268 1.00 90.75 311 ALA A CA 1
ATOM 2366 C C . ALA A 1 311 ? 8.751 5.310 -29.685 1.00 90.75 311 ALA A C 1
ATOM 2368 O O . ALA A 1 311 ? 9.640 5.901 -30.300 1.00 90.75 311 ALA A O 1
ATOM 2369 N N . ASN A 1 312 ? 8.293 5.755 -28.511 1.00 87.69 312 ASN A N 1
ATOM 2370 C CA . ASN A 1 312 ? 8.828 6.915 -27.801 1.00 87.69 312 ASN A CA 1
ATOM 2371 C C . ASN A 1 312 ? 9.894 6.524 -26.760 1.00 87.69 312 ASN A C 1
ATOM 2373 O O . ASN A 1 312 ? 10.423 7.401 -26.077 1.00 87.69 312 ASN A O 1
ATOM 2377 N N . GLY A 1 313 ? 10.224 5.235 -26.631 1.00 91.81 313 GLY A N 1
ATOM 2378 C CA . GLY A 1 313 ? 11.157 4.725 -25.629 1.00 91.81 313 GLY A CA 1
ATOM 2379 C C . GLY A 1 313 ? 10.550 4.611 -24.230 1.00 91.81 313 GLY A C 1
ATOM 2380 O O . GLY A 1 313 ? 11.288 4.571 -23.249 1.00 91.81 313 GLY A O 1
ATOM 2381 N N . PHE A 1 314 ? 9.226 4.584 -24.105 1.00 94.56 314 PHE A N 1
ATOM 2382 C CA . PHE A 1 314 ? 8.535 4.461 -22.824 1.00 94.56 314 PHE A CA 1
ATOM 2383 C C . PHE A 1 314 ? 8.012 3.045 -22.619 1.00 94.56 314 PHE A C 1
ATOM 2385 O O . PHE A 1 314 ? 7.456 2.461 -23.541 1.00 94.56 314 PHE A O 1
ATOM 2392 N N . ALA A 1 315 ? 8.141 2.500 -21.410 1.00 96.88 315 ALA A N 1
ATOM 2393 C CA . ALA A 1 315 ? 7.411 1.290 -21.034 1.00 96.88 315 ALA A CA 1
ATOM 2394 C C . ALA A 1 315 ? 6.617 1.513 -19.746 1.00 96.88 315 ALA A C 1
ATOM 2396 O O . ALA A 1 315 ? 7.113 2.102 -18.780 1.00 96.88 315 ALA A O 1
ATOM 2397 N N . PHE A 1 316 ? 5.383 1.024 -19.740 1.00 97.00 316 PHE A N 1
ATOM 2398 C CA . PHE A 1 316 ? 4.457 1.069 -18.611 1.00 97.00 316 PHE A CA 1
ATOM 2399 C C . PHE A 1 316 ? 4.220 -0.352 -18.089 1.00 97.00 316 PHE A C 1
ATOM 2401 O O . PHE A 1 316 ? 4.474 -1.326 -18.794 1.00 97.00 316 PHE A O 1
ATOM 2408 N N . LEU A 1 317 ? 3.722 -0.494 -16.859 1.00 96.44 317 LEU A N 1
ATOM 2409 C CA . LEU A 1 317 ? 3.262 -1.794 -16.361 1.00 96.44 317 LEU A CA 1
ATOM 2410 C C . LEU A 1 317 ? 1.779 -1.980 -16.708 1.00 96.44 317 LEU A C 1
ATOM 2412 O O . LEU A 1 317 ? 0.900 -1.887 -15.854 1.00 96.44 317 LEU A O 1
ATOM 2416 N N . ASP A 1 318 ? 1.497 -2.193 -17.989 1.00 95.25 318 ASP A N 1
ATOM 2417 C CA . ASP A 1 318 ? 0.149 -2.410 -18.512 1.00 95.25 318 ASP A CA 1
ATOM 2418 C C . ASP A 1 318 ? 0.127 -3.525 -19.569 1.00 95.25 318 ASP A C 1
ATOM 2420 O O . ASP A 1 318 ? 1.158 -4.075 -19.943 1.00 95.25 318 ASP A O 1
ATOM 2424 N N . GLU A 1 319 ? -1.066 -3.874 -20.048 1.00 93.44 319 GLU A N 1
ATOM 2425 C CA . GLU A 1 319 ? -1.247 -4.951 -21.028 1.00 93.44 319 GLU A CA 1
ATOM 2426 C C . GLU A 1 319 ? -0.573 -4.667 -22.382 1.00 93.44 319 GLU A C 1
ATOM 2428 O O . GLU A 1 319 ? -0.186 -5.603 -23.072 1.00 93.44 319 GLU A O 1
ATOM 2433 N N . ALA A 1 320 ? -0.417 -3.398 -22.773 1.00 95.75 320 ALA A N 1
ATOM 2434 C CA . ALA A 1 320 ? 0.157 -3.042 -24.069 1.00 95.75 320 ALA A CA 1
ATOM 2435 C C . ALA A 1 320 ? 1.682 -3.213 -24.102 1.00 95.75 320 ALA A C 1
ATOM 2437 O O . ALA A 1 320 ? 2.238 -3.500 -25.161 1.00 95.75 320 ALA A O 1
ATOM 2438 N N . HIS A 1 321 ? 2.343 -3.044 -22.956 1.00 97.69 321 HIS A N 1
ATOM 2439 C CA . HIS A 1 321 ? 3.799 -3.119 -22.843 1.00 97.69 321 HIS A CA 1
ATOM 2440 C C . HIS A 1 321 ? 4.279 -4.430 -22.208 1.00 97.69 321 HIS A C 1
ATOM 2442 O O . HIS A 1 321 ? 5.443 -4.785 -22.375 1.00 97.69 321 HIS A O 1
ATOM 2448 N N . LEU A 1 322 ? 3.424 -5.166 -21.490 1.00 97.44 322 LEU A N 1
ATOM 2449 C CA . LEU A 1 322 ? 3.795 -6.435 -20.864 1.00 97.44 322 LEU A CA 1
ATOM 2450 C C . LEU A 1 322 ? 4.069 -7.519 -21.921 1.00 97.44 322 LEU A C 1
ATOM 2452 O O . LEU A 1 322 ? 3.180 -7.950 -22.650 1.00 97.44 322 LEU A O 1
ATOM 2456 N N . VAL A 1 323 ? 5.311 -8.000 -21.964 1.00 98.38 323 VAL A N 1
ATOM 2457 C CA . VAL A 1 323 ? 5.772 -9.073 -22.859 1.00 98.38 323 VAL A CA 1
ATOM 2458 C C . VAL A 1 323 ? 5.573 -10.441 -22.213 1.00 98.38 323 VAL A C 1
ATOM 2460 O O . VAL A 1 323 ? 5.127 -11.388 -22.861 1.00 98.38 323 VAL A O 1
ATOM 2463 N N . SER A 1 324 ? 5.941 -10.566 -20.937 1.00 98.38 324 SER A N 1
ATOM 2464 C CA . SER A 1 324 ? 5.799 -11.794 -20.150 1.00 98.38 324 SER A CA 1
ATOM 2465 C C . SER A 1 324 ? 5.928 -11.506 -18.653 1.00 98.38 324 SER A C 1
ATOM 2467 O O . SER A 1 324 ? 6.313 -10.403 -18.267 1.00 98.38 324 SER A O 1
ATOM 2469 N N . GLY A 1 325 ? 5.625 -12.495 -17.813 1.00 97.44 325 GLY A N 1
ATOM 2470 C CA . GLY A 1 325 ? 5.744 -12.394 -16.360 1.00 97.44 325 GLY A CA 1
ATOM 2471 C C . GLY A 1 325 ? 4.451 -12.743 -15.636 1.00 97.44 325 GLY A C 1
ATOM 2472 O O . GLY A 1 325 ? 3.531 -13.310 -16.228 1.00 97.44 325 GLY A O 1
ATOM 2473 N N . ASP A 1 326 ? 4.410 -12.412 -14.353 1.00 97.25 326 ASP A N 1
ATOM 2474 C CA . ASP A 1 326 ? 3.244 -12.601 -13.495 1.00 97.25 326 ASP A CA 1
ATOM 2475 C C . ASP A 1 326 ? 2.140 -11.576 -13.794 1.00 97.25 326 ASP A C 1
ATOM 2477 O O . ASP A 1 326 ? 2.380 -10.518 -14.377 1.00 97.25 326 ASP A O 1
ATOM 2481 N N . ASP A 1 327 ? 0.921 -11.829 -13.314 1.00 94.38 327 ASP A N 1
ATOM 2482 C CA . ASP A 1 327 ? -0.118 -10.795 -13.315 1.00 94.38 327 ASP A CA 1
ATOM 2483 C C . ASP A 1 327 ? 0.348 -9.588 -12.469 1.00 94.38 327 ASP A C 1
ATOM 2485 O O . ASP A 1 327 ? 0.866 -9.780 -11.363 1.00 94.38 327 ASP A O 1
ATOM 2489 N N . PRO A 1 328 ? 0.200 -8.334 -12.928 1.00 95.31 328 PRO A N 1
ATOM 2490 C CA . PRO A 1 328 ? 0.506 -7.175 -12.094 1.00 95.31 328 PRO A CA 1
ATOM 2491 C C . PRO A 1 328 ? -0.421 -7.089 -10.877 1.00 95.31 328 PRO A C 1
ATOM 2493 O O . PRO A 1 328 ? -1.599 -7.450 -10.961 1.00 95.31 328 PRO A O 1
ATOM 2496 N N . TYR A 1 329 ? 0.082 -6.552 -9.762 1.00 95.50 329 TYR A N 1
ATOM 2497 C CA . TYR A 1 329 ? -0.792 -6.125 -8.668 1.00 95.50 329 TYR A CA 1
ATOM 2498 C C . TYR A 1 329 ? -1.711 -5.012 -9.163 1.00 95.50 329 TYR A C 1
ATOM 2500 O O . TYR A 1 329 ? -1.293 -4.167 -9.958 1.00 95.50 329 TYR A O 1
ATOM 2508 N N . ARG A 1 330 ? -2.961 -5.011 -8.701 1.00 94.19 330 ARG A N 1
ATOM 2509 C CA . ARG A 1 330 ? -3.966 -4.024 -9.098 1.00 94.19 330 ARG A CA 1
ATOM 2510 C C . ARG A 1 330 ? -4.675 -3.481 -7.876 1.00 94.19 330 ARG A C 1
ATOM 2512 O O . ARG A 1 330 ? -4.915 -4.238 -6.945 1.00 94.19 330 ARG A O 1
ATOM 2519 N N . ASP A 1 331 ? -5.015 -2.199 -7.915 1.00 90.69 331 ASP A N 1
ATOM 2520 C CA . ASP A 1 331 ? -5.925 -1.618 -6.932 1.00 90.69 331 ASP A CA 1
ATOM 2521 C C . ASP A 1 331 ? -7.385 -2.017 -7.211 1.00 90.69 331 ASP A C 1
ATOM 2523 O O . ASP A 1 331 ? -7.717 -2.628 -8.233 1.00 90.69 331 ASP A O 1
ATOM 2527 N N . ALA A 1 332 ? -8.289 -1.602 -6.323 1.00 86.44 332 ALA A N 1
ATOM 2528 C CA . ALA A 1 332 ? -9.728 -1.827 -6.455 1.00 86.44 332 ALA A CA 1
ATOM 2529 C C . ALA A 1 332 ? -10.356 -1.258 -7.750 1.00 86.44 332 ALA A C 1
ATOM 2531 O O . ALA A 1 332 ? -11.470 -1.647 -8.108 1.00 86.44 332 ALA A O 1
ATOM 2532 N N . SER A 1 333 ? -9.680 -0.343 -8.460 1.00 88.94 333 SER A N 1
ATOM 2533 C CA . SER A 1 333 ? -10.118 0.182 -9.763 1.00 88.94 333 SER A CA 1
ATOM 2534 C C . SER A 1 333 ? -9.614 -0.645 -10.954 1.00 88.94 333 SER A C 1
ATOM 2536 O O . SER A 1 333 ? -10.060 -0.437 -12.084 1.00 88.94 333 SER A O 1
ATOM 2538 N N . GLY A 1 334 ? -8.722 -1.609 -10.709 1.00 90.00 334 GLY A N 1
ATOM 2539 C CA . GLY A 1 334 ? -8.090 -2.456 -11.716 1.00 90.00 334 GLY A CA 1
ATOM 2540 C C . GLY A 1 334 ? -6.802 -1.871 -12.304 1.00 90.00 334 GLY A C 1
ATOM 2541 O O . GLY A 1 334 ? -6.209 -2.495 -13.191 1.00 90.00 334 GLY A O 1
ATOM 2542 N N . GLN A 1 335 ? -6.351 -0.708 -11.828 1.00 91.88 335 GLN A N 1
ATOM 2543 C CA . GLN A 1 335 ? -5.115 -0.081 -12.289 1.00 91.88 335 GLN A CA 1
ATOM 2544 C C . GLN A 1 335 ? -3.909 -0.796 -11.683 1.00 91.88 335 GLN A C 1
ATOM 2546 O O . GLN A 1 335 ? -3.936 -1.174 -10.515 1.00 91.88 335 GLN A O 1
ATOM 2551 N N . ALA A 1 336 ? -2.851 -0.983 -12.475 1.00 95.44 336 ALA A N 1
ATOM 2552 C CA . ALA A 1 336 ? -1.625 -1.597 -11.984 1.00 95.44 336 ALA A CA 1
ATOM 2553 C C . ALA A 1 336 ? -0.967 -0.732 -10.897 1.00 95.44 336 ALA A C 1
ATOM 2555 O O . ALA A 1 336 ? -0.879 0.494 -11.022 1.00 95.44 336 ALA A O 1
ATOM 2556 N N . VAL A 1 337 ? -0.483 -1.387 -9.847 1.00 96.44 337 VAL A N 1
ATOM 2557 C CA . VAL A 1 337 ? 0.183 -0.763 -8.701 1.00 96.44 337 VAL A CA 1
ATOM 2558 C C . VAL A 1 337 ? 1.448 -1.523 -8.335 1.00 96.44 337 VAL A C 1
ATOM 2560 O O . VAL A 1 337 ? 1.642 -2.680 -8.706 1.00 96.44 337 VAL A O 1
ATOM 2563 N N . ILE A 1 338 ? 2.312 -0.853 -7.589 1.00 97.00 338 ILE A N 1
ATOM 2564 C CA . ILE A 1 338 ? 3.537 -1.392 -7.029 1.00 97.00 338 ILE A CA 1
ATOM 2565 C C . ILE A 1 338 ? 3.351 -1.430 -5.510 1.00 97.00 338 ILE A C 1
ATOM 2567 O O . ILE A 1 338 ? 3.355 -0.369 -4.877 1.00 97.00 338 ILE A O 1
ATOM 2571 N N . PRO A 1 339 ? 3.168 -2.614 -4.902 1.00 97.06 339 PRO A N 1
ATOM 2572 C CA . PRO A 1 339 ? 3.053 -2.713 -3.456 1.00 97.06 339 PRO A CA 1
ATOM 2573 C C . PRO A 1 339 ? 4.329 -2.233 -2.759 1.00 97.06 339 PRO A C 1
ATOM 2575 O O . PRO A 1 339 ? 5.407 -2.158 -3.355 1.00 97.06 339 PRO A O 1
ATOM 2578 N N . ARG A 1 340 ? 4.216 -1.956 -1.461 1.00 97.69 340 ARG A N 1
ATOM 2579 C CA . ARG A 1 340 ? 5.366 -1.714 -0.589 1.00 97.69 340 ARG A CA 1
ATOM 2580 C C . ARG A 1 340 ? 6.380 -2.847 -0.747 1.00 97.69 340 ARG A C 1
ATOM 2582 O O . ARG A 1 340 ? 5.988 -4.008 -0.768 1.00 97.69 340 ARG A O 1
ATOM 2589 N N . GLY A 1 341 ? 7.666 -2.529 -0.859 1.00 97.94 341 GLY A N 1
ATOM 2590 C CA . GLY A 1 341 ? 8.720 -3.526 -1.082 1.00 97.94 341 GLY A CA 1
ATOM 2591 C C . GLY A 1 341 ? 9.900 -2.976 -1.875 1.00 97.94 341 GLY A C 1
ATOM 2592 O O . GLY A 1 341 ? 10.070 -1.764 -1.991 1.00 97.94 341 GLY A O 1
ATOM 2593 N N . THR A 1 342 ? 10.727 -3.862 -2.420 1.00 98.50 342 THR A N 1
ATOM 2594 C CA . THR A 1 342 ? 11.907 -3.506 -3.218 1.00 98.50 342 THR A CA 1
ATOM 2595 C C . THR A 1 342 ? 11.683 -3.868 -4.678 1.00 98.50 342 THR A C 1
ATOM 2597 O O . THR A 1 342 ? 11.183 -4.946 -4.987 1.00 98.50 342 THR A O 1
ATOM 2600 N N . LEU A 1 343 ? 12.082 -2.973 -5.576 1.00 98.25 343 LEU A N 1
ATOM 2601 C CA . LEU A 1 343 ? 11.932 -3.117 -7.015 1.00 98.25 343 LEU A CA 1
ATOM 2602 C C . LEU A 1 343 ? 13.301 -3.023 -7.686 1.00 98.25 343 LEU A C 1
ATOM 2604 O O . LEU A 1 343 ? 14.053 -2.070 -7.456 1.00 98.25 343 LEU A O 1
ATOM 2608 N N . VAL A 1 344 ? 13.615 -4.020 -8.505 1.00 98.62 344 VAL A N 1
ATOM 2609 C CA . VAL A 1 344 ? 14.844 -4.098 -9.292 1.00 98.62 344 VAL A CA 1
ATOM 2610 C C . VAL A 1 344 ? 14.479 -4.062 -10.766 1.00 98.62 344 VAL A C 1
ATOM 2612 O O . VAL A 1 344 ? 13.518 -4.702 -11.181 1.00 98.62 344 VAL A O 1
ATOM 2615 N N . MET A 1 345 ? 15.227 -3.303 -11.561 1.00 98.69 345 MET A N 1
ATOM 2616 C CA . MET A 1 345 ? 15.019 -3.230 -13.004 1.00 98.69 345 MET A CA 1
ATOM 2617 C C . MET A 1 345 ? 16.343 -3.181 -13.753 1.00 98.69 345 MET A C 1
ATOM 2619 O O . MET A 1 345 ? 17.238 -2.427 -13.374 1.00 98.69 345 MET A O 1
ATOM 2623 N N . TYR A 1 346 ? 16.435 -3.936 -14.840 1.00 98.44 346 TYR A N 1
ATOM 2624 C CA . TYR A 1 346 ? 17.569 -3.933 -15.759 1.00 98.44 346 TYR A CA 1
ATOM 2625 C C . TYR A 1 346 ? 17.088 -4.184 -17.189 1.00 98.44 346 TYR A C 1
ATOM 2627 O O . TYR A 1 346 ? 16.016 -4.755 -17.408 1.00 98.44 346 TYR A O 1
ATOM 2635 N N . GLU A 1 347 ? 17.871 -3.747 -18.171 1.00 98.44 347 GLU A N 1
ATOM 2636 C CA . GLU A 1 347 ? 17.592 -4.074 -19.566 1.00 98.44 347 GLU A CA 1
ATOM 2637 C C . GLU A 1 347 ? 17.975 -5.536 -19.823 1.00 98.44 347 GLU A C 1
ATOM 2639 O O . GLU A 1 347 ? 19.099 -5.954 -19.546 1.00 98.44 347 GLU A O 1
ATOM 2644 N N . SER A 1 348 ? 17.041 -6.333 -20.336 1.00 98.31 348 SER A N 1
ATOM 2645 C CA . SER A 1 348 ? 17.263 -7.749 -20.644 1.00 98.31 348 SER A CA 1
ATOM 2646 C C . SER A 1 348 ? 17.432 -8.011 -22.138 1.00 98.31 348 SER A C 1
ATOM 2648 O O . SER A 1 348 ? 18.018 -9.028 -22.522 1.00 98.31 348 SER A O 1
ATOM 2650 N N . LYS A 1 349 ? 16.985 -7.083 -22.991 1.00 98.25 349 LYS A N 1
ATOM 2651 C CA . LYS A 1 349 ? 17.166 -7.151 -24.443 1.00 98.25 349 LYS A CA 1
ATOM 2652 C C . LYS A 1 349 ? 17.167 -5.743 -25.052 1.00 98.25 349 LYS A C 1
ATOM 2654 O O . LYS A 1 349 ? 16.198 -5.016 -24.843 1.00 98.25 349 LYS A O 1
ATOM 2659 N N . PRO A 1 350 ? 18.174 -5.383 -25.868 1.00 96.88 350 PRO A N 1
ATOM 2660 C CA . PRO A 1 350 ? 18.191 -4.089 -26.530 1.00 96.88 350 PRO A CA 1
ATOM 2661 C C . PRO A 1 350 ? 17.162 -4.014 -27.657 1.00 96.88 350 PRO A C 1
ATOM 2663 O O . PRO A 1 350 ? 16.825 -5.023 -28.289 1.00 96.88 350 PRO A O 1
ATOM 2666 N N . SER A 1 351 ? 16.718 -2.795 -27.951 1.00 95.25 351 SER A N 1
ATOM 2667 C CA . SER A 1 351 ? 15.999 -2.491 -29.186 1.00 95.25 351 SER A CA 1
ATOM 2668 C C . SER A 1 351 ? 16.939 -2.530 -30.399 1.00 95.25 351 SER A C 1
ATOM 2670 O O . SER A 1 351 ? 18.169 -2.515 -30.283 1.00 95.25 351 SER A O 1
ATOM 2672 N N . GLU A 1 352 ? 16.363 -2.606 -31.600 1.00 92.88 352 GLU A N 1
ATOM 2673 C CA . GLU A 1 352 ? 17.146 -2.678 -32.833 1.00 92.88 352 GLU A CA 1
ATOM 2674 C C . GLU A 1 352 ? 18.037 -1.434 -33.006 1.00 92.88 352 GLU A C 1
ATOM 2676 O O . GLU A 1 352 ? 17.589 -0.291 -32.922 1.00 92.88 352 GLU A O 1
ATOM 2681 N N . GLY A 1 353 ? 19.325 -1.676 -33.266 1.00 89.25 353 GLY A N 1
ATOM 2682 C CA . GLY A 1 353 ? 20.322 -0.627 -33.472 1.00 89.25 353 GLY A CA 1
ATOM 2683 C C . GLY A 1 353 ? 21.003 -0.109 -32.202 1.00 89.25 353 GLY A C 1
ATOM 2684 O O . GLY A 1 353 ? 21.900 0.719 -32.336 1.00 89.25 353 GLY A O 1
ATOM 2685 N N . TYR A 1 354 ? 20.664 -0.620 -31.013 1.00 92.00 354 TYR A N 1
ATOM 2686 C CA . TYR A 1 354 ? 21.338 -0.292 -29.749 1.00 92.00 354 TYR A CA 1
ATOM 2687 C C . TYR A 1 354 ? 22.108 -1.486 -29.168 1.00 92.00 354 TYR A C 1
ATOM 2689 O O . TYR A 1 354 ? 21.810 -2.653 -29.435 1.00 92.00 354 TYR A O 1
ATOM 2697 N N . VAL A 1 355 ? 23.155 -1.185 -28.402 1.00 93.88 355 VAL A N 1
ATOM 2698 C CA . VAL A 1 355 ? 23.904 -2.155 -27.597 1.00 93.88 355 VAL A CA 1
ATOM 2699 C C . VAL A 1 355 ? 23.135 -2.401 -26.300 1.00 93.88 355 VAL A C 1
ATOM 2701 O O . VAL A 1 355 ? 22.609 -1.456 -25.728 1.00 93.88 355 VAL A O 1
ATOM 2704 N N . LEU A 1 356 ? 23.103 -3.649 -25.820 1.00 96.75 356 LEU A N 1
ATOM 2705 C CA . LEU A 1 356 ? 22.537 -3.973 -24.506 1.00 96.75 356 LEU A CA 1
ATOM 2706 C C . LEU A 1 356 ? 23.243 -3.170 -23.406 1.00 96.75 356 LEU A C 1
ATOM 2708 O O . LEU A 1 356 ? 24.456 -3.310 -23.223 1.00 96.75 356 LEU A O 1
ATOM 2712 N N . ASN A 1 357 ? 22.480 -2.398 -22.640 1.00 95.19 357 ASN A N 1
ATOM 2713 C CA . ASN A 1 357 ? 22.971 -1.631 -21.511 1.00 95.19 357 ASN A CA 1
ATOM 2714 C C . ASN A 1 357 ? 23.077 -2.507 -20.253 1.00 95.19 357 ASN A C 1
ATOM 2716 O O . ASN A 1 357 ? 22.273 -2.419 -19.326 1.00 95.19 357 ASN A O 1
ATOM 2720 N N . SER A 1 358 ? 24.100 -3.366 -20.207 1.00 94.44 358 SER A N 1
ATOM 2721 C CA . SER A 1 358 ? 24.345 -4.266 -19.068 1.00 94.44 358 SER A CA 1
ATOM 2722 C C . SER A 1 358 ? 24.744 -3.554 -17.772 1.00 94.44 358 SER A C 1
ATOM 2724 O O . SER A 1 358 ? 24.742 -4.177 -16.713 1.00 94.44 358 SER A O 1
ATOM 2726 N N . ASP A 1 359 ? 25.123 -2.278 -17.858 1.00 93.88 359 ASP A N 1
ATOM 2727 C CA . ASP A 1 359 ? 25.531 -1.470 -16.708 1.00 93.88 359 ASP A CA 1
ATOM 2728 C C . ASP A 1 359 ? 24.332 -0.768 -16.048 1.00 93.88 359 ASP A C 1
ATOM 2730 O O . ASP A 1 359 ? 24.437 -0.290 -14.914 1.00 93.88 359 ASP A O 1
ATOM 2734 N N . PHE A 1 360 ? 23.182 -0.707 -16.731 1.00 96.38 360 PHE A N 1
ATOM 2735 C CA . PHE A 1 360 ? 21.963 -0.152 -16.164 1.00 96.38 360 PHE A CA 1
ATOM 2736 C C . PHE A 1 360 ? 21.341 -1.101 -15.138 1.00 96.38 360 PHE A C 1
ATOM 2738 O O . PHE A 1 360 ? 21.003 -2.250 -15.423 1.00 96.38 360 PHE A O 1
ATOM 2745 N N . LEU A 1 361 ? 21.122 -0.561 -13.943 1.00 97.69 361 LEU A N 1
ATOM 2746 C CA . LEU A 1 361 ? 20.430 -1.233 -12.860 1.00 97.69 361 LEU A CA 1
ATOM 2747 C C . LEU A 1 361 ? 19.701 -0.196 -12.004 1.00 97.69 361 LEU A C 1
ATOM 2749 O O . LEU A 1 361 ? 20.322 0.680 -11.399 1.00 97.69 361 LEU A O 1
ATOM 2753 N N . SER A 1 362 ? 18.380 -0.309 -11.920 1.00 98.19 362 SER A N 1
ATOM 2754 C CA . SER A 1 362 ? 17.567 0.437 -10.964 1.00 98.19 362 SER A CA 1
ATOM 2755 C C . SER A 1 362 ? 17.301 -0.431 -9.740 1.00 98.19 362 SER A C 1
ATOM 2757 O O . SER A 1 362 ? 16.862 -1.568 -9.876 1.00 98.19 362 SER A O 1
ATOM 2759 N N . PHE A 1 363 ? 17.546 0.111 -8.550 1.00 98.31 363 PHE A N 1
ATOM 2760 C CA . PHE A 1 363 ? 17.192 -0.497 -7.269 1.00 98.31 363 PHE A CA 1
ATOM 2761 C C . PHE A 1 363 ? 16.435 0.546 -6.456 1.00 98.31 363 PHE A C 1
ATOM 2763 O O . PHE A 1 363 ? 16.990 1.602 -6.143 1.00 98.31 363 PHE A O 1
ATOM 2770 N N . GLN A 1 364 ? 15.168 0.285 -6.147 1.00 98.12 364 GLN A N 1
ATOM 2771 C CA . GLN A 1 364 ? 14.300 1.257 -5.489 1.00 98.12 364 GLN A CA 1
ATOM 2772 C C . GLN A 1 364 ? 13.477 0.605 -4.385 1.00 98.12 364 GLN A C 1
ATOM 2774 O O . GLN A 1 364 ? 12.937 -0.484 -4.557 1.00 98.12 364 GLN A O 1
ATOM 2779 N N . LYS A 1 365 ? 13.356 1.303 -3.256 1.00 97.81 365 LYS A N 1
ATOM 2780 C CA . LYS A 1 365 ? 12.457 0.941 -2.162 1.00 97.81 365 LYS A CA 1
ATOM 2781 C C . LYS A 1 365 ? 11.154 1.714 -2.312 1.00 97.81 365 LYS A C 1
ATOM 2783 O O . LYS A 1 365 ? 11.165 2.939 -2.415 1.00 97.81 365 LYS A O 1
ATOM 2788 N N . ILE A 1 366 ? 10.047 0.992 -2.306 1.00 97.56 366 ILE A N 1
ATOM 2789 C CA . ILE A 1 366 ? 8.700 1.508 -2.523 1.00 97.56 366 ILE A CA 1
ATOM 2790 C C . ILE A 1 366 ? 7.988 1.569 -1.183 1.00 97.56 366 ILE A C 1
ATOM 2792 O O . ILE A 1 366 ? 7.945 0.568 -0.464 1.00 97.56 366 ILE A O 1
ATOM 2796 N N . GLN A 1 367 ? 7.442 2.741 -0.847 1.00 96.31 367 GLN A N 1
ATOM 2797 C CA . GLN A 1 367 ? 6.697 2.982 0.393 1.00 96.31 367 GLN A CA 1
ATOM 2798 C C . GLN A 1 367 ? 7.463 2.496 1.644 1.00 96.31 367 GLN A C 1
ATOM 2800 O O . GLN A 1 367 ? 6.885 1.911 2.564 1.00 96.31 367 GLN A O 1
ATOM 2805 N N . GLU A 1 368 ? 8.789 2.721 1.687 1.00 94.50 368 GLU A N 1
ATOM 2806 C CA . GLU A 1 368 ? 9.638 2.317 2.825 1.00 94.50 368 GLU A CA 1
ATOM 2807 C C . GLU A 1 368 ? 9.077 2.861 4.144 1.00 94.50 368 GLU A C 1
ATOM 2809 O O . GLU A 1 368 ? 8.953 2.128 5.130 1.00 94.50 368 GLU A O 1
ATOM 2814 N N . GLN A 1 369 ? 8.654 4.125 4.094 1.00 92.38 369 GLN A N 1
ATOM 2815 C CA . GLN A 1 369 ? 7.766 4.763 5.054 1.00 92.38 369 GLN A CA 1
ATOM 2816 C C . GLN A 1 369 ? 6.411 4.978 4.370 1.00 92.38 369 GLN A C 1
ATOM 2818 O O . GLN A 1 369 ? 6.369 5.774 3.432 1.00 92.38 369 GLN A O 1
ATOM 2823 N N . PRO A 1 370 ? 5.331 4.305 4.802 1.00 93.38 370 PRO A N 1
ATOM 2824 C CA . PRO A 1 370 ? 3.991 4.527 4.270 1.00 93.38 370 PRO A CA 1
ATOM 2825 C C . PRO A 1 370 ? 3.602 6.010 4.285 1.00 93.38 370 PRO A C 1
ATOM 2827 O O . PRO A 1 370 ? 3.547 6.639 5.344 1.00 93.38 370 PRO A O 1
ATOM 2830 N N . VAL A 1 371 ? 3.343 6.577 3.107 1.00 89.75 371 VAL A N 1
ATOM 2831 C CA . VAL A 1 371 ? 2.924 7.973 2.943 1.00 89.75 371 VAL A CA 1
ATOM 2832 C C . VAL A 1 371 ? 1.726 8.071 2.016 1.00 89.75 371 VAL A C 1
ATOM 2834 O O . VAL A 1 371 ? 1.744 7.624 0.872 1.00 89.75 371 VAL A O 1
ATOM 2837 N N . GLU A 1 372 ? 0.678 8.717 2.514 1.00 86.88 372 GLU A N 1
ATOM 2838 C CA . GLU A 1 372 ? -0.534 8.952 1.746 1.00 86.88 372 GLU A CA 1
ATOM 2839 C C . GLU A 1 372 ? -0.271 9.953 0.608 1.00 86.88 372 GLU A C 1
ATOM 2841 O O . GLU A 1 372 ? 0.375 10.987 0.806 1.00 86.88 372 GLU A O 1
ATOM 2846 N N . ASN A 1 373 ? -0.819 9.681 -0.580 1.00 82.94 373 ASN A N 1
ATOM 2847 C CA . ASN A 1 373 ? -0.793 10.585 -1.738 1.00 82.94 373 ASN A CA 1
ATOM 2848 C C . ASN A 1 373 ? 0.615 10.977 -2.244 1.00 82.94 373 ASN A C 1
ATOM 2850 O O . ASN A 1 373 ? 0.758 11.983 -2.947 1.00 82.94 373 ASN A O 1
ATOM 2854 N N . ALA A 1 374 ? 1.653 10.205 -1.917 1.00 88.38 374 ALA A N 1
ATOM 2855 C CA . ALA A 1 374 ? 3.011 10.405 -2.412 1.00 88.38 374 ALA A CA 1
ATOM 2856 C C . ALA A 1 374 ? 3.477 9.178 -3.200 1.00 88.38 374 ALA A C 1
ATOM 2858 O O . ALA A 1 374 ? 3.284 8.054 -2.756 1.00 88.38 374 ALA A O 1
ATOM 2859 N N . VAL A 1 375 ? 4.106 9.417 -4.353 1.00 92.62 375 VAL A N 1
ATOM 2860 C CA . VAL A 1 375 ? 4.729 8.369 -5.171 1.00 92.62 375 VAL A CA 1
ATOM 2861 C C . VAL A 1 375 ? 6.208 8.309 -4.813 1.00 92.62 375 VAL A C 1
ATOM 2863 O O . VAL A 1 375 ? 6.923 9.304 -4.968 1.00 92.62 375 VAL A O 1
ATOM 2866 N N . THR A 1 376 ? 6.659 7.166 -4.307 1.00 95.38 376 THR A N 1
ATOM 2867 C CA . THR A 1 376 ? 8.062 6.932 -3.933 1.00 95.38 376 THR A CA 1
ATOM 2868 C C . THR A 1 376 ? 8.910 6.439 -5.103 1.00 95.38 376 THR A C 1
ATOM 2870 O O . THR A 1 376 ? 10.078 6.814 -5.207 1.00 95.38 376 THR A O 1
ATOM 2873 N N . TYR A 1 377 ? 8.311 5.701 -6.034 1.00 96.62 377 TYR A N 1
ATOM 2874 C CA . TYR A 1 377 ? 8.927 5.243 -7.265 1.00 96.62 377 TYR A CA 1
ATOM 2875 C C . TYR A 1 377 ? 9.377 6.416 -8.137 1.00 96.62 377 TYR A C 1
ATOM 2877 O O . TYR A 1 377 ? 8.605 7.331 -8.432 1.00 96.62 377 TYR A O 1
ATOM 2885 N N . GLN A 1 378 ? 10.630 6.372 -8.576 1.00 95.75 378 GLN A N 1
ATOM 2886 C CA . GLN A 1 378 ? 11.212 7.346 -9.487 1.00 95.75 378 GLN A CA 1
ATOM 2887 C C . GLN A 1 378 ? 11.503 6.666 -10.820 1.00 95.75 378 GLN A C 1
ATOM 2889 O O . GLN A 1 378 ? 12.337 5.767 -10.893 1.00 95.75 378 GLN A O 1
ATOM 2894 N N . THR A 1 379 ? 10.845 7.112 -11.888 1.00 95.38 379 THR A N 1
ATOM 2895 C CA . THR A 1 379 ? 11.076 6.566 -13.228 1.00 95.38 379 THR A CA 1
ATOM 2896 C C . THR A 1 379 ? 12.553 6.720 -13.631 1.00 95.38 379 THR A C 1
ATOM 2898 O O . THR A 1 379 ? 13.033 7.856 -13.734 1.00 95.38 379 THR A O 1
ATOM 2901 N N . PRO A 1 380 ? 13.285 5.622 -13.893 1.00 94.75 380 PRO A N 1
ATOM 2902 C CA . PRO A 1 380 ? 14.636 5.689 -14.428 1.00 94.75 380 PRO A CA 1
ATOM 2903 C C . PRO A 1 380 ? 14.640 6.233 -15.862 1.00 94.75 380 PRO A C 1
ATOM 2905 O O . PRO A 1 380 ? 13.841 5.824 -16.708 1.00 94.75 380 PRO A O 1
ATOM 2908 N N . GLN A 1 381 ? 15.584 7.137 -16.132 1.00 92.25 381 GLN A N 1
ATOM 2909 C CA . GLN A 1 381 ? 15.948 7.563 -17.482 1.00 92.25 381 GLN A CA 1
ATOM 2910 C C . GLN A 1 381 ? 17.195 6.791 -17.908 1.00 92.25 381 GLN A C 1
ATOM 2912 O O . GLN A 1 381 ? 18.2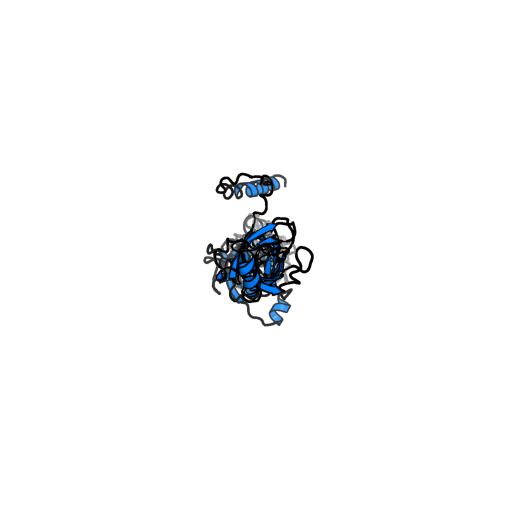19 6.866 -17.227 1.00 92.25 381 GLN A O 1
ATOM 2917 N N . VAL A 1 382 ? 17.103 6.041 -19.003 1.00 92.94 382 VAL A N 1
ATOM 2918 C CA . VAL A 1 382 ? 18.125 5.070 -19.408 1.00 92.94 382 VAL A CA 1
ATOM 2919 C C . VAL A 1 382 ? 18.784 5.523 -20.712 1.00 92.94 382 VAL A C 1
ATOM 2921 O O . VAL A 1 382 ? 18.113 5.498 -21.746 1.00 92.94 382 VAL A O 1
ATOM 2924 N N . PRO A 1 383 ? 20.055 5.973 -20.679 1.00 90.56 383 PRO A N 1
ATOM 2925 C CA . PRO A 1 383 ? 20.808 6.303 -21.884 1.00 90.56 383 PRO A CA 1
ATOM 2926 C C . PRO A 1 383 ? 21.231 5.045 -22.631 1.00 90.56 383 PRO A C 1
ATOM 2928 O O . PRO A 1 383 ? 21.616 4.051 -22.019 1.00 90.56 383 PRO A O 1
ATOM 2931 N N . GLU A 1 384 ? 21.247 5.129 -23.954 1.00 88.44 384 GLU A N 1
ATOM 2932 C CA . GLU A 1 384 ? 21.487 3.973 -24.812 1.00 88.44 384 GLU A CA 1
ATOM 2933 C C . GLU A 1 384 ? 22.549 4.214 -25.860 1.00 88.44 384 GLU A C 1
ATOM 2935 O O . GLU A 1 384 ? 22.544 5.232 -26.552 1.00 88.44 384 GLU A O 1
ATOM 2940 N N . GLN A 1 385 ? 23.446 3.246 -26.015 1.00 88.25 385 GLN A N 1
ATOM 2941 C CA . GLN A 1 385 ? 24.540 3.363 -26.964 1.00 88.25 385 GLN A CA 1
ATOM 2942 C C . GLN A 1 385 ? 24.153 2.744 -28.304 1.00 88.25 385 GLN A C 1
ATOM 2944 O O . GLN A 1 385 ? 23.946 1.534 -28.405 1.00 88.25 385 GLN A O 1
ATOM 2949 N N . VAL A 1 386 ? 24.088 3.568 -29.351 1.00 86.56 386 VAL A N 1
ATOM 2950 C CA . VAL A 1 386 ? 23.857 3.102 -30.725 1.00 86.56 386 VAL A CA 1
ATOM 2951 C C . VAL A 1 386 ? 24.990 2.160 -31.141 1.00 86.56 386 VAL A C 1
ATOM 2953 O O . VAL A 1 386 ? 26.163 2.400 -30.835 1.00 86.56 386 VAL A O 1
ATOM 2956 N N . VAL A 1 387 ? 24.654 1.095 -31.868 1.00 87.56 387 VAL A N 1
ATOM 2957 C CA . VAL A 1 387 ? 25.630 0.184 -32.473 1.00 87.56 387 VAL A CA 1
ATOM 2958 C C . VAL A 1 387 ? 26.422 0.930 -33.543 1.00 87.56 387 VAL A C 1
ATOM 2960 O O . VAL A 1 387 ? 25.872 1.406 -34.537 1.00 87.56 387 VAL A O 1
ATOM 2963 N N . ARG A 1 388 ? 27.744 0.977 -33.369 1.00 85.31 388 ARG A N 1
ATOM 2964 C CA . ARG A 1 388 ? 28.684 1.584 -34.318 1.00 85.31 388 ARG A CA 1
ATOM 2965 C C . ARG A 1 388 ? 29.615 0.527 -34.896 1.00 85.31 388 ARG A C 1
ATOM 2967 O O . ARG A 1 388 ? 29.984 -0.431 -34.218 1.00 85.31 388 ARG A O 1
ATOM 2974 N N . GLY A 1 389 ? 29.981 0.698 -36.162 1.00 86.12 389 GLY A N 1
ATOM 2975 C CA . GLY A 1 389 ? 30.870 -0.212 -36.874 1.00 86.12 389 GLY A CA 1
ATOM 2976 C C . GLY A 1 389 ? 31.885 0.540 -37.722 1.00 86.12 389 GLY A C 1
ATOM 2977 O O . GLY A 1 389 ? 31.587 1.605 -38.260 1.00 86.12 389 GLY A O 1
ATOM 2978 N N . ASP A 1 390 ? 33.068 -0.053 -37.861 1.00 91.88 390 ASP A N 1
ATOM 2979 C CA . ASP A 1 390 ? 34.137 0.479 -38.698 1.00 91.88 390 ASP A CA 1
ATOM 2980 C C . ASP A 1 390 ? 34.065 -0.051 -40.134 1.00 91.88 390 ASP A C 1
ATOM 2982 O O . ASP A 1 390 ? 33.759 -1.220 -40.385 1.00 91.88 390 ASP A O 1
ATOM 2986 N N . LEU A 1 391 ? 34.420 0.804 -41.093 1.00 93.69 391 LEU A N 1
ATOM 2987 C CA . LEU A 1 391 ? 34.594 0.470 -42.498 1.00 93.69 391 LEU A CA 1
ATOM 2988 C C . LEU A 1 391 ? 36.081 0.453 -42.852 1.00 93.69 391 LEU A C 1
ATOM 2990 O O . LEU A 1 391 ? 36.812 1.417 -42.618 1.00 93.69 391 LEU A O 1
ATOM 2994 N N . THR A 1 392 ? 36.510 -0.617 -43.522 1.00 95.25 392 THR A N 1
ATOM 2995 C CA . THR A 1 392 ? 37.858 -0.716 -44.087 1.00 95.25 392 THR A CA 1
ATOM 299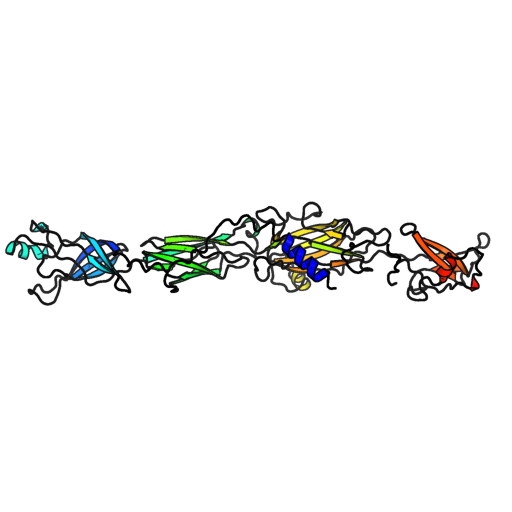6 C C . THR A 1 392 ? 37.816 -1.160 -45.542 1.00 95.25 392 THR A C 1
ATOM 2998 O O . THR A 1 392 ? 36.999 -1.996 -45.929 1.00 95.25 392 THR A O 1
ATOM 3001 N N . PHE A 1 393 ? 38.702 -0.611 -46.375 1.00 96.06 393 PHE A N 1
ATOM 3002 C CA . PHE A 1 393 ? 38.883 -1.096 -47.743 1.00 96.06 393 PHE A CA 1
ATOM 3003 C C . PHE A 1 393 ? 40.263 -0.758 -48.304 1.00 96.06 393 PHE A C 1
ATOM 3005 O O . PHE A 1 393 ? 41.033 0.026 -47.763 1.00 96.06 393 PHE A O 1
ATOM 3012 N N . SER A 1 394 ? 40.582 -1.378 -49.437 1.00 95.12 394 SER A N 1
ATOM 3013 C CA . SER A 1 394 ? 41.821 -1.171 -50.180 1.00 95.12 394 SER A CA 1
ATOM 3014 C C . SER A 1 394 ? 41.518 -0.741 -51.608 1.00 95.12 394 SER A C 1
ATOM 3016 O O . SER A 1 394 ? 40.951 -1.525 -52.371 1.00 95.12 394 SER A O 1
ATOM 3018 N N . LYS A 1 395 ? 41.952 0.455 -52.009 1.00 95.50 395 LYS A N 1
ATOM 3019 C CA . LYS A 1 395 ? 41.871 0.907 -53.393 1.00 95.50 395 LYS A CA 1
ATOM 3020 C C . LYS A 1 395 ? 43.088 0.466 -54.197 1.00 95.50 395 LYS A C 1
ATOM 3022 O O . LYS A 1 395 ? 44.237 0.758 -53.861 1.00 95.50 395 LYS A O 1
ATOM 3027 N N . LYS A 1 396 ? 42.802 -0.238 -55.291 1.00 93.75 396 LYS A N 1
ATOM 3028 C CA . LYS A 1 396 ? 43.799 -0.781 -56.211 1.00 93.75 396 LYS A CA 1
ATOM 3029 C C . LYS A 1 396 ? 43.458 -0.468 -57.666 1.00 93.75 396 LYS A C 1
ATOM 3031 O O . LYS A 1 396 ? 42.298 -0.156 -57.976 1.00 93.75 396 LYS A O 1
ATOM 3036 N N . THR A 1 397 ? 44.457 -0.553 -58.538 1.00 90.69 397 THR A N 1
ATOM 3037 C CA . THR A 1 397 ? 44.268 -0.624 -59.993 1.00 90.69 397 THR A CA 1
ATOM 3038 C C . THR A 1 397 ? 43.650 -1.975 -60.374 1.00 90.69 397 THR A C 1
ATOM 3040 O O . THR A 1 397 ? 43.868 -2.978 -59.693 1.00 90.69 397 THR A O 1
ATOM 3043 N N . GLY A 1 398 ? 42.850 -2.003 -61.444 1.00 86.56 398 GLY A N 1
ATOM 3044 C CA . GLY A 1 398 ? 42.166 -3.226 -61.888 1.00 86.56 398 GLY A CA 1
ATOM 3045 C C . GLY A 1 398 ? 43.111 -4.280 -62.472 1.00 86.56 398 GLY A C 1
ATOM 3046 O O . GLY A 1 398 ? 42.896 -5.469 -62.260 1.00 86.56 398 GLY A O 1
ATOM 3047 N N . ASP A 1 399 ? 44.176 -3.839 -63.146 1.00 85.25 399 ASP A N 1
ATOM 3048 C CA . ASP A 1 399 ? 45.008 -4.721 -63.974 1.00 85.25 399 ASP A CA 1
ATOM 3049 C C . ASP A 1 399 ? 46.261 -5.237 -63.251 1.00 85.25 399 ASP A C 1
ATOM 3051 O O . ASP A 1 399 ? 46.689 -6.367 -63.477 1.00 85.25 399 ASP A O 1
ATOM 3055 N N . SER A 1 400 ? 46.853 -4.423 -62.371 1.00 84.69 400 SER A N 1
ATOM 3056 C CA . SER A 1 400 ? 48.114 -4.732 -61.678 1.00 84.69 400 SER A CA 1
ATOM 3057 C C . SER A 1 400 ? 47.967 -4.908 -60.165 1.00 84.69 400 SER A C 1
ATOM 3059 O O . SER A 1 400 ? 48.917 -5.319 -59.505 1.00 84.69 400 SER A O 1
ATOM 3061 N N . ALA A 1 401 ? 46.782 -4.629 -59.607 1.00 84.44 401 ALA A N 1
ATOM 3062 C CA . ALA A 1 401 ? 46.522 -4.598 -58.166 1.00 84.44 401 ALA A CA 1
ATOM 3063 C C . ALA A 1 401 ? 47.416 -3.612 -57.377 1.00 84.44 401 ALA A C 1
ATOM 3065 O O . ALA A 1 401 ? 47.506 -3.709 -56.146 1.00 84.44 401 ALA A O 1
ATOM 3066 N N . ASP A 1 402 ? 48.023 -2.643 -58.069 1.00 90.62 402 ASP A N 1
ATOM 3067 C CA . ASP A 1 402 ? 48.843 -1.591 -57.471 1.00 90.62 402 ASP A CA 1
ATOM 3068 C C . ASP A 1 402 ? 47.989 -0.704 -56.568 1.00 90.62 402 ASP A C 1
ATOM 3070 O O . ASP A 1 402 ? 46.833 -0.399 -56.874 1.00 90.62 402 ASP A O 1
ATOM 3074 N N . ARG A 1 403 ? 48.558 -0.284 -55.437 1.00 92.75 403 ARG A N 1
ATOM 3075 C CA . ARG A 1 403 ? 47.882 0.564 -54.451 1.00 92.75 403 ARG A CA 1
ATOM 3076 C C . ARG A 1 403 ? 47.679 1.978 -54.985 1.00 92.75 403 ARG A C 1
ATOM 3078 O O . ARG A 1 403 ? 48.576 2.539 -55.605 1.00 92.75 403 ARG A O 1
ATOM 3085 N N . MET A 1 404 ? 46.513 2.563 -54.710 1.00 92.75 404 MET A N 1
ATOM 3086 C CA . MET A 1 404 ? 46.187 3.926 -55.136 1.00 92.75 404 MET A CA 1
ATOM 3087 C C . MET A 1 404 ? 46.017 4.844 -53.927 1.00 92.75 404 MET A C 1
ATOM 3089 O O . MET A 1 404 ? 44.993 4.788 -53.240 1.00 92.75 404 MET A O 1
ATOM 3093 N N . ALA A 1 405 ? 47.032 5.668 -53.681 1.00 93.81 405 ALA A N 1
ATOM 3094 C CA . ALA A 1 405 ? 47.061 6.632 -52.589 1.00 93.81 405 ALA A CA 1
ATOM 3095 C C . ALA A 1 405 ? 46.266 7.905 -52.900 1.00 93.81 405 ALA A C 1
ATOM 3097 O O . ALA A 1 405 ? 46.172 8.300 -54.063 1.00 93.81 405 ALA A O 1
ATOM 3098 N N . GLY A 1 406 ? 45.735 8.554 -51.859 1.00 93.81 406 GLY A N 1
ATOM 3099 C CA . GLY A 1 406 ? 45.098 9.868 -51.964 1.00 93.81 406 GLY A CA 1
ATOM 3100 C C . GLY A 1 406 ? 43.789 9.870 -52.752 1.00 93.81 406 GLY A C 1
ATOM 3101 O O . GLY A 1 406 ? 43.397 10.908 -53.270 1.00 93.81 406 GLY A O 1
ATOM 3102 N N . ILE A 1 407 ? 43.121 8.721 -52.900 1.00 93.88 407 ILE A N 1
ATOM 3103 C CA . ILE A 1 407 ? 41.889 8.636 -53.687 1.00 93.88 407 ILE A CA 1
ATOM 3104 C C . ILE A 1 407 ? 40.697 8.997 -52.795 1.00 93.88 407 ILE A C 1
ATOM 3106 O O . ILE A 1 407 ? 40.452 8.273 -51.825 1.00 93.88 407 ILE A O 1
ATOM 3110 N N . PRO A 1 408 ? 39.945 10.067 -53.116 1.00 93.88 408 PRO A N 1
ATOM 3111 C CA . PRO A 1 408 ? 38.758 10.435 -52.363 1.00 93.88 408 PRO A CA 1
ATOM 3112 C C . PRO A 1 408 ? 37.546 9.577 -52.728 1.00 93.88 408 PRO A C 1
ATOM 3114 O O . PRO A 1 408 ? 37.333 9.221 -53.890 1.00 93.88 408 PRO A O 1
ATOM 3117 N N . PHE A 1 409 ? 36.704 9.317 -51.734 1.00 94.62 409 PHE A N 1
ATOM 3118 C CA . PHE A 1 409 ? 35.393 8.695 -51.872 1.00 94.62 409 PHE A CA 1
ATOM 3119 C C . PHE A 1 409 ? 34.359 9.513 -51.103 1.00 94.62 409 PHE A C 1
ATOM 3121 O O . PHE A 1 409 ? 34.641 10.021 -50.020 1.00 94.62 409 PHE A O 1
ATOM 3128 N N . LYS A 1 410 ? 33.141 9.594 -51.645 1.00 94.31 410 LYS A N 1
ATOM 3129 C CA . LYS A 1 410 ? 31.967 9.998 -50.867 1.00 94.31 410 LYS A CA 1
ATOM 3130 C C . LYS A 1 410 ? 31.439 8.760 -50.156 1.00 94.31 410 LYS A C 1
ATOM 3132 O O . LYS A 1 410 ? 31.053 7.798 -50.822 1.00 94.31 410 LYS A O 1
ATOM 3137 N N . LEU A 1 411 ? 31.453 8.780 -48.830 1.00 94.56 411 LEU A N 1
ATOM 3138 C CA . LEU A 1 411 ? 30.820 7.759 -48.011 1.00 94.56 411 LEU A CA 1
ATOM 3139 C C . LEU A 1 411 ? 29.480 8.310 -47.533 1.00 94.56 411 LEU A C 1
ATOM 3141 O O . LEU A 1 411 ? 29.459 9.293 -46.802 1.00 94.56 411 LEU A O 1
ATOM 3145 N N . THR A 1 412 ? 28.383 7.695 -47.970 1.00 92.12 412 THR A N 1
ATOM 3146 C CA . THR A 1 412 ? 27.018 8.147 -47.675 1.00 92.12 412 THR A CA 1
ATOM 3147 C C . THR A 1 412 ? 26.277 7.089 -46.871 1.00 92.12 412 THR A C 1
ATOM 3149 O O . THR A 1 412 ? 26.162 5.942 -47.307 1.00 92.12 412 THR A O 1
ATOM 3152 N N . SER A 1 413 ? 25.725 7.491 -45.729 1.00 87.62 413 SER A N 1
ATOM 3153 C CA . SER A 1 413 ? 24.719 6.718 -45.011 1.00 87.62 413 SER A CA 1
ATOM 3154 C C . SER A 1 413 ? 23.420 6.755 -45.808 1.00 87.62 413 SER A C 1
ATOM 3156 O O . SER A 1 413 ? 22.821 7.812 -45.993 1.00 87.62 413 SER A O 1
ATOM 3158 N N . LEU A 1 414 ? 22.965 5.601 -46.296 1.00 87.06 414 LEU A N 1
ATOM 3159 C CA . LEU A 1 414 ? 21.694 5.525 -47.024 1.00 87.06 414 LEU A CA 1
ATOM 3160 C C . LEU A 1 414 ? 20.483 5.743 -46.111 1.00 87.06 414 LEU A C 1
ATOM 3162 O O . LEU A 1 414 ? 19.420 6.112 -46.601 1.00 87.06 414 LEU A O 1
ATOM 3166 N N . THR A 1 415 ? 20.648 5.535 -44.804 1.00 78.00 415 THR A N 1
ATOM 3167 C CA . THR A 1 415 ? 19.575 5.725 -43.829 1.00 78.00 415 THR A CA 1
ATOM 3168 C C . THR A 1 415 ? 19.376 7.196 -43.485 1.00 78.00 415 THR A C 1
ATOM 3170 O O . THR A 1 415 ? 18.248 7.675 -43.481 1.00 78.00 415 THR A O 1
ATOM 3173 N N . THR A 1 416 ? 20.460 7.922 -43.194 1.00 79.88 416 THR A N 1
ATOM 3174 C CA . THR A 1 416 ? 20.380 9.326 -42.745 1.00 79.88 416 THR A CA 1
ATOM 3175 C C . THR A 1 416 ? 20.593 10.330 -43.871 1.00 79.88 416 THR A C 1
ATOM 3177 O O . THR A 1 416 ? 20.263 11.501 -43.716 1.00 79.88 416 THR A O 1
ATOM 3180 N N . GLY A 1 417 ? 21.175 9.907 -44.996 1.00 86.88 417 GLY A N 1
ATOM 3181 C CA . GLY A 1 417 ? 21.646 10.798 -46.059 1.00 86.88 417 GLY A CA 1
ATOM 3182 C C . GLY A 1 417 ? 22.950 11.535 -45.724 1.00 86.88 417 GLY A C 1
ATOM 3183 O O . GLY A 1 417 ? 23.524 12.179 -46.604 1.00 86.88 417 GLY A O 1
ATOM 3184 N N . GLU A 1 418 ? 23.446 11.423 -44.486 1.00 89.94 418 GLU A N 1
ATOM 3185 C CA . GLU A 1 418 ? 24.733 11.975 -44.056 1.00 89.94 418 GLU A CA 1
ATOM 3186 C C . GLU A 1 418 ? 25.852 11.464 -44.963 1.00 89.94 418 GLU A C 1
ATOM 3188 O O . GLU A 1 418 ? 25.888 10.288 -45.332 1.00 89.94 418 GLU A O 1
ATOM 3193 N N . THR A 1 419 ? 26.736 12.367 -45.379 1.00 93.31 419 THR A N 1
ATOM 3194 C CA . THR A 1 419 ? 27.806 12.068 -46.328 1.00 93.31 419 THR A CA 1
ATOM 3195 C C . THR A 1 419 ? 29.088 12.744 -45.885 1.00 93.31 419 THR A C 1
ATOM 3197 O O . THR A 1 419 ? 29.064 13.942 -45.624 1.00 93.31 419 THR A O 1
ATOM 3200 N N . HIS A 1 420 ? 30.196 12.002 -45.903 1.00 95.44 420 HIS A N 1
ATOM 3201 C CA . HIS A 1 420 ? 31.535 12.524 -45.628 1.00 95.44 420 HIS A CA 1
ATOM 3202 C C . HIS A 1 420 ? 32.517 12.176 -46.747 1.00 95.44 420 HIS A C 1
ATOM 3204 O O . HIS A 1 420 ? 32.331 11.193 -47.479 1.00 95.44 420 HIS A O 1
ATOM 3210 N N . VAL A 1 421 ? 33.578 12.974 -46.884 1.00 95.88 421 VAL A N 1
ATOM 3211 C CA . VAL A 1 421 ? 34.676 12.693 -47.823 1.00 95.88 421 VAL A CA 1
ATOM 3212 C C . VAL A 1 421 ? 35.798 11.952 -47.109 1.00 95.88 421 VAL A C 1
ATOM 3214 O O . VAL A 1 421 ? 36.433 12.466 -46.192 1.00 95.88 421 VAL A O 1
ATOM 3217 N N . ILE A 1 422 ? 36.077 10.738 -47.573 1.00 96.44 422 ILE A N 1
ATOM 3218 C CA . ILE A 1 422 ? 37.126 9.871 -47.031 1.00 96.44 422 ILE A CA 1
ATOM 3219 C C . ILE A 1 422 ? 38.229 9.669 -48.063 1.00 96.44 422 ILE A C 1
ATOM 3221 O O . ILE A 1 422 ? 37.960 9.680 -49.263 1.00 96.44 422 ILE A O 1
ATOM 3225 N N . VAL A 1 423 ? 39.469 9.472 -47.621 1.00 96.06 423 VAL A N 1
ATOM 3226 C CA . VAL A 1 423 ? 40.636 9.441 -48.515 1.00 96.06 423 VAL A CA 1
ATOM 3227 C C . VAL A 1 423 ? 41.524 8.256 -48.170 1.00 96.06 423 VAL A C 1
ATOM 3229 O O . VAL A 1 423 ? 41.783 7.991 -46.999 1.00 96.06 423 VAL A O 1
ATOM 3232 N N . THR A 1 424 ? 41.994 7.528 -49.184 1.00 96.25 424 THR A N 1
ATOM 3233 C CA . THR A 1 424 ? 42.951 6.438 -48.964 1.00 96.25 424 THR A CA 1
ATOM 3234 C C . THR A 1 424 ? 44.340 6.954 -48.593 1.00 96.25 424 THR A C 1
ATOM 3236 O O . THR A 1 424 ? 44.825 7.943 -49.144 1.00 96.25 424 THR A O 1
ATOM 3239 N N . ASP A 1 425 ? 45.012 6.239 -47.695 1.00 94.62 425 ASP A N 1
ATOM 3240 C CA . ASP A 1 425 ? 46.372 6.535 -47.248 1.00 94.62 425 ASP A CA 1
ATOM 3241 C C . ASP A 1 425 ? 47.434 6.284 -48.341 1.00 94.62 425 ASP A C 1
ATOM 3243 O O . ASP A 1 425 ? 47.134 5.888 -49.471 1.00 94.62 425 ASP A O 1
ATOM 3247 N N . ALA A 1 426 ? 48.713 6.462 -47.995 1.00 92.94 426 ALA A N 1
ATOM 3248 C CA . ALA A 1 426 ? 49.846 6.207 -48.892 1.00 92.94 426 ALA A CA 1
ATOM 3249 C C . ALA A 1 426 ? 49.920 4.759 -49.432 1.00 92.94 426 ALA A C 1
ATOM 3251 O O . ALA A 1 426 ? 50.549 4.517 -50.461 1.00 92.94 426 ALA A O 1
ATOM 3252 N N . ASN A 1 427 ? 49.264 3.799 -48.774 1.00 93.44 427 ASN A N 1
ATOM 3253 C CA . ASN A 1 427 ? 49.172 2.396 -49.178 1.00 93.44 427 ASN A CA 1
ATOM 3254 C C . ASN A 1 427 ? 47.853 2.075 -49.902 1.00 93.44 427 ASN A C 1
ATOM 3256 O O . ASN A 1 427 ? 47.526 0.900 -50.118 1.00 93.44 427 ASN A O 1
ATOM 3260 N N . GLY A 1 428 ? 47.081 3.095 -50.277 1.00 95.00 428 GLY A N 1
ATOM 3261 C CA . GLY A 1 428 ? 45.763 2.939 -50.871 1.00 95.00 428 GLY A CA 1
ATOM 3262 C C . GLY A 1 428 ? 44.767 2.236 -49.952 1.00 95.00 428 GLY A C 1
ATOM 3263 O O . GLY A 1 428 ? 43.867 1.561 -50.444 1.00 95.00 428 GLY A O 1
ATOM 3264 N N . TYR A 1 429 ? 44.945 2.318 -48.637 1.00 96.06 429 TYR A N 1
ATOM 3265 C CA . TYR A 1 429 ? 44.084 1.717 -47.628 1.00 96.06 429 TYR A CA 1
ATOM 3266 C C . TYR A 1 429 ? 43.255 2.795 -46.927 1.00 96.06 429 TYR A C 1
ATOM 3268 O O . TYR A 1 429 ? 43.712 3.918 -46.739 1.00 96.06 429 TYR A O 1
ATOM 3276 N N . PHE A 1 430 ? 42.027 2.459 -46.555 1.00 97.06 430 PHE A N 1
ATOM 3277 C CA . PHE A 1 430 ? 41.185 3.289 -45.703 1.00 97.06 430 PHE A CA 1
ATOM 3278 C C . PHE A 1 430 ? 40.693 2.460 -44.521 1.00 97.06 430 PHE A C 1
ATOM 3280 O O . PHE A 1 430 ? 40.337 1.289 -44.691 1.00 97.06 430 PHE A O 1
ATOM 3287 N N . ASN A 1 431 ? 40.656 3.085 -43.347 1.00 96.19 431 ASN A N 1
ATOM 3288 C CA . ASN A 1 431 ? 40.127 2.520 -42.118 1.00 96.19 431 ASN A CA 1
ATOM 3289 C C . ASN A 1 431 ? 39.488 3.633 -41.285 1.00 96.19 431 ASN A C 1
ATOM 3291 O O . ASN A 1 431 ? 40.171 4.592 -40.933 1.00 96.19 431 ASN A O 1
ATOM 3295 N N . SER A 1 432 ? 38.195 3.505 -40.989 1.00 94.38 432 SER A N 1
ATOM 3296 C CA . SER A 1 432 ? 37.468 4.490 -40.185 1.00 94.38 432 SER A CA 1
ATOM 3297 C C . SER A 1 432 ? 37.695 4.353 -38.681 1.00 94.38 432 SER A C 1
ATOM 3299 O O . SER A 1 432 ? 37.250 5.230 -37.953 1.00 94.38 432 SER A O 1
ATOM 3301 N N . ALA A 1 433 ? 38.345 3.283 -38.211 1.00 94.38 433 ALA A N 1
ATOM 3302 C CA . ALA A 1 433 ? 38.532 3.036 -36.787 1.00 94.38 433 ALA A CA 1
ATOM 3303 C C . ALA A 1 433 ? 39.264 4.192 -36.102 1.00 94.38 433 ALA A C 1
ATOM 3305 O O . ALA A 1 433 ? 40.308 4.643 -36.581 1.00 94.38 433 ALA A O 1
ATOM 3306 N N . SER A 1 434 ? 38.791 4.582 -34.916 1.00 92.94 434 SER A N 1
ATOM 3307 C CA . SER A 1 434 ? 39.437 5.599 -34.068 1.00 92.94 434 SER A CA 1
ATOM 3308 C C . SER A 1 434 ? 40.893 5.273 -33.717 1.00 92.94 434 SER A C 1
ATOM 3310 O O . SER A 1 434 ? 41.702 6.170 -33.491 1.00 92.94 434 SER A O 1
ATOM 3312 N N . SER A 1 435 ? 41.245 3.984 -33.698 1.00 94.50 435 SER A N 1
ATOM 3313 C CA . SER A 1 435 ? 42.619 3.503 -33.502 1.00 94.50 435 SER A CA 1
ATOM 3314 C C . SER A 1 435 ? 43.545 3.757 -34.699 1.00 94.50 435 SER A C 1
ATOM 3316 O O . SER A 1 435 ? 44.764 3.685 -34.546 1.00 94.50 435 SER A O 1
ATOM 3318 N N . TRP A 1 436 ? 42.980 4.038 -35.877 1.00 94.38 436 TRP A N 1
ATOM 3319 C CA . TRP A 1 436 ? 43.704 4.373 -37.100 1.00 94.38 436 TRP A CA 1
ATOM 3320 C C . TRP A 1 436 ? 43.761 5.887 -37.305 1.00 94.38 436 TRP A C 1
ATOM 3322 O O . TRP A 1 436 ? 44.843 6.465 -37.249 1.00 94.38 436 TRP A O 1
ATOM 3332 N N . ASN A 1 437 ? 42.593 6.517 -37.461 1.00 93.75 437 ASN A N 1
ATOM 3333 C CA . ASN A 1 437 ? 42.424 7.967 -37.476 1.00 93.75 437 ASN A CA 1
ATOM 3334 C C . ASN A 1 437 ? 41.448 8.330 -36.343 1.00 93.75 437 ASN A C 1
ATOM 3336 O O . ASN A 1 437 ? 40.270 7.975 -36.442 1.00 93.75 437 ASN A O 1
ATOM 3340 N N . PRO A 1 438 ? 41.888 9.011 -35.269 1.00 94.88 438 PRO A N 1
ATOM 3341 C CA . PRO A 1 438 ? 41.009 9.380 -34.165 1.00 94.88 438 PRO A CA 1
ATOM 3342 C C . PRO A 1 438 ? 39.806 10.180 -34.658 1.00 94.88 438 PRO A C 1
ATOM 3344 O O . PRO A 1 438 ? 39.974 11.186 -35.344 1.00 94.88 438 PRO A O 1
ATOM 3347 N N . HIS A 1 439 ? 38.593 9.792 -34.261 1.00 92.44 439 HIS A N 1
ATOM 3348 C CA . HIS A 1 439 ? 37.384 10.522 -34.652 1.00 92.44 439 HIS A CA 1
ATOM 3349 C C . HIS A 1 439 ? 37.405 11.985 -34.181 1.00 92.44 439 HIS A C 1
ATOM 3351 O O . HIS A 1 439 ? 36.811 12.839 -34.825 1.00 92.44 439 HIS A O 1
ATOM 3357 N N . THR A 1 440 ? 38.134 12.293 -33.104 1.00 93.31 440 THR A N 1
ATOM 3358 C CA . THR A 1 440 ? 38.335 13.645 -32.555 1.00 93.31 440 THR A CA 1
ATOM 3359 C C . THR A 1 440 ? 39.409 14.462 -33.284 1.00 93.31 440 THR A C 1
ATOM 3361 O O . THR A 1 440 ? 39.555 15.660 -33.032 1.00 93.31 440 THR A O 1
ATOM 3364 N N . GLN A 1 441 ? 40.188 13.845 -34.176 1.00 94.00 441 GLN A N 1
ATOM 3365 C CA . GLN A 1 441 ? 41.231 14.516 -34.943 1.00 94.00 441 GLN A CA 1
ATOM 3366 C C . GLN A 1 441 ? 40.680 14.970 -36.293 1.00 94.00 441 GLN A C 1
ATOM 3368 O O . GLN A 1 441 ? 40.388 14.142 -37.149 1.00 94.00 441 GLN A O 1
ATOM 3373 N N . ASN A 1 442 ? 40.602 16.290 -36.501 1.00 94.00 442 ASN A N 1
ATOM 3374 C CA . ASN A 1 442 ? 40.142 16.883 -37.764 1.00 94.00 442 ASN A CA 1
ATOM 3375 C C . ASN A 1 442 ? 38.849 16.208 -38.275 1.00 94.00 442 ASN A C 1
ATOM 3377 O O . ASN A 1 442 ? 38.778 15.762 -39.420 1.00 94.00 442 ASN A O 1
ATOM 3381 N N . THR A 1 443 ? 37.871 16.054 -37.374 1.00 94.75 443 THR A N 1
ATOM 3382 C CA . THR A 1 443 ? 36.626 15.315 -37.603 1.00 94.75 443 THR A CA 1
ATOM 3383 C C . THR A 1 443 ? 35.934 15.808 -38.864 1.00 94.75 443 THR A C 1
ATOM 3385 O O . THR A 1 443 ? 35.615 16.992 -38.971 1.00 94.75 443 THR A O 1
ATOM 3388 N N . ASN A 1 444 ? 35.707 14.899 -39.812 1.00 95.44 444 ASN A N 1
ATOM 3389 C CA . ASN A 1 444 ? 35.078 15.177 -41.102 1.00 95.44 444 ASN A CA 1
ATOM 3390 C C . ASN A 1 444 ? 35.778 16.315 -41.878 1.00 95.44 444 ASN A C 1
ATOM 3392 O O . ASN A 1 444 ? 35.172 17.025 -42.678 1.00 95.44 444 ASN A O 1
ATOM 3396 N N . GLY A 1 445 ? 37.087 16.493 -41.659 1.00 95.19 445 GLY A N 1
ATOM 3397 C CA . GLY A 1 445 ? 37.859 17.646 -42.128 1.00 95.19 445 GLY A CA 1
ATOM 3398 C C . GLY A 1 445 ? 37.961 17.804 -43.646 1.00 95.19 445 GLY A C 1
ATOM 3399 O O . GLY A 1 445 ? 38.349 18.867 -44.123 1.00 95.19 445 GLY A O 1
ATOM 3400 N N . ASN A 1 446 ? 37.595 16.778 -44.416 1.00 96.44 446 ASN A N 1
ATOM 3401 C CA . ASN A 1 446 ? 37.570 16.817 -45.878 1.00 96.44 446 ASN A CA 1
ATOM 3402 C C . ASN A 1 446 ? 36.208 17.240 -46.455 1.00 96.44 446 ASN A C 1
ATOM 3404 O O . ASN A 1 446 ? 36.090 17.380 -47.670 1.00 96.44 446 ASN A O 1
ATOM 3408 N N . ASP A 1 447 ? 35.181 17.465 -45.631 1.00 95.19 447 ASP A N 1
ATOM 3409 C CA . ASP A 1 447 ? 33.808 17.692 -46.107 1.00 95.19 447 ASP A CA 1
ATOM 3410 C C . ASP A 1 447 ? 33.607 19.007 -46.866 1.00 95.19 447 ASP A C 1
ATOM 3412 O O . ASP A 1 447 ? 32.638 19.140 -47.615 1.00 95.19 447 ASP A O 1
ATOM 3416 N N . TRP A 1 448 ? 34.552 19.948 -46.770 1.00 93.31 448 TRP A N 1
ATOM 3417 C CA . TRP A 1 448 ? 34.583 21.134 -47.635 1.00 93.31 448 TRP A CA 1
ATOM 3418 C C . TRP A 1 448 ? 34.519 20.757 -49.127 1.00 93.31 448 TRP A C 1
ATOM 3420 O O . TRP A 1 448 ? 33.904 21.468 -49.919 1.00 93.31 448 TRP A O 1
ATOM 3430 N N . ALA A 1 449 ? 35.064 19.592 -49.496 1.00 93.12 449 ALA A N 1
ATOM 3431 C CA . ALA A 1 449 ? 35.064 19.063 -50.855 1.00 93.12 449 ALA A CA 1
ATOM 3432 C C . ALA A 1 449 ? 33.669 18.670 -51.378 1.00 93.12 449 ALA A C 1
ATOM 3434 O O . ALA A 1 449 ? 33.487 18.514 -52.585 1.00 93.12 449 ALA A O 1
ATOM 3435 N N . LEU A 1 450 ? 32.662 18.502 -50.511 1.00 91.50 450 LEU A N 1
ATOM 3436 C CA . LEU A 1 450 ? 31.300 18.163 -50.940 1.00 91.50 450 LEU A CA 1
ATOM 3437 C C . LEU A 1 450 ? 30.618 19.302 -51.709 1.00 91.50 450 LEU A C 1
ATOM 3439 O O . LEU A 1 450 ? 29.727 19.023 -52.514 1.00 91.50 450 LEU A O 1
ATOM 3443 N N . GLY A 1 451 ? 31.029 20.551 -51.465 1.00 86.94 451 GLY A N 1
ATOM 3444 C CA . GLY A 1 451 ? 30.481 21.750 -52.108 1.00 86.94 451 GLY A CA 1
ATOM 3445 C C . GLY A 1 451 ? 31.135 22.122 -53.441 1.00 86.94 451 GLY A C 1
ATOM 3446 O O . GLY A 1 451 ? 30.649 23.028 -54.118 1.00 86.94 451 GLY A O 1
ATOM 3447 N N . GLU A 1 452 ? 32.214 21.442 -53.830 1.00 89.06 452 GLU A N 1
ATOM 3448 C CA . GLU A 1 452 ? 32.970 21.765 -55.039 1.00 89.06 452 GLU A CA 1
ATOM 3449 C C . GLU A 1 452 ? 32.333 21.152 -56.295 1.00 89.06 452 GLU A C 1
ATOM 3451 O O . GLU A 1 452 ? 31.868 20.009 -56.302 1.00 89.06 452 GLU A O 1
ATOM 3456 N N . SER A 1 453 ? 32.318 21.931 -57.379 1.00 77.81 453 SER A N 1
ATOM 3457 C CA . SER A 1 453 ? 31.766 21.520 -58.683 1.00 77.81 453 SER A CA 1
ATOM 3458 C C . SER A 1 453 ? 32.838 21.171 -59.719 1.00 77.81 453 SER A C 1
ATOM 3460 O O . SER A 1 453 ? 32.542 20.484 -60.696 1.00 77.81 453 SER A O 1
ATOM 3462 N N . GLU A 1 454 ? 34.080 21.591 -59.477 1.00 83.75 454 GLU A N 1
ATOM 3463 C CA . GLU A 1 454 ? 35.245 21.311 -60.316 1.00 83.75 454 GLU A CA 1
ATOM 3464 C C . GLU A 1 454 ? 36.113 20.197 -59.698 1.00 83.75 454 GLU A C 1
ATOM 3466 O O . GLU A 1 454 ? 36.039 19.950 -58.490 1.00 83.75 454 GLU A O 1
ATOM 3471 N N . PRO A 1 455 ? 36.949 19.500 -60.491 1.00 82.56 455 PRO A N 1
ATOM 3472 C CA . PRO A 1 455 ? 37.869 18.493 -59.970 1.00 82.56 455 PRO A CA 1
ATOM 3473 C C . PRO A 1 455 ? 38.800 19.054 -58.887 1.00 82.56 455 PRO A C 1
ATOM 3475 O O . PRO A 1 455 ? 39.450 20.081 -59.080 1.00 82.56 455 PRO A O 1
ATOM 3478 N N . ILE A 1 456 ? 38.898 18.339 -57.768 1.00 84.38 456 ILE A N 1
ATOM 3479 C CA . ILE A 1 456 ? 39.730 18.713 -56.620 1.00 84.38 456 ILE A CA 1
ATOM 3480 C C . ILE A 1 456 ? 41.113 18.074 -56.759 1.00 84.38 456 ILE A C 1
ATOM 3482 O O . ILE A 1 456 ? 41.225 16.893 -57.098 1.00 84.38 456 ILE A O 1
ATOM 3486 N N . ASP A 1 457 ? 42.166 18.834 -56.455 1.00 87.81 457 ASP A N 1
ATOM 3487 C CA . ASP A 1 457 ? 43.504 18.272 -56.278 1.00 87.81 457 ASP A CA 1
ATOM 3488 C C . ASP A 1 457 ? 43.546 17.456 -54.978 1.00 87.81 457 ASP A C 1
ATOM 3490 O O . ASP A 1 457 ? 43.405 18.002 -53.881 1.00 87.81 457 ASP A O 1
ATOM 3494 N N . SER A 1 458 ? 43.754 16.143 -55.095 1.00 84.06 458 SER A N 1
ATOM 3495 C CA . SER A 1 458 ? 43.809 15.223 -53.955 1.00 84.06 458 SER A CA 1
ATOM 3496 C C . SER A 1 458 ? 44.876 15.586 -52.920 1.00 84.06 458 SER A C 1
ATOM 3498 O O . SER A 1 458 ? 44.766 15.156 -51.778 1.00 84.06 458 SER A O 1
ATOM 3500 N N . VAL A 1 459 ? 45.894 16.377 -53.287 1.00 88.38 459 VAL A N 1
ATOM 3501 C CA . VAL A 1 459 ? 46.927 16.864 -52.354 1.00 88.38 459 VAL A CA 1
ATOM 3502 C C . VAL A 1 459 ? 46.350 17.818 -51.298 1.00 88.38 459 VAL A C 1
ATOM 3504 O O . VAL A 1 459 ? 46.944 17.984 -50.236 1.00 88.38 459 VAL A O 1
ATOM 3507 N N . LEU A 1 460 ? 45.195 18.434 -51.566 1.00 91.75 460 LEU A N 1
ATOM 3508 C CA . LEU A 1 460 ? 44.502 19.311 -50.617 1.00 91.75 460 LEU A CA 1
ATOM 3509 C C . LEU A 1 460 ? 43.670 18.546 -49.581 1.00 91.75 460 LEU A C 1
ATOM 3511 O O . LEU A 1 460 ? 43.183 19.156 -48.631 1.00 91.75 460 LEU A O 1
ATOM 3515 N N . LEU A 1 461 ? 43.482 17.239 -49.769 1.00 94.50 461 LEU A N 1
ATOM 3516 C CA . LEU A 1 461 ? 42.719 16.402 -48.856 1.00 94.50 461 LEU A CA 1
ATOM 3517 C C . LEU A 1 461 ? 43.638 15.730 -47.834 1.00 94.50 461 LEU A C 1
ATOM 3519 O O . LEU A 1 461 ? 44.777 15.368 -48.127 1.00 94.50 461 LEU A O 1
ATOM 3523 N N . ASP A 1 462 ? 43.114 15.533 -46.632 1.00 95.75 462 ASP A N 1
ATOM 3524 C CA . ASP A 1 462 ? 43.832 14.960 -45.502 1.00 95.75 462 ASP A CA 1
ATOM 3525 C C . ASP A 1 462 ? 43.438 13.482 -45.298 1.00 95.75 462 ASP A C 1
ATOM 3527 O O . ASP A 1 462 ? 42.332 13.205 -44.823 1.00 95.75 462 ASP A O 1
ATOM 3531 N N . PRO A 1 463 ? 44.309 12.504 -45.623 1.00 95.06 463 PRO A N 1
ATOM 3532 C CA . PRO A 1 463 ? 44.034 11.084 -45.386 1.00 95.06 463 PRO A CA 1
ATOM 3533 C C . PRO A 1 463 ? 44.068 10.687 -43.902 1.00 95.06 463 PRO A C 1
ATOM 3535 O O . PRO A 1 463 ? 43.727 9.552 -43.571 1.00 95.06 463 PRO A O 1
ATOM 3538 N N . THR A 1 464 ? 44.483 11.594 -43.013 1.00 95.31 464 THR A N 1
ATOM 3539 C CA . THR A 1 464 ? 44.510 11.388 -41.557 1.00 95.31 464 THR A CA 1
ATOM 3540 C C . THR A 1 464 ? 43.298 11.984 -40.843 1.00 95.31 464 THR A C 1
ATOM 3542 O O . THR A 1 464 ? 43.149 11.788 -39.639 1.00 95.31 464 THR A O 1
ATOM 3545 N N . ALA A 1 465 ? 42.406 12.668 -41.571 1.00 96.06 465 ALA A N 1
ATOM 3546 C CA . ALA A 1 465 ? 41.165 13.180 -41.007 1.00 96.06 465 ALA A CA 1
ATOM 3547 C C . ALA A 1 465 ? 40.318 12.032 -40.433 1.00 96.06 465 ALA A C 1
ATOM 3549 O O . ALA A 1 465 ? 40.072 11.019 -41.100 1.00 96.06 465 ALA A O 1
ATOM 3550 N N . GLY A 1 466 ? 39.875 12.196 -39.186 1.00 94.75 466 GLY A N 1
ATOM 3551 C CA . GLY A 1 466 ? 38.895 11.324 -38.560 1.00 94.75 466 GLY A CA 1
ATOM 3552 C C . GLY A 1 466 ? 37.548 11.434 -39.269 1.00 94.75 466 GLY A C 1
ATOM 3553 O O . GLY A 1 466 ? 37.165 12.504 -39.740 1.00 94.75 466 GLY A O 1
ATOM 3554 N N . VAL A 1 467 ? 36.816 10.327 -39.337 1.00 93.69 467 VAL A N 1
ATOM 3555 C CA . VAL A 1 467 ? 35.469 10.268 -39.923 1.00 93.69 467 VAL A CA 1
ATOM 3556 C C . VAL A 1 467 ? 34.485 9.914 -38.827 1.00 93.69 467 VAL A C 1
ATOM 3558 O O . VAL A 1 467 ? 34.720 8.956 -38.092 1.00 93.69 467 VAL A O 1
ATOM 3561 N N . TRP A 1 468 ? 33.395 10.667 -38.727 1.00 91.69 468 TRP A N 1
ATOM 3562 C CA . TRP A 1 468 ? 32.351 10.446 -37.736 1.00 91.69 468 TRP A CA 1
ATOM 3563 C C . TRP A 1 468 ? 30.967 10.687 -38.327 1.00 91.69 468 TRP A C 1
ATOM 3565 O O . TRP A 1 468 ? 30.663 11.808 -38.724 1.00 91.69 468 TRP A O 1
ATOM 3575 N N . PHE A 1 469 ? 30.139 9.640 -38.325 1.00 88.56 469 PHE A N 1
ATOM 3576 C CA . PHE A 1 469 ? 28.716 9.735 -38.641 1.00 88.56 469 PHE A CA 1
ATOM 3577 C C . PHE A 1 469 ? 27.940 9.975 -37.352 1.00 88.56 469 PHE A C 1
ATOM 3579 O O . PHE A 1 469 ? 27.858 9.086 -36.498 1.00 88.56 469 PHE A O 1
ATOM 3586 N N . GLY A 1 470 ? 27.392 11.172 -37.203 1.00 82.25 470 GLY A N 1
ATOM 3587 C CA . GLY A 1 470 ? 26.778 11.618 -35.958 1.00 82.25 470 GLY A CA 1
ATOM 3588 C C . GLY A 1 470 ? 25.731 12.707 -36.136 1.00 82.25 470 GLY A C 1
ATOM 3589 O O . GLY A 1 470 ? 25.286 13.278 -35.143 1.00 82.25 470 GLY A O 1
ATOM 3590 N N . LEU A 1 471 ? 25.341 13.049 -37.367 1.00 79.69 471 LEU A N 1
ATOM 3591 C CA . LEU A 1 471 ? 24.371 14.119 -37.579 1.00 79.69 471 LEU A CA 1
ATOM 3592 C C . LEU A 1 471 ? 23.003 13.746 -36.992 1.00 79.69 471 LEU A C 1
ATOM 3594 O O . LEU A 1 471 ? 22.423 12.696 -37.277 1.00 79.69 471 LEU A O 1
ATOM 3598 N N . THR A 1 472 ? 22.472 14.632 -36.155 1.00 69.81 472 THR A N 1
ATOM 3599 C CA . THR A 1 472 ? 21.101 14.556 -35.661 1.00 69.81 472 THR A CA 1
ATOM 3600 C C . THR A 1 472 ? 20.111 14.992 -36.740 1.00 69.81 472 THR A C 1
ATOM 3602 O O . THR A 1 472 ? 20.480 15.606 -37.742 1.00 69.81 472 THR A O 1
ATOM 3605 N N . SER A 1 473 ? 18.820 14.731 -36.519 1.00 64.44 473 SER A N 1
ATOM 3606 C CA . SER A 1 473 ? 17.733 15.246 -37.367 1.00 64.44 473 SER A CA 1
ATOM 3607 C C . SER A 1 473 ? 17.718 16.777 -37.471 1.00 64.44 473 SER A C 1
ATOM 3609 O O . SER A 1 473 ? 17.163 17.326 -38.418 1.00 64.44 473 SER A O 1
ATOM 3611 N N . GLU A 1 474 ? 18.347 17.466 -36.519 1.00 66.56 474 GLU A N 1
ATOM 3612 C CA . GLU A 1 474 ? 18.500 18.923 -36.487 1.00 66.56 474 GLU A CA 1
ATOM 3613 C C . GLU A 1 474 ? 19.766 19.412 -37.209 1.00 66.56 474 GLU A C 1
ATOM 3615 O O . GLU A 1 474 ? 20.027 20.612 -37.263 1.00 66.56 474 GLU A O 1
ATOM 3620 N N . GLY A 1 475 ? 20.572 18.496 -37.756 1.00 70.31 475 GLY A N 1
ATOM 3621 C CA . GLY A 1 475 ? 21.830 18.810 -38.431 1.00 70.31 475 GLY A CA 1
ATOM 3622 C C . GLY A 1 475 ? 22.990 19.139 -37.487 1.00 70.31 475 GLY A C 1
ATOM 3623 O O . GLY A 1 475 ? 23.998 19.679 -37.938 1.00 70.31 475 GLY A O 1
ATOM 3624 N N . THR A 1 476 ? 22.873 18.823 -36.192 1.00 76.06 476 THR A N 1
ATOM 3625 C CA . THR A 1 476 ? 23.974 18.962 -35.224 1.00 76.06 476 THR A CA 1
ATOM 3626 C C . THR A 1 476 ? 24.787 17.673 -35.183 1.00 76.06 476 THR A C 1
ATOM 3628 O O . THR A 1 476 ? 24.208 16.595 -35.179 1.00 76.06 476 THR A O 1
ATOM 3631 N N . LEU A 1 477 ? 26.117 17.753 -35.143 1.00 80.00 477 LEU A N 1
ATOM 3632 C CA . LEU A 1 477 ? 26.978 16.569 -35.041 1.00 80.00 477 LEU A CA 1
ATOM 3633 C C . LEU A 1 477 ? 27.104 16.126 -33.573 1.00 80.00 477 LEU A C 1
ATOM 3635 O O . LEU A 1 477 ? 27.499 16.938 -32.730 1.00 80.00 477 LEU A O 1
ATOM 3639 N N . THR A 1 478 ? 26.784 14.865 -33.258 1.00 78.81 478 THR A N 1
ATOM 3640 C CA . THR A 1 478 ? 27.084 14.281 -31.940 1.00 78.81 478 THR A CA 1
ATOM 3641 C C . THR A 1 478 ? 28.592 14.206 -31.729 1.00 78.81 478 THR A C 1
ATOM 3643 O O . THR A 1 478 ? 29.367 14.148 -32.686 1.00 78.81 478 THR A O 1
ATOM 3646 N N . SER A 1 479 ? 29.028 14.266 -30.469 1.00 76.62 479 SER A N 1
ATOM 3647 C CA . SER A 1 479 ? 30.457 14.174 -30.174 1.00 76.62 479 SER A CA 1
ATOM 3648 C C . SER A 1 479 ? 31.003 12.784 -30.542 1.00 76.62 479 SER A C 1
ATOM 3650 O O . SER A 1 479 ? 30.337 11.799 -30.227 1.00 76.62 479 SER A O 1
ATOM 3652 N N . PRO A 1 480 ? 32.169 12.721 -31.211 1.00 74.06 480 PRO A N 1
ATOM 3653 C CA . PRO A 1 480 ? 32.848 11.479 -31.574 1.00 74.06 480 PRO A CA 1
ATOM 3654 C C . PRO A 1 480 ? 33.515 10.725 -30.421 1.00 74.06 480 PRO A C 1
ATOM 3656 O O . PRO A 1 480 ? 33.800 11.358 -29.375 1.00 74.06 480 PRO A O 1
#

Nearest PDB structures (foldseek):
  6fwv-assembly1_A  TM=5.782E-01  e=1.451E-13  Bacillus anthracis
  6fwv-assembly2_B  TM=5.330E-01  e=1.308E-13  Bacillus anthracis
  5f44-assembly3_C  TM=3.226E-01  e=3.710E-07  Lacticaseibacillus rhamnosus GG
  3hn5-assembly2_B  TM=3.430E-01  e=3.076E-02  Bacteroides fragilis NCTC 9343
  7jil-assembly1_q  TM=4.066E-01  e=5.001E+00  Flavobacterium johnsoniae

pLDDT: mean 86.69, std 18.25, range [27.8, 98.75]

Radius of gyration: 44.2 Å; Cα contacts (8 Å, |Δi|>4): 1054; chains: 1; bounding box: 99×49×134 Å

Sequence (480 aa):
MNHFRERIRRLRTGLMAFLLMLGSMFGVLTPAMQAYAAEPTITGTCHIEVDDLGANTGGSEPYTTFFVTMPDGQTYHGECIDHGSYIPLAGNYPFTGTWNGTSYDIIVESRYFADTREDVCPEERPNFDLYGQGYTQRVGNFTYMPYGYVRIVKESADPALTDGNAMYSLAGAEFTVTSQDGSVLGVLTTGEDGTTGTLEVPAGQTVTIRETKPPEGFLPAAEQAVAITTQETATVTFTDAPAYDPAGLMVAKYDGERTCNDEGNLPQGAATLEGAEFTIEYYDTLSYDNYTALNESGIAPARAWVVATDANGFAFLDEAHLVSGDDPYRDASGQAVIPRGTLVMYESKPSEGYVLNSDFLSFQKIQEQPVENAVTYQTPQVPEQVVRGDLTFSKKTGDSADRMAGIPFKLTSLTTGETHVIVTDANGYFNSASSWNPHTQNTNGNDWALGESEPIDSVLLDPTAGVWFGLTSEGTLTSP

Solvent-accessible surface area (backbone atoms only — not comparable to full-atom values): 26945 Å² total; per-residue (Å²): 126,76,68,56,66,53,50,59,51,47,57,63,51,60,71,58,63,80,78,70,82,86,76,80,83,78,75,85,69,70,76,67,82,69,75,80,72,72,79,69,64,47,73,52,56,30,37,39,38,83,66,41,75,40,56,89,66,86,89,56,84,48,64,38,29,25,39,34,30,40,82,86,68,54,71,44,68,26,32,60,72,42,85,93,42,42,53,43,55,69,44,77,30,45,32,43,22,41,72,74,87,87,41,20,46,36,37,35,62,43,54,49,78,26,84,50,59,82,54,33,23,83,88,42,28,70,55,31,77,72,71,50,70,48,44,26,24,30,37,18,89,38,71,49,73,58,41,10,30,41,30,45,38,46,46,65,69,47,53,88,68,39,64,93,32,76,46,43,48,47,30,64,21,32,31,42,33,24,42,83,90,68,50,79,74,49,75,48,50,23,36,82,85,9,36,33,68,74,45,78,41,71,30,82,42,52,32,40,40,33,62,77,38,54,19,50,40,32,41,73,48,82,64,47,78,47,69,31,47,64,80,37,72,45,75,44,79,49,62,22,49,66,35,53,28,76,44,52,67,59,35,38,39,27,37,47,84,54,77,90,52,98,88,54,34,64,59,63,74,83,28,43,43,33,59,21,30,33,39,37,36,34,29,57,44,75,90,55,97,47,63,70,63,42,60,74,66,66,71,74,61,77,40,44,37,30,26,26,19,36,84,64,9,40,22,38,64,44,83,91,22,50,75,50,66,57,86,75,49,51,49,100,87,65,50,36,34,40,62,35,17,28,40,37,36,34,58,75,40,50,16,56,50,41,46,68,49,80,85,51,71,48,71,46,63,27,45,82,67,60,56,86,100,51,75,60,74,73,63,50,76,42,69,36,50,66,67,79,84,71,56,72,53,73,45,55,45,92,88,78,62,45,63,40,48,47,46,73,42,82,51,63,43,87,76,69,66,50,69,42,49,44,34,16,29,91,72,4,38,38,58,46,38,53,93,75,19,38,31,80,40,54,53,45,63,38,41,74,62,75,78,56,92,67,92,75,67,49,86,81,51,59,54,64,41,4,54,68,95,38,68,42,99,85,70,48,71,45,88,110

Mean predicted aligned error: 12.11 Å